Protein AF-A0A254RD33-F1 (afdb_monomer)

pLDDT: mean 81.49, std 17.94, range [27.72, 98.0]

Solvent-accessible surface area (backbone atoms only — not comparable to full-atom values): 22279 Å² total; per-residue (Å²): 136,83,88,78,89,81,85,91,84,86,86,86,83,88,79,93,74,94,70,92,76,57,73,68,61,56,49,50,78,75,61,57,87,72,81,90,84,69,73,64,36,56,72,50,73,48,68,37,83,91,79,68,49,72,39,46,26,22,42,51,71,84,28,42,30,43,20,42,52,40,64,72,91,48,95,61,43,39,35,51,93,74,35,70,74,38,25,78,76,37,15,28,26,38,31,85,77,51,78,80,68,40,50,94,86,38,35,66,28,40,58,67,55,54,49,43,41,42,60,64,61,38,84,45,26,6,31,32,34,18,14,69,54,67,37,40,93,93,60,44,19,71,23,59,41,56,38,35,46,46,27,50,10,42,33,28,69,45,56,71,72,62,42,70,77,70,64,80,62,51,50,54,49,40,28,46,21,48,28,11,50,97,38,57,92,52,13,24,86,90,42,60,40,48,60,20,50,28,32,39,41,36,40,36,31,67,34,92,58,63,50,52,48,36,34,34,42,46,26,36,51,38,72,84,75,72,79,81,62,46,66,41,89,35,91,50,47,48,71,54,68,59,40,66,48,100,83,72,53,28,24,38,36,37,37,32,59,52,70,36,45,47,71,27,64,53,61,34,31,47,38,44,95,76,61,28,38,68,57,31,70,68,2,63,43,40,41,64,30,66,68,97,83,31,94,59,81,39,88,40,59,72,51,72,34,11,32,45,30,55,58,62,95,84,54,47,72,33,42,40,86,86,70,46,81,38,72,52,58,42,82,39,60,35,43,21,32,25,49,90,88,40,78,39,26,53,38,52,97,79,63,75,54,64,61,52,64,52,74,26,63,29,32,37,25,52,21,55,68,66,71,89,44,94,63,40,39,53,28,39,37,35,52,45,53,56,49,45,80,47,78,44,69,56,58,49,23,28,28,40,45,36,29,28,124

Mean predicted aligned error: 16.08 Å

Structure (mmCIF, N/CA/C/O backbone):
data_AF-A0A254RD33-F1
#
_entry.id   AF-A0A254RD33-F1
#
loop_
_atom_site.group_PDB
_atom_site.id
_atom_site.type_symbol
_atom_site.label_atom_id
_atom_site.label_alt_id
_atom_site.label_comp_id
_atom_site.label_asym_id
_atom_site.label_entity_id
_atom_site.label_seq_id
_atom_site.pdbx_PDB_ins_code
_atom_site.Cartn_x
_atom_site.Cartn_y
_atom_site.Cartn_z
_atom_site.occupancy
_atom_site.B_iso_or_equiv
_atom_site.auth_seq_id
_atom_site.auth_comp_id
_atom_site.auth_asym_id
_atom_site.auth_atom_id
_atom_site.pdbx_PDB_model_num
ATOM 1 N N . MET A 1 1 ? -88.851 -23.846 24.892 1.00 34.88 1 MET A N 1
ATOM 2 C CA . MET A 1 1 ? -87.735 -23.720 23.932 1.00 34.88 1 MET A CA 1
ATOM 3 C C . MET A 1 1 ? -87.098 -22.349 24.135 1.00 34.88 1 MET A C 1
ATOM 5 O O . MET A 1 1 ? -87.684 -21.355 2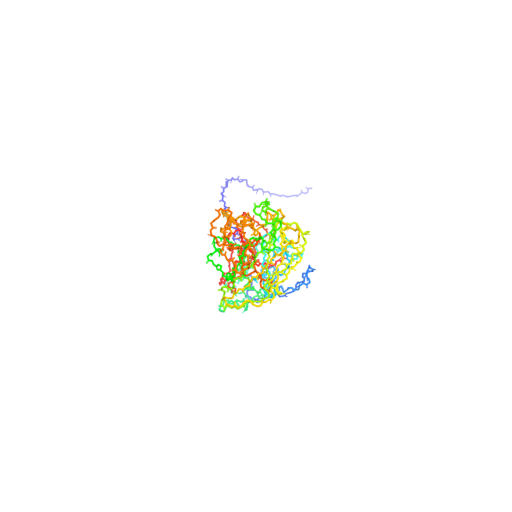3.751 1.00 34.88 1 MET A O 1
ATOM 9 N N . LYS A 1 2 ? -85.994 -22.363 24.894 1.00 33.84 2 LYS A N 1
ATOM 10 C CA . LYS A 1 2 ? -84.824 -21.463 24.978 1.00 33.84 2 LYS A CA 1
ATOM 11 C C . LYS A 1 2 ? -84.984 -19.938 24.725 1.00 33.84 2 LYS A C 1
ATOM 13 O O . LYS A 1 2 ? -84.890 -19.502 23.589 1.00 33.84 2 LYS A O 1
ATOM 18 N N . ASN A 1 3 ? -85.195 -19.186 25.823 1.00 33.19 3 ASN A N 1
ATOM 19 C CA . ASN A 1 3 ? -84.362 -18.105 26.422 1.00 33.19 3 ASN A CA 1
ATOM 20 C C . ASN A 1 3 ? -83.430 -17.282 25.501 1.00 33.19 3 ASN A C 1
ATOM 22 O O . ASN A 1 3 ? -82.730 -17.886 24.703 1.00 33.19 3 ASN A O 1
ATOM 26 N N . PHE A 1 4 ? -83.186 -15.970 25.648 1.00 30.83 4 PHE A N 1
ATOM 27 C CA . PHE A 1 4 ? -83.646 -14.837 26.488 1.00 30.83 4 PHE A CA 1
ATOM 28 C C . PHE A 1 4 ? -82.821 -13.610 25.991 1.00 30.83 4 PHE A C 1
ATOM 30 O O . PHE A 1 4 ? -81.642 -13.825 25.745 1.00 30.83 4 PHE A O 1
ATOM 37 N N . PHE A 1 5 ? -83.405 -12.393 25.913 1.00 29.58 5 PHE A N 1
ATOM 38 C CA . PHE A 1 5 ? -82.791 -11.029 26.013 1.00 29.58 5 PHE A CA 1
ATOM 39 C C . PHE A 1 5 ? -81.563 -10.663 25.127 1.00 29.58 5 PHE A C 1
ATOM 41 O O . PHE A 1 5 ? -80.679 -11.464 24.904 1.00 29.58 5 PHE A O 1
ATOM 48 N N . GLY A 1 6 ? -81.332 -9.449 24.619 1.00 28.16 6 GLY A N 1
ATOM 49 C CA . GLY A 1 6 ? -81.941 -8.128 24.741 1.00 28.16 6 GLY A CA 1
ATOM 50 C C . GLY A 1 6 ? -80.913 -7.053 24.302 1.00 28.16 6 GLY A C 1
ATOM 51 O O . GLY A 1 6 ? -79.747 -7.161 24.647 1.00 28.16 6 GLY A O 1
ATOM 52 N N . VAL A 1 7 ? -81.398 -6.028 23.585 1.00 30.14 7 VAL A N 1
ATOM 53 C CA . VAL A 1 7 ? -81.014 -4.589 23.614 1.00 30.14 7 VAL A CA 1
ATOM 54 C C . VAL A 1 7 ? -79.687 -4.063 22.988 1.00 30.14 7 VAL A C 1
ATOM 56 O O . VAL A 1 7 ? -78.618 -4.153 23.571 1.00 30.14 7 VAL A O 1
ATOM 59 N N . ILE A 1 8 ? -79.870 -3.395 21.828 1.00 42.25 8 ILE A N 1
ATOM 60 C CA . ILE A 1 8 ? -79.448 -2.045 21.334 1.00 42.25 8 ILE A CA 1
ATOM 61 C C . ILE A 1 8 ? -78.026 -1.507 21.609 1.00 42.25 8 ILE A C 1
ATOM 63 O O . ILE A 1 8 ? -77.730 -1.183 22.751 1.00 42.25 8 ILE A O 1
ATOM 67 N N . VAL A 1 9 ? -77.293 -1.133 20.536 1.00 27.72 9 VAL A N 1
ATOM 68 C CA . VAL A 1 9 ? -76.448 0.091 20.468 1.00 27.72 9 VAL A CA 1
ATOM 69 C C . VAL A 1 9 ? -76.473 0.715 19.054 1.00 27.72 9 VAL A C 1
ATOM 71 O O . VAL A 1 9 ? -76.490 0.017 18.043 1.00 27.72 9 VAL A O 1
ATOM 74 N N . SER A 1 10 ? -76.520 2.052 19.042 1.00 31.80 10 SER A N 1
ATOM 75 C CA . SER A 1 10 ? -76.594 3.016 17.933 1.00 31.80 10 SER A CA 1
ATOM 76 C C . SER A 1 10 ? -75.353 3.051 17.029 1.00 31.80 10 SER A C 1
ATOM 78 O O . SER A 1 10 ? -74.231 2.958 17.516 1.00 31.80 10 SER A O 1
ATOM 80 N N . PHE A 1 11 ? -75.572 3.278 15.727 1.00 29.19 11 PHE A N 1
ATOM 81 C CA . PHE A 1 11 ? -74.536 3.443 14.702 1.00 29.19 11 PHE A CA 1
ATOM 82 C C . PHE A 1 11 ? -74.011 4.884 14.593 1.00 29.19 11 PHE A C 1
ATOM 84 O O . PHE A 1 11 ? -74.718 5.864 14.821 1.00 29.19 11 PHE A O 1
ATOM 91 N N . SER A 1 12 ? -72.738 4.931 14.230 1.00 30.97 12 SER A N 1
ATOM 92 C CA . SER A 1 12 ? -71.755 6.007 14.214 1.00 30.97 12 SER A CA 1
ATOM 93 C C . SER A 1 12 ? -71.928 7.018 13.072 1.00 30.97 12 SER A C 1
ATOM 95 O O . SER A 1 12 ? -72.406 6.671 11.994 1.00 30.97 12 SER A O 1
ATOM 97 N N . VAL A 1 13 ? -71.412 8.238 13.267 1.00 31.20 13 VAL A N 1
ATOM 98 C CA . VAL A 1 13 ? -71.012 9.149 12.178 1.00 31.20 13 VAL A CA 1
ATOM 99 C C . VAL A 1 13 ? -69.511 9.411 12.286 1.00 31.20 13 VAL A C 1
ATOM 101 O O . VAL A 1 13 ? -68.978 9.632 13.370 1.00 31.20 13 VAL A O 1
ATOM 104 N N . ALA A 1 14 ? -68.863 9.314 11.131 1.00 37.47 14 ALA A N 1
ATOM 105 C CA . ALA A 1 14 ? -67.435 9.413 10.881 1.00 37.47 14 ALA A CA 1
ATOM 106 C C . ALA A 1 14 ? -66.870 10.837 11.021 1.00 37.47 14 ALA A C 1
ATOM 108 O O . ALA A 1 14 ? -67.583 11.806 10.780 1.00 37.47 14 ALA A O 1
ATOM 109 N N . ALA A 1 15 ? -65.561 10.942 11.260 1.00 34.09 15 ALA A N 1
ATOM 110 C CA . ALA A 1 15 ? -64.616 11.549 10.314 1.00 34.09 15 ALA A CA 1
ATOM 111 C C . ALA A 1 15 ? -63.181 11.450 10.851 1.00 34.09 15 ALA A C 1
ATOM 113 O O . ALA A 1 15 ? -62.928 11.662 12.034 1.00 34.09 15 ALA A O 1
ATOM 114 N N . LEU A 1 16 ? -62.268 11.120 9.937 1.00 42.22 16 LEU A N 1
ATOM 115 C CA . LEU A 1 16 ? -60.825 11.047 10.120 1.00 42.22 16 LEU A CA 1
ATOM 116 C C . LEU A 1 16 ? -60.246 12.365 10.657 1.00 42.22 16 LEU A C 1
ATOM 118 O O . LEU A 1 16 ? -60.433 13.419 10.050 1.00 42.22 16 LEU A O 1
ATOM 122 N N . LEU A 1 17 ? -59.428 12.256 11.702 1.00 34.03 17 LEU A N 1
ATOM 123 C CA . LEU A 1 17 ? -58.319 13.166 11.964 1.00 34.03 17 LEU A CA 1
ATOM 124 C C . LEU A 1 17 ? -57.027 12.355 11.867 1.00 34.03 17 LEU A C 1
ATOM 126 O O . LEU A 1 17 ? -56.884 11.304 12.486 1.00 34.03 17 LEU A O 1
ATOM 130 N N . CYS A 1 18 ? -56.130 12.851 11.023 1.00 43.12 18 CYS A N 1
ATOM 131 C CA . CYS A 1 18 ? -54.754 12.411 10.892 1.00 43.12 18 CYS A CA 1
ATOM 132 C C . CYS A 1 18 ? -54.064 12.568 12.253 1.00 43.12 18 CYS A C 1
ATOM 134 O O . CYS A 1 18 ? -54.053 13.671 12.800 1.00 43.12 18 CYS A O 1
ATOM 136 N N . ALA A 1 19 ? -53.508 11.490 12.794 1.00 32.50 19 ALA A N 1
ATOM 137 C CA . ALA A 1 19 ? -52.642 11.556 13.956 1.00 32.50 19 ALA A CA 1
ATOM 138 C C . ALA A 1 19 ? -51.370 10.767 13.642 1.00 32.50 19 ALA A C 1
ATOM 140 O O . ALA A 1 19 ? -51.397 9.544 13.526 1.00 32.50 19 ALA A O 1
ATOM 141 N N . CYS A 1 20 ? -50.257 11.486 13.497 1.00 39.28 20 CYS A N 1
ATOM 142 C CA . CYS A 1 20 ? -48.948 10.941 13.822 1.00 39.28 20 CYS A CA 1
ATOM 143 C C . CYS A 1 20 ? -48.961 10.665 15.330 1.00 39.28 20 CYS A C 1
ATOM 145 O O . CYS A 1 20 ? -48.651 11.549 16.122 1.00 39.28 20 CYS A O 1
ATOM 147 N N . THR A 1 21 ? -49.411 9.484 15.741 1.00 41.34 21 THR A N 1
ATOM 148 C CA . THR A 1 21 ? -49.223 9.009 17.114 1.00 41.34 21 THR A CA 1
ATOM 149 C C . THR A 1 21 ? -47.872 8.321 17.195 1.00 41.34 21 THR A C 1
ATOM 151 O O . THR A 1 21 ? -47.724 7.157 16.832 1.00 41.34 21 THR A O 1
ATOM 154 N N . ASP A 1 22 ? -46.900 9.153 17.555 1.00 52.78 22 ASP A N 1
ATOM 155 C CA . ASP A 1 22 ? -45.779 8.919 18.461 1.00 52.78 22 ASP A CA 1
ATOM 156 C C . ASP A 1 22 ? -45.310 7.466 18.649 1.00 52.78 22 ASP A C 1
ATOM 158 O O . ASP A 1 22 ? -45.779 6.721 19.510 1.00 52.78 22 ASP A O 1
ATOM 162 N N . TYR A 1 23 ? -44.299 7.092 17.866 1.00 47.59 23 TYR A N 1
ATOM 163 C CA . TYR A 1 23 ? -43.481 5.902 18.107 1.00 47.59 23 TYR A CA 1
ATOM 164 C C . TYR A 1 23 ? -42.809 5.949 19.494 1.00 47.59 23 TYR A C 1
ATOM 166 O O . TYR A 1 23 ? -42.624 4.908 20.116 1.00 47.59 23 TYR A O 1
ATOM 174 N N . ALA A 1 24 ? -42.523 7.149 20.018 1.00 45.50 24 ALA A N 1
ATOM 175 C CA . ALA A 1 24 ? -41.897 7.339 21.327 1.00 45.50 24 ALA A CA 1
ATOM 176 C C . ALA A 1 24 ? -42.781 6.856 22.488 1.00 45.50 24 ALA A C 1
ATOM 178 O O . ALA A 1 24 ? -42.284 6.254 23.435 1.00 45.50 24 ALA A O 1
ATOM 179 N N . GLN A 1 25 ? -44.099 7.037 22.385 1.00 47.44 25 GLN A N 1
ATOM 180 C CA . GLN A 1 25 ? -45.030 6.664 23.452 1.00 47.44 25 GLN A CA 1
ATOM 181 C C . GLN A 1 25 ? -45.261 5.148 23.519 1.00 47.44 25 GLN A C 1
ATOM 183 O O . GLN A 1 25 ? -45.540 4.600 24.579 1.00 47.44 25 GLN A O 1
ATOM 188 N N . LYS A 1 26 ? -45.064 4.446 22.396 1.00 45.53 26 LYS A N 1
ATOM 189 C CA . LYS A 1 26 ? -45.133 2.982 22.349 1.00 45.53 26 LYS A CA 1
ATOM 190 C C . LYS A 1 26 ? -43.928 2.314 23.029 1.00 45.53 26 LYS A C 1
ATOM 192 O O . LYS A 1 26 ? -44.077 1.218 23.552 1.00 45.53 26 LYS A O 1
ATOM 197 N N . ILE A 1 27 ? -42.766 2.975 23.049 1.00 52.69 27 ILE A N 1
ATOM 198 C CA . ILE A 1 27 ? -41.553 2.468 23.712 1.00 52.69 27 ILE A CA 1
ATOM 199 C C . ILE A 1 27 ? -41.631 2.643 25.236 1.00 52.69 27 ILE A C 1
ATOM 201 O O . ILE A 1 27 ? -41.219 1.743 25.963 1.00 52.69 27 ILE A O 1
ATOM 205 N N . GLU A 1 28 ? -42.215 3.738 25.737 1.00 48.47 28 GLU A N 1
ATOM 206 C CA . GLU A 1 28 ? -42.419 3.925 27.186 1.00 48.47 28 GLU A CA 1
ATOM 207 C C . GLU A 1 28 ? -43.369 2.881 27.795 1.00 48.47 28 GLU A C 1
ATOM 209 O O . GLU A 1 28 ? -43.114 2.391 28.895 1.00 48.47 28 GLU A O 1
ATOM 214 N N . ASP A 1 29 ? -44.436 2.511 27.081 1.00 48.19 29 ASP A N 1
ATOM 215 C CA . ASP A 1 29 ? -45.430 1.549 27.578 1.00 48.19 29 ASP A CA 1
ATOM 216 C C . ASP A 1 29 ? -44.938 0.085 27.529 1.00 48.19 29 ASP A C 1
ATOM 218 O O . ASP A 1 29 ? -45.442 -0.753 28.279 1.00 48.19 29 ASP A O 1
ATOM 222 N N . GLU A 1 30 ? -43.958 -0.237 26.673 1.00 47.97 30 GLU A N 1
ATOM 223 C CA . GLU A 1 30 ? -43.395 -1.592 26.516 1.00 47.97 30 GLU A CA 1
ATOM 224 C C . GLU A 1 30 ? -42.120 -1.811 27.364 1.00 47.97 30 GLU A C 1
ATOM 226 O O . GLU A 1 30 ? -41.852 -2.940 27.771 1.00 47.97 30 GLU A O 1
ATOM 231 N N . TYR A 1 31 ? -41.391 -0.738 27.716 1.00 51.66 31 TYR A N 1
ATOM 232 C CA . TYR A 1 31 ? -40.096 -0.780 28.425 1.00 51.66 31 TYR A CA 1
ATOM 233 C C . TYR A 1 31 ? -40.005 0.182 29.629 1.00 51.66 31 TYR A C 1
ATOM 235 O O . TYR A 1 31 ? -38.936 0.724 29.931 1.00 51.66 31 TYR A O 1
ATOM 243 N N . GLY A 1 32 ? -41.122 0.424 30.324 1.00 42.19 32 GLY A N 1
ATOM 244 C CA . GLY A 1 32 ? -41.153 1.215 31.562 1.00 42.19 32 GLY A CA 1
ATOM 245 C C . GLY A 1 32 ? -40.134 0.724 32.610 1.00 42.19 32 GLY A C 1
ATOM 246 O O . GLY A 1 32 ? -39.765 -0.451 32.609 1.00 42.19 32 GLY A O 1
ATOM 247 N N . PRO A 1 33 ? -39.647 1.604 33.507 1.00 41.59 33 PRO A N 1
ATOM 248 C CA . PRO A 1 33 ? -38.387 1.394 34.208 1.00 41.59 33 PRO A CA 1
ATOM 249 C C . PRO A 1 33 ? -38.507 0.264 35.231 1.00 41.59 33 PRO A C 1
ATOM 251 O O . PRO A 1 33 ? -39.115 0.434 36.292 1.00 41.59 33 PRO A O 1
ATOM 254 N N . GLU A 1 34 ? -37.895 -0.880 34.931 1.00 44.19 34 GLU A N 1
ATOM 255 C CA . GLU A 1 34 ? -37.570 -1.855 35.962 1.00 44.19 34 GLU A CA 1
ATOM 256 C C . GLU A 1 34 ? -36.457 -1.303 36.865 1.00 44.19 34 GLU A C 1
ATOM 258 O O . GLU A 1 34 ? -35.506 -0.648 36.436 1.00 44.19 34 GLU A O 1
ATOM 263 N N . ASP A 1 35 ? -36.667 -1.533 38.156 1.00 40.09 35 ASP A N 1
ATOM 264 C CA . ASP A 1 35 ? -35.850 -1.181 39.311 1.00 40.09 35 ASP A CA 1
ATOM 265 C C . ASP A 1 35 ? -34.332 -1.207 39.034 1.00 40.09 35 ASP A C 1
ATOM 267 O O . ASP A 1 35 ? -33.722 -2.249 38.800 1.00 40.09 35 ASP A O 1
ATOM 271 N N . SER A 1 36 ? -33.707 -0.028 39.097 1.00 45.06 36 SER A N 1
ATOM 272 C CA . SER A 1 36 ? -32.294 0.231 38.803 1.00 45.06 36 SER A CA 1
ATOM 273 C C . SER A 1 36 ? -31.328 -0.232 39.907 1.00 45.06 36 SER A C 1
ATOM 275 O O . SER A 1 36 ? -30.368 0.474 40.232 1.00 45.06 36 SER A O 1
ATOM 277 N N . SER A 1 37 ? -31.571 -1.393 40.510 1.00 38.56 37 SER A N 1
ATOM 278 C CA . SER A 1 37 ? -30.758 -1.962 41.591 1.00 38.56 37 SER A CA 1
ATOM 279 C C . SER A 1 37 ? -30.092 -3.285 41.185 1.00 38.56 37 SER A C 1
ATOM 281 O O . SER A 1 37 ? -30.161 -4.292 41.879 1.00 38.56 37 SER A O 1
ATOM 283 N N . GLY A 1 38 ? -29.384 -3.261 40.054 1.00 45.62 38 GLY A N 1
ATOM 284 C CA . GLY A 1 38 ? -28.542 -4.365 39.584 1.00 45.62 38 GLY A CA 1
ATOM 285 C C . GLY A 1 38 ? -27.821 -3.996 38.293 1.00 45.62 38 GLY A C 1
ATOM 286 O O . GLY A 1 38 ? -28.172 -4.492 37.233 1.00 45.62 38 GLY A O 1
ATOM 287 N N . LYS A 1 39 ? -26.866 -3.060 38.356 1.00 52.91 39 LYS A N 1
ATOM 288 C CA . LYS A 1 39 ? -26.176 -2.515 37.171 1.00 52.91 39 LYS A CA 1
ATOM 289 C C . LYS A 1 39 ? -24.955 -3.326 36.717 1.00 52.91 39 LYS A C 1
ATOM 291 O O . LYS A 1 39 ? -24.089 -2.769 36.062 1.00 52.91 39 LYS A O 1
ATOM 296 N N . ASP A 1 40 ? -24.912 -4.620 37.016 1.00 58.00 40 ASP A N 1
ATOM 297 C CA . ASP A 1 40 ? -23.889 -5.511 36.469 1.00 58.00 40 ASP A CA 1
ATOM 298 C C . ASP A 1 40 ? -24.537 -6.296 35.322 1.00 58.00 40 ASP A C 1
ATOM 300 O O . ASP A 1 40 ? -25.514 -7.019 35.535 1.00 58.00 40 ASP A O 1
ATOM 304 N N . GLY A 1 41 ? -24.038 -6.135 34.095 1.00 62.19 41 GLY A N 1
ATOM 305 C CA . GLY A 1 41 ? -24.469 -6.971 32.976 1.00 62.19 41 GLY A CA 1
ATOM 306 C C . GLY A 1 41 ? -24.175 -8.446 33.268 1.00 62.19 41 GLY A C 1
ATOM 307 O O . GLY A 1 41 ? -23.123 -8.778 33.818 1.00 62.19 41 GLY A O 1
ATOM 308 N N . VAL A 1 42 ? -25.095 -9.350 32.919 1.00 72.25 42 VAL A N 1
ATOM 309 C CA . VAL A 1 42 ? -24.845 -10.792 33.073 1.00 72.25 42 VAL A CA 1
AT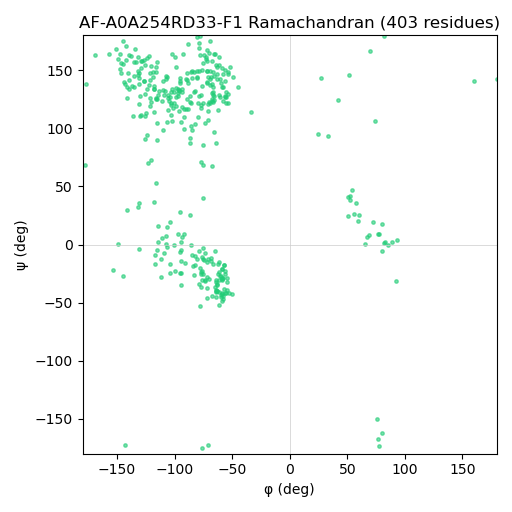OM 310 C C . VAL A 1 42 ? -23.807 -11.200 32.035 1.00 72.25 42 VAL A C 1
ATOM 312 O O . VAL A 1 42 ? -24.066 -11.094 30.835 1.00 72.25 42 VAL A O 1
ATOM 315 N N . SER A 1 43 ? -22.633 -11.629 32.499 1.00 82.69 43 SER A N 1
ATOM 316 C CA . SER A 1 43 ? -21.520 -12.021 31.639 1.00 82.69 43 SER A CA 1
ATOM 317 C C . SER A 1 43 ? -21.626 -13.474 31.176 1.00 82.69 43 SER A C 1
ATOM 319 O O . SER A 1 43 ? -22.052 -14.363 31.919 1.00 82.69 43 SER A O 1
ATOM 321 N N . GLY A 1 44 ? -21.214 -13.705 29.935 1.00 92.56 44 GLY A N 1
ATOM 322 C CA . GLY A 1 44 ? -21.141 -15.011 29.295 1.00 92.56 44 GLY A CA 1
ATOM 323 C C . GLY A 1 44 ? -19.920 -15.118 28.385 1.00 92.56 44 GLY A C 1
ATOM 324 O O . GLY A 1 44 ? -19.049 -14.245 28.370 1.00 92.56 44 GLY A O 1
ATOM 325 N N . GLU A 1 45 ? -19.852 -16.210 27.632 1.00 94.50 45 GLU A N 1
ATOM 326 C CA . GLU A 1 45 ? -18.841 -16.433 26.603 1.00 94.50 45 GLU A CA 1
ATOM 327 C C . GLU A 1 45 ? -19.489 -17.097 25.389 1.00 94.50 45 GLU A C 1
ATOM 329 O O . GLU A 1 45 ? -20.404 -17.914 25.519 1.00 94.50 45 GLU A O 1
ATOM 334 N N . MET A 1 46 ? -18.973 -16.784 24.205 1.00 95.12 46 MET A N 1
ATOM 335 C CA . MET A 1 46 ? -19.341 -17.422 22.948 1.00 95.12 46 MET A CA 1
ATOM 336 C C . MET A 1 46 ? -18.071 -17.819 22.195 1.00 95.12 46 MET A C 1
ATOM 338 O O . MET A 1 46 ? -17.113 -17.054 22.145 1.00 95.12 46 MET A O 1
ATOM 342 N N . THR A 1 47 ? -18.049 -19.007 21.591 1.00 95.50 47 THR A N 1
ATOM 343 C CA . THR A 1 47 ? -16.940 -19.448 20.728 1.00 95.50 47 THR A CA 1
ATOM 344 C C . THR A 1 47 ? -17.351 -19.380 19.267 1.00 95.50 47 THR A C 1
ATOM 346 O O . THR A 1 47 ? -18.352 -19.978 18.873 1.00 95.50 47 THR A O 1
ATOM 349 N N . ASP A 1 48 ? -16.584 -18.646 18.467 1.00 94.88 48 ASP A N 1
ATOM 350 C CA . ASP A 1 48 ? -16.754 -18.582 17.027 1.00 94.88 48 ASP A CA 1
ATOM 351 C C . ASP A 1 48 ? -16.105 -19.827 16.428 1.00 94.88 48 ASP A C 1
ATOM 353 O O . ASP A 1 48 ? -14.890 -20.009 16.459 1.00 94.88 48 ASP A O 1
ATOM 357 N N . TYR A 1 49 ? -16.921 -20.740 15.910 1.00 93.00 49 TYR A N 1
ATOM 358 C CA . TYR A 1 49 ? -16.420 -21.991 15.344 1.00 93.00 49 TYR A CA 1
ATOM 359 C C . TYR A 1 49 ? -15.673 -21.804 14.020 1.00 93.00 49 TYR A C 1
ATOM 361 O O . TYR A 1 49 ? -15.011 -22.740 13.570 1.00 93.00 49 TYR A O 1
ATOM 369 N N . ARG A 1 50 ? -15.773 -20.626 13.392 1.00 93.56 50 ARG A N 1
ATOM 370 C CA . ARG A 1 50 ? -15.119 -20.336 12.111 1.00 93.56 50 ARG A CA 1
ATOM 371 C C . ARG A 1 50 ? -13.612 -20.150 12.275 1.00 93.56 50 ARG A C 1
ATOM 373 O O . ARG A 1 50 ? -12.871 -20.507 11.365 1.00 93.56 50 ARG A O 1
ATOM 380 N N . ASP A 1 51 ? -13.164 -19.636 13.420 1.00 91.44 51 ASP A N 1
ATOM 381 C CA . ASP A 1 51 ? -11.747 -19.387 13.726 1.00 91.44 51 ASP A CA 1
ATOM 382 C C . ASP A 1 51 ? -11.287 -19.937 15.094 1.00 91.44 51 ASP A C 1
ATOM 384 O O . ASP A 1 51 ? -10.099 -19.905 15.417 1.00 91.44 51 ASP A O 1
ATOM 388 N N . GLY A 1 52 ? -12.206 -20.498 15.884 1.00 91.75 52 GLY A N 1
ATOM 389 C CA . GLY A 1 52 ? -11.941 -21.064 17.204 1.00 91.75 52 GLY A CA 1
ATOM 390 C C . GLY A 1 52 ? -11.783 -20.022 18.313 1.00 91.75 52 GLY A C 1
ATOM 391 O O . GLY A 1 52 ? -11.366 -20.385 19.417 1.00 91.75 52 GLY A O 1
ATOM 392 N N . ARG A 1 53 ? -12.081 -18.743 18.053 1.00 92.00 53 ARG A N 1
ATOM 393 C CA . ARG A 1 53 ? -11.899 -17.662 19.023 1.00 92.00 53 ARG A CA 1
ATOM 394 C C . ARG A 1 53 ? -13.082 -17.591 19.983 1.00 92.00 53 ARG A C 1
ATOM 396 O O . ARG A 1 53 ? -14.237 -17.602 19.571 1.00 92.00 53 ARG A O 1
ATOM 403 N N . THR A 1 54 ? -12.798 -17.500 21.279 1.00 95.88 54 THR A N 1
ATOM 404 C CA . THR A 1 54 ? -13.827 -17.263 22.300 1.00 95.88 54 THR A CA 1
ATOM 405 C C . THR A 1 54 ? -13.875 -15.781 22.640 1.00 95.88 54 THR A C 1
ATOM 407 O O . THR A 1 54 ? -12.841 -15.194 22.951 1.00 95.88 54 THR A O 1
ATOM 410 N N . TYR A 1 55 ? -15.071 -15.203 22.582 1.00 95.31 55 TYR A N 1
ATOM 411 C CA . TYR A 1 55 ? -15.376 -13.829 22.958 1.00 95.31 55 TYR A CA 1
ATOM 412 C C . TYR A 1 55 ? -16.216 -13.823 24.231 1.00 95.31 55 TYR A C 1
ATOM 414 O O . TYR A 1 55 ? -17.140 -14.627 24.380 1.00 95.31 55 TYR A O 1
ATOM 422 N N . ARG A 1 56 ? -15.947 -12.881 25.130 1.00 96.00 56 ARG A N 1
ATOM 423 C CA . ARG A 1 56 ? -16.857 -12.571 26.235 1.00 96.00 56 ARG A CA 1
ATOM 424 C C . ARG A 1 56 ? -18.147 -11.959 25.696 1.00 96.00 56 ARG A C 1
ATOM 426 O O . ARG A 1 56 ? -18.129 -11.221 24.709 1.00 96.00 56 ARG A O 1
ATOM 433 N N . THR A 1 57 ? -19.253 -12.213 26.384 1.00 96.69 57 THR A N 1
ATOM 434 C CA . THR A 1 57 ? -20.566 -11.632 26.086 1.00 96.69 57 THR A CA 1
ATOM 435 C C . THR A 1 57 ? -21.165 -10.961 27.315 1.00 96.69 57 THR A C 1
ATOM 437 O O . THR A 1 57 ? -20.764 -11.235 28.450 1.00 96.69 57 THR A O 1
ATOM 440 N N . VAL A 1 58 ? -22.112 -10.053 27.089 1.00 96.31 58 VAL A N 1
ATOM 441 C CA . VAL A 1 58 ? -22.869 -9.370 28.138 1.00 96.31 58 VAL A CA 1
ATOM 442 C C . VAL A 1 58 ? -24.325 -9.197 27.716 1.00 96.31 58 VAL A C 1
ATOM 444 O O . VAL A 1 58 ? -24.605 -8.799 26.590 1.00 96.31 58 VAL A O 1
ATOM 447 N N . THR A 1 59 ? -25.267 -9.477 28.618 1.00 95.31 59 THR A N 1
ATOM 448 C CA . THR A 1 59 ? -26.692 -9.200 28.372 1.00 95.31 59 THR A CA 1
ATOM 449 C C . THR A 1 59 ? -27.062 -7.795 28.846 1.00 95.31 59 THR A C 1
ATOM 451 O O . THR A 1 59 ? -26.982 -7.516 30.043 1.00 95.31 59 THR A O 1
ATOM 454 N N . LEU A 1 60 ? -27.479 -6.921 27.924 1.00 94.00 60 LEU A N 1
ATOM 455 C CA . LEU A 1 60 ? -27.852 -5.522 28.180 1.00 94.00 60 LEU A C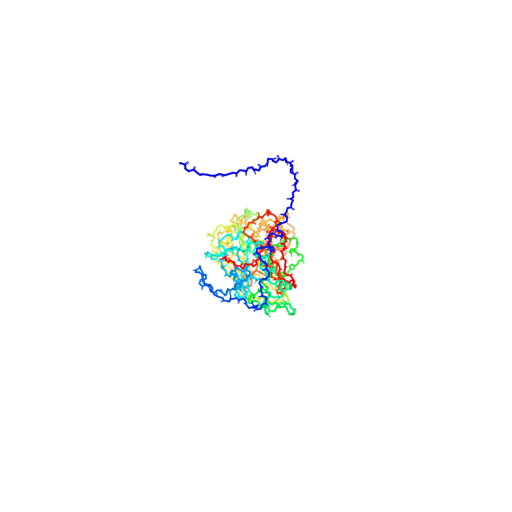A 1
ATOM 456 C C . LEU A 1 60 ? -29.093 -5.154 27.362 1.00 94.00 60 LEU A C 1
ATOM 458 O O . LEU A 1 60 ? -29.171 -5.467 26.178 1.00 94.00 60 LEU A O 1
ATOM 462 N N . GLY A 1 61 ? -30.074 -4.491 27.983 1.00 88.75 61 GLY A N 1
ATOM 463 C CA . GLY A 1 61 ? -31.298 -4.074 27.283 1.00 88.75 61 GLY A CA 1
ATOM 464 C C . GLY A 1 61 ? -32.111 -5.228 26.679 1.00 88.75 61 GLY A C 1
ATOM 465 O O . GLY A 1 61 ? -32.820 -5.021 25.702 1.00 88.75 61 GLY A O 1
ATOM 466 N N . GLY A 1 62 ? -31.988 -6.440 27.232 1.00 90.38 62 GLY A N 1
ATOM 467 C CA . GLY A 1 62 ? -32.655 -7.644 26.726 1.00 90.38 62 GLY A CA 1
ATOM 468 C C . GLY A 1 62 ? -31.946 -8.345 25.564 1.00 90.38 62 GLY A C 1
ATOM 469 O O . GLY A 1 62 ? -32.467 -9.347 25.099 1.00 90.38 62 GLY A O 1
ATOM 470 N N . GLN A 1 63 ? -30.780 -7.859 25.131 1.00 95.31 63 GLN A N 1
ATOM 471 C CA . GLN A 1 63 ? -29.988 -8.431 24.037 1.00 95.31 63 GLN A CA 1
ATOM 472 C C . GLN A 1 63 ? -28.644 -8.944 24.554 1.00 95.31 63 GLN A C 1
ATOM 474 O O . GLN A 1 63 ? -28.071 -8.375 25.490 1.00 95.31 63 GLN A O 1
ATOM 479 N N . GLU A 1 64 ? -28.122 -10.000 23.938 1.00 96.94 64 GLU A N 1
ATOM 480 C CA . GLU A 1 64 ? -26.789 -10.528 24.216 1.00 96.94 64 GLU A CA 1
ATOM 481 C C . GLU A 1 64 ? -25.770 -9.888 23.260 1.00 96.94 64 GLU A C 1
ATOM 483 O O . GLU A 1 64 ? -25.830 -10.069 22.048 1.00 96.94 64 GLU A O 1
ATOM 488 N N . TRP A 1 65 ? -24.816 -9.133 23.802 1.00 97.25 65 TRP A N 1
ATOM 489 C CA . TRP A 1 65 ? -23.786 -8.425 23.043 1.00 97.25 65 TRP A CA 1
ATOM 490 C C . TRP A 1 65 ? -22.428 -9.094 23.199 1.00 97.25 65 TRP A C 1
ATOM 492 O O . TRP A 1 65 ? -22.066 -9.524 24.296 1.00 97.25 65 TRP A O 1
ATOM 502 N N . MET A 1 66 ? -21.613 -9.087 22.144 1.00 96.94 66 MET A N 1
ATOM 503 C CA . MET A 1 66 ? -20.175 -9.291 22.313 1.00 96.94 66 MET A CA 1
ATOM 504 C C . MET A 1 66 ? -19.600 -8.168 23.188 1.00 96.94 66 MET A C 1
ATOM 506 O O . MET A 1 66 ? -19.787 -6.984 22.899 1.00 96.94 66 MET A O 1
ATOM 510 N N . ALA A 1 67 ? -18.864 -8.548 24.235 1.00 95.44 67 ALA A N 1
ATOM 511 C CA . ALA A 1 67 ? -18.103 -7.651 25.108 1.00 95.44 67 ALA A CA 1
ATOM 512 C C . ALA A 1 67 ? -16.698 -7.341 24.546 1.00 95.44 67 ALA A C 1
ATOM 514 O O . ALA A 1 67 ? -15.938 -6.555 25.111 1.00 95.44 67 ALA A O 1
ATOM 515 N N . GLU A 1 68 ? -16.356 -7.898 23.388 1.00 94.06 68 GLU A N 1
ATOM 516 C CA . GLU A 1 68 ? -15.102 -7.664 22.679 1.00 94.06 68 GLU A CA 1
ATOM 517 C C . GLU A 1 68 ? -15.376 -7.304 21.217 1.00 94.06 68 GLU A C 1
ATOM 519 O O . GLU A 1 68 ? -16.396 -7.693 20.651 1.00 94.06 68 GLU A O 1
ATOM 524 N N . ASN A 1 69 ? -14.473 -6.539 20.603 1.00 94.56 69 ASN A N 1
ATOM 525 C CA . ASN A 1 69 ? -14.575 -6.221 19.181 1.00 94.56 69 ASN A CA 1
ATOM 526 C C . ASN A 1 69 ? -14.363 -7.506 18.362 1.00 94.56 69 ASN A C 1
ATOM 528 O O . ASN A 1 69 ? -13.468 -8.304 18.663 1.00 94.56 69 ASN A O 1
ATOM 532 N N . LEU A 1 70 ? -15.162 -7.692 17.310 1.00 95.75 70 LEU A N 1
ATOM 533 C CA . LEU A 1 70 ? -15.056 -8.840 16.418 1.00 95.75 70 LEU A CA 1
ATOM 534 C C . LEU A 1 70 ? -13.655 -8.886 15.791 1.00 95.75 70 LEU A C 1
ATOM 536 O O . LEU A 1 70 ? -13.131 -7.881 15.308 1.00 95.75 70 LEU A O 1
ATOM 540 N N . ASN A 1 71 ? -13.057 -10.073 15.745 1.00 95.06 71 ASN A N 1
ATOM 541 C CA . ASN A 1 71 ? -11.710 -10.279 15.199 1.00 95.06 71 ASN A CA 1
ATOM 542 C C . ASN A 1 71 ? -11.659 -11.440 14.200 1.00 95.06 71 ASN A C 1
ATOM 544 O O . ASN A 1 71 ? -10.693 -12.197 14.166 1.00 95.06 71 ASN A O 1
ATOM 548 N N . TYR A 1 72 ? -12.729 -11.591 13.429 1.00 94.06 72 TYR A N 1
ATOM 549 C CA . TYR A 1 72 ? -12.830 -12.598 12.395 1.00 94.06 72 TYR A CA 1
ATOM 550 C C . TYR A 1 72 ? -12.086 -12.121 11.142 1.00 94.06 72 TYR A C 1
ATOM 552 O O . TYR A 1 72 ? -12.365 -11.050 10.603 1.00 94.06 72 TYR A O 1
ATOM 560 N N . ASN A 1 73 ? -11.104 -12.895 10.685 1.00 89.44 73 ASN A N 1
ATOM 561 C CA . ASN A 1 73 ? -10.309 -12.529 9.517 1.00 89.44 73 ASN A CA 1
ATOM 562 C C . ASN A 1 73 ? -11.092 -12.787 8.219 1.00 89.44 73 ASN A C 1
ATOM 564 O O . ASN A 1 73 ? -11.421 -13.927 7.893 1.00 89.44 73 ASN A O 1
ATOM 568 N N . THR A 1 74 ? -11.351 -11.717 7.470 1.00 78.25 74 THR A N 1
ATOM 569 C CA . THR A 1 74 ? -11.949 -11.736 6.129 1.00 78.25 74 THR A CA 1
ATOM 570 C C . THR A 1 74 ? -11.103 -10.908 5.156 1.00 78.25 74 THR A C 1
ATOM 572 O O . THR A 1 74 ? -10.412 -9.987 5.605 1.00 78.25 74 THR A O 1
ATOM 575 N N . PRO A 1 75 ? -11.197 -11.150 3.833 1.00 74.06 75 PRO A N 1
ATOM 576 C CA . PRO A 1 75 ? -10.502 -10.330 2.838 1.00 74.06 75 PRO A CA 1
ATOM 577 C C . PRO A 1 75 ? -10.799 -8.823 2.947 1.00 74.06 75 PRO A C 1
ATOM 579 O O . PRO A 1 75 ? -9.914 -8.016 2.710 1.00 74.06 75 PRO A O 1
ATOM 582 N N . ALA A 1 76 ? -12.013 -8.439 3.363 1.00 72.81 76 ALA A N 1
ATOM 583 C CA . ALA A 1 76 ? -12.441 -7.043 3.520 1.00 72.81 76 ALA A CA 1
ATOM 584 C C . ALA A 1 76 ? -12.280 -6.516 4.961 1.00 72.81 76 ALA A C 1
ATOM 586 O O . ALA A 1 76 ? -13.046 -5.662 5.418 1.00 72.81 76 ALA A O 1
ATOM 587 N N . SER A 1 77 ? -11.318 -7.054 5.714 1.00 81.50 77 SER A N 1
ATOM 588 C CA . SER A 1 77 ? -11.061 -6.623 7.087 1.00 81.50 77 SER A CA 1
ATOM 589 C C . SER A 1 77 ? -9.591 -6.350 7.342 1.00 81.50 77 SER A C 1
ATOM 591 O O . SER A 1 77 ? -8.709 -6.983 6.763 1.00 81.50 77 SER A O 1
ATOM 593 N N . LEU A 1 78 ? -9.335 -5.414 8.247 1.00 81.06 78 L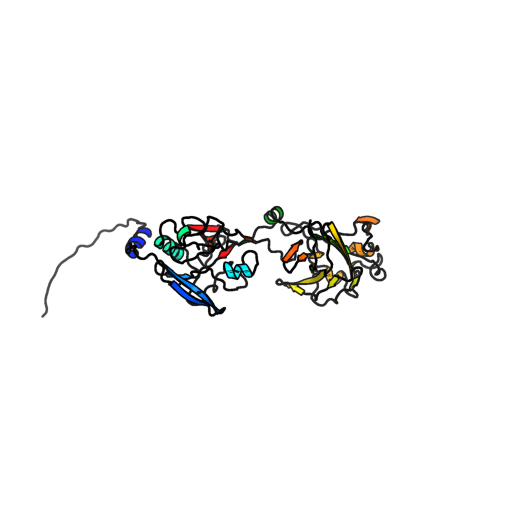EU A N 1
ATOM 594 C CA . LEU A 1 78 ? -8.031 -4.807 8.438 1.00 81.06 78 LEU A CA 1
ATOM 595 C C . LEU A 1 78 ? -7.639 -4.795 9.905 1.00 81.06 78 LEU A C 1
ATOM 597 O O . LEU A 1 78 ? -8.470 -4.589 10.793 1.00 81.06 78 LEU A O 1
ATOM 601 N N . CYS A 1 79 ? -6.342 -4.953 10.141 1.00 79.31 79 CYS A N 1
ATOM 602 C CA . CYS A 1 79 ? -5.756 -4.593 11.418 1.00 79.31 79 CYS A CA 1
ATOM 603 C C . CYS A 1 79 ? -5.524 -3.094 11.468 1.00 79.31 79 CYS A C 1
ATOM 605 O O . CYS A 1 79 ? -5.122 -2.464 10.489 1.00 79.31 79 CYS A O 1
ATOM 607 N N . PHE A 1 80 ? -5.730 -2.532 12.648 1.00 71.25 80 PHE A N 1
ATOM 608 C CA . PHE A 1 80 ? -5.356 -1.160 12.922 1.00 71.25 80 PHE A CA 1
ATOM 609 C C . PHE A 1 80 ? -3.862 -0.933 12.613 1.00 71.25 80 PHE A C 1
ATOM 611 O O . PHE A 1 80 ? -3.008 -1.697 13.078 1.00 71.25 80 PHE A O 1
ATOM 618 N N . VAL A 1 81 ? -3.571 0.090 11.797 1.00 64.44 81 VAL A N 1
ATOM 619 C CA . VAL A 1 81 ? -2.251 0.412 11.208 1.00 64.44 81 VAL A CA 1
ATOM 620 C C . VAL A 1 81 ? -1.549 -0.759 10.499 1.00 64.44 81 VAL A C 1
ATOM 622 O O . VAL A 1 81 ? -0.328 -0.765 10.387 1.00 64.44 81 VAL A O 1
ATOM 625 N N . TYR A 1 82 ? -2.311 -1.751 10.023 1.00 65.25 82 TYR A N 1
ATOM 626 C CA . TYR A 1 82 ? -1.812 -2.958 9.346 1.00 65.25 82 TYR A CA 1
ATOM 627 C C . TYR A 1 82 ? -0.849 -3.827 10.175 1.00 65.25 82 TYR A C 1
ATOM 629 O O . TYR A 1 82 ? -0.122 -4.652 9.627 1.00 65.25 82 TYR A O 1
ATOM 637 N N . LEU A 1 83 ? -0.860 -3.687 11.505 1.00 66.62 83 LEU A N 1
ATOM 638 C CA . LEU A 1 83 ? -0.047 -4.507 12.406 1.00 66.62 83 LEU A CA 1
ATOM 639 C C . LEU A 1 83 ? -0.896 -5.616 13.033 1.00 66.62 83 LEU A C 1
ATOM 641 O O . LEU A 1 83 ? -1.876 -5.342 13.731 1.00 66.62 83 LEU A O 1
ATOM 645 N N . GLU A 1 84 ? -0.508 -6.875 12.832 1.00 76.00 84 GLU A N 1
ATOM 646 C CA . GLU A 1 84 ? -1.254 -8.035 13.344 1.00 76.00 84 GLU A CA 1
ATOM 647 C C . GLU A 1 84 ? -1.352 -8.069 14.880 1.00 76.00 84 GLU A C 1
ATOM 649 O O . GLU A 1 84 ? -2.367 -8.498 15.444 1.00 76.00 84 GLU A O 1
ATOM 654 N N . GLU A 1 85 ? -0.356 -7.539 15.600 1.00 75.50 85 GLU A N 1
ATOM 655 C CA . GLU A 1 85 ? -0.454 -7.391 17.058 1.00 75.50 85 GLU A CA 1
ATOM 656 C C . GLU A 1 85 ? -1.645 -6.520 17.501 1.00 75.50 85 GLU A C 1
ATOM 658 O O . GLU A 1 85 ? -2.222 -6.738 18.575 1.00 75.50 85 GLU A O 1
ATOM 663 N N . ASN A 1 86 ? -2.070 -5.571 16.663 1.00 80.19 86 ASN A N 1
ATOM 664 C CA . ASN A 1 86 ? -3.180 -4.683 16.981 1.00 80.19 86 ASN A CA 1
ATOM 665 C C . ASN A 1 86 ? -4.527 -5.364 16.768 1.00 80.19 86 ASN A C 1
ATOM 667 O O . ASN A 1 86 ? -5.424 -5.154 17.579 1.00 80.19 86 ASN A O 1
ATOM 671 N N . CYS A 1 87 ? -4.658 -6.249 15.776 1.00 85.12 87 CYS A N 1
ATOM 672 C CA . CYS A 1 87 ? -5.841 -7.101 15.638 1.00 85.12 87 CYS A CA 1
ATOM 673 C C . CYS A 1 87 ? -6.098 -7.913 16.914 1.00 85.12 87 CYS A C 1
ATOM 675 O O . CYS A 1 87 ? -7.227 -8.026 17.394 1.00 85.12 87 CYS A O 1
ATOM 677 N N . SER A 1 88 ? -5.028 -8.439 17.516 1.00 85.81 88 SER A N 1
ATOM 678 C CA . SER A 1 88 ? -5.132 -9.213 18.753 1.00 85.81 88 SER A CA 1
ATOM 679 C C . SER A 1 88 ? -5.673 -8.393 19.928 1.00 85.81 88 SER A C 1
ATOM 681 O O . SER A 1 88 ? -6.405 -8.949 20.747 1.00 85.81 88 SER A O 1
ATOM 683 N N . SER A 1 89 ? -5.342 -7.099 19.982 1.00 84.12 89 SER A N 1
ATOM 684 C CA . SER A 1 89 ? -5.651 -6.199 21.103 1.00 84.12 89 SER A CA 1
ATOM 685 C C . SER A 1 89 ? -6.947 -5.401 20.920 1.00 84.12 89 SER A C 1
ATOM 687 O O . SER A 1 89 ? -7.654 -5.142 21.891 1.00 84.12 89 SER A O 1
ATOM 689 N N . TYR A 1 90 ? -7.264 -5.008 19.686 1.00 86.69 90 TYR A N 1
ATOM 690 C CA . TYR A 1 90 ? -8.345 -4.074 19.352 1.00 86.69 90 TYR A CA 1
ATOM 691 C C . TYR A 1 90 ? -9.452 -4.701 18.494 1.00 86.69 90 TYR A C 1
ATOM 693 O O . TYR A 1 90 ? -10.501 -4.083 18.310 1.00 86.69 90 TYR A O 1
ATOM 701 N N . GLY A 1 91 ? -9.251 -5.924 18.001 1.00 90.75 91 GLY A N 1
ATOM 702 C CA . GLY A 1 91 ? -10.095 -6.524 16.973 1.00 90.75 91 GLY A CA 1
ATOM 703 C C . GLY A 1 91 ? -9.780 -5.986 15.576 1.00 90.75 91 GLY A C 1
ATOM 704 O O . GLY A 1 91 ? -8.813 -5.249 15.372 1.00 90.75 91 GLY A O 1
ATOM 705 N N . ARG A 1 92 ? -10.609 -6.382 14.610 1.00 90.81 92 ARG A N 1
ATOM 706 C CA . ARG A 1 92 ? -10.498 -5.979 13.204 1.00 90.81 92 ARG A CA 1
ATOM 707 C C . ARG A 1 92 ? -11.462 -4.846 12.875 1.00 90.81 92 ARG A C 1
ATOM 709 O O . ARG A 1 92 ? -12.524 -4.718 13.484 1.00 90.81 92 ARG A O 1
ATOM 716 N N . LEU A 1 93 ? -11.090 -4.056 11.876 1.00 89.56 93 LEU A N 1
ATOM 717 C CA . LEU A 1 93 ? -11.981 -3.122 11.195 1.00 89.56 93 LEU A CA 1
ATOM 718 C C . LEU A 1 93 ? -12.534 -3.803 9.942 1.00 89.56 93 LEU A C 1
ATOM 720 O O . LEU A 1 93 ? -11.814 -4.556 9.291 1.00 89.56 93 LEU A O 1
ATOM 724 N N . TYR A 1 94 ? -13.791 -3.550 9.602 1.00 87.62 94 TYR A N 1
ATOM 725 C CA . TYR A 1 94 ? -14.490 -4.194 8.489 1.00 87.62 94 TYR A CA 1
ATOM 726 C C . TYR A 1 94 ? -15.025 -3.133 7.543 1.00 87.62 94 TYR A C 1
ATOM 728 O O . TYR A 1 94 ? -15.618 -2.152 7.997 1.00 87.62 94 TYR A O 1
ATOM 736 N N . GLY A 1 95 ? -14.808 -3.338 6.248 1.00 84.00 95 GLY A N 1
ATOM 737 C CA . GLY A 1 95 ? -15.422 -2.556 5.184 1.00 84.00 95 GLY A CA 1
ATOM 738 C C . GLY A 1 95 ? -16.714 -3.217 4.714 1.00 84.00 95 GLY A C 1
ATOM 739 O O . GLY A 1 95 ? -16.972 -4.388 4.993 1.00 84.00 95 GLY A O 1
ATOM 740 N N . TRP A 1 96 ? -17.540 -2.468 3.991 1.00 74.88 96 TRP A N 1
ATOM 741 C CA . TRP A 1 96 ? -18.730 -3.031 3.356 1.00 74.88 96 TRP A CA 1
ATOM 742 C C . TRP A 1 96 ? -18.335 -3.987 2.204 1.00 74.88 96 TRP A C 1
ATOM 744 O O . TRP A 1 96 ? -17.384 -3.681 1.484 1.00 74.88 96 TRP A O 1
ATOM 754 N N . PRO A 1 97 ? -19.061 -5.099 1.956 1.00 79.12 97 PRO A N 1
ATOM 755 C CA . PRO A 1 97 ? -20.257 -5.582 2.653 1.00 79.12 97 PRO A CA 1
ATOM 756 C C . PRO A 1 97 ? -19.954 -6.328 3.958 1.00 79.12 97 PRO A C 1
ATOM 758 O O . PRO A 1 97 ? -18.953 -7.024 4.082 1.00 79.12 97 PRO A O 1
ATOM 761 N N . LEU A 1 98 ? -20.881 -6.233 4.917 1.00 82.38 98 LEU A N 1
ATOM 762 C CA . LEU A 1 98 ? -20.764 -6.865 6.240 1.00 82.38 98 LEU A CA 1
ATOM 763 C C . LEU A 1 98 ? -21.498 -8.210 6.344 1.00 82.38 98 LEU A C 1
ATOM 765 O O . LEU A 1 98 ? -21.666 -8.759 7.435 1.00 82.38 98 LEU A O 1
ATOM 769 N N . ASP A 1 99 ? -21.985 -8.738 5.226 1.00 82.44 99 ASP A N 1
ATOM 770 C CA . ASP A 1 99 ? -22.738 -9.985 5.225 1.00 82.44 99 ASP A CA 1
ATOM 771 C C . ASP A 1 99 ? -21.841 -11.161 5.631 1.00 82.44 99 ASP A C 1
ATOM 773 O O . ASP A 1 99 ? -20.770 -11.386 5.070 1.00 82.44 99 ASP A O 1
ATOM 777 N N . GLY A 1 100 ? -22.294 -11.931 6.623 1.00 85.75 100 GLY A N 1
ATOM 778 C CA . GLY A 1 100 ? -21.601 -13.137 7.083 1.00 85.75 100 GLY A CA 1
ATOM 779 C C . GLY A 1 100 ? -20.371 -12.898 7.965 1.00 85.75 100 GLY A C 1
ATOM 780 O O . GLY A 1 100 ? -19.663 -13.858 8.266 1.00 85.75 100 GLY A O 1
ATOM 781 N N . ILE A 1 101 ? -20.104 -11.665 8.416 1.00 91.31 101 ILE A N 1
ATOM 782 C CA . ILE A 1 101 ? -18.962 -11.409 9.313 1.00 91.31 101 ILE A CA 1
ATOM 783 C C . ILE A 1 101 ? -19.230 -11.863 10.750 1.00 91.31 101 ILE A C 1
ATOM 785 O O . ILE A 1 101 ? -18.306 -12.316 11.420 1.00 91.31 101 ILE A O 1
ATOM 789 N N . CYS A 1 102 ? -20.480 -11.833 11.214 1.00 95.19 102 CYS A N 1
ATOM 790 C CA . CYS A 1 102 ? -20.858 -12.335 12.536 1.00 95.19 102 CYS A CA 1
ATOM 791 C C . CYS A 1 102 ? -21.075 -13.861 12.535 1.00 95.19 102 CYS A C 1
ATOM 793 O O . CYS A 1 102 ? -21.479 -14.402 11.503 1.00 95.19 102 CYS A O 1
ATOM 795 N N . PRO A 1 103 ? -20.787 -14.563 13.651 1.00 95.62 103 PRO A N 1
ATOM 796 C CA . PRO A 1 103 ? -20.994 -16.009 13.757 1.00 95.62 103 PRO A CA 1
ATOM 797 C C . PRO A 1 103 ? -22.464 -16.407 13.591 1.00 95.62 103 PRO A C 1
ATOM 799 O O . PRO A 1 103 ? -23.359 -15.597 13.816 1.00 95.62 103 PRO A O 1
ATOM 802 N N . ASP A 1 104 ? -22.729 -17.677 13.283 1.00 93.25 104 ASP A N 1
ATOM 803 C CA . ASP A 1 104 ? -24.100 -18.189 13.185 1.00 93.25 104 ASP A CA 1
ATOM 804 C C . ASP A 1 104 ? -24.909 -17.900 14.465 1.00 93.25 104 ASP A C 1
ATOM 806 O O . ASP A 1 104 ? -24.481 -18.202 15.582 1.00 93.25 104 ASP A O 1
ATOM 810 N N . GLY A 1 105 ? -26.104 -17.329 14.292 1.00 93.62 105 GLY A N 1
ATOM 811 C CA . GLY A 1 105 ? -26.974 -16.909 15.396 1.00 93.62 105 GLY A CA 1
ATOM 812 C C . GLY A 1 105 ? -26.632 -15.543 16.000 1.00 93.62 105 GLY A C 1
ATOM 813 O O . GLY A 1 105 ? -27.319 -15.128 16.926 1.00 93.62 105 GLY A O 1
ATOM 814 N N . TRP A 1 106 ? -25.616 -14.860 15.476 1.00 96.50 106 TRP A N 1
ATOM 815 C CA . TRP A 1 106 ? -25.255 -13.483 15.796 1.00 96.50 106 TRP A CA 1
ATOM 816 C C . TRP A 1 106 ? -25.311 -12.625 14.530 1.00 96.50 106 TRP A C 1
ATOM 818 O O . TRP A 1 106 ? -25.089 -13.113 13.420 1.00 96.50 106 TRP A O 1
ATOM 828 N N . HIS A 1 107 ? -25.541 -11.326 14.679 1.00 94.56 107 HIS A N 1
ATOM 829 C CA . HIS A 1 107 ? -25.601 -10.400 13.548 1.00 94.56 107 HIS A CA 1
ATOM 830 C C . HIS A 1 107 ? -24.928 -9.067 13.852 1.00 94.56 107 HIS A C 1
ATOM 832 O O . HIS A 1 107 ? -24.632 -8.731 14.999 1.00 94.56 107 HIS A O 1
ATOM 838 N N . VAL A 1 108 ? -24.640 -8.317 12.786 1.00 94.19 108 VAL A N 1
ATOM 839 C CA . VAL A 1 108 ? -24.203 -6.924 12.905 1.00 94.19 108 VAL A CA 1
ATOM 840 C C . VAL A 1 108 ? -25.379 -6.129 13.472 1.00 94.19 108 VAL A C 1
ATOM 842 O O . VAL A 1 108 ? -26.449 -6.183 12.860 1.00 94.19 108 VAL A O 1
ATOM 845 N N . PRO A 1 109 ? -25.216 -5.409 14.594 1.00 93.56 109 PRO A N 1
ATOM 846 C CA . PRO A 1 109 ? -26.322 -4.715 15.232 1.00 93.56 109 PRO A CA 1
ATOM 847 C C . PRO A 1 109 ? -26.920 -3.682 14.295 1.00 93.56 109 PRO A C 1
ATOM 849 O O . PRO A 1 109 ? -26.189 -2.997 13.586 1.00 93.56 109 PRO A O 1
ATOM 852 N N . SER A 1 110 ? -28.236 -3.553 14.343 1.00 90.50 110 SER A N 1
ATOM 853 C CA . SER A 1 110 ? -29.010 -2.485 13.733 1.00 90.50 110 SER A CA 1
ATOM 854 C C . SER A 1 110 ? -28.869 -1.169 14.515 1.00 90.50 110 SER A C 1
ATOM 856 O O . SER A 1 110 ? -28.527 -1.145 15.702 1.00 90.50 110 SER A O 1
ATOM 858 N N . GLU A 1 111 ? -29.226 -0.046 13.889 1.00 88.62 111 GLU A N 1
ATOM 859 C CA . GLU A 1 111 ? -29.360 1.238 14.586 1.00 88.62 111 GLU A CA 1
ATOM 860 C C . GLU A 1 111 ? -30.322 1.133 15.782 1.00 88.62 111 GLU A C 1
ATOM 862 O O . GLU A 1 111 ? -30.067 1.703 16.843 1.00 88.62 111 GLU A O 1
ATOM 867 N N . ALA A 1 112 ? -31.420 0.389 15.627 1.00 89.94 112 ALA A N 1
ATOM 868 C CA . ALA A 1 112 ? -32.419 0.215 16.675 1.00 89.94 112 ALA A CA 1
ATOM 869 C C . ALA A 1 112 ? -31.848 -0.518 17.899 1.00 89.94 112 ALA A C 1
ATOM 871 O O . ALA A 1 112 ? -32.131 -0.126 19.029 1.00 89.94 112 ALA A O 1
ATOM 872 N N . GLU A 1 113 ? -31.011 -1.532 17.693 1.00 94.06 113 GLU A N 1
ATOM 873 C CA . GLU A 1 113 ? -30.365 -2.285 18.775 1.00 94.06 113 GLU A CA 1
ATOM 874 C C . GLU A 1 113 ? -29.359 -1.423 19.536 1.00 94.06 113 GLU A C 1
ATOM 876 O O . GLU A 1 113 ? -29.413 -1.353 20.766 1.00 94.06 113 GLU A O 1
ATOM 881 N N . TRP A 1 114 ? -28.530 -0.653 18.825 1.00 93.81 114 TRP A N 1
ATOM 882 C CA . TRP A 1 114 ? -27.652 0.333 19.459 1.00 93.81 114 TRP A CA 1
ATOM 883 C C . TRP A 1 114 ? -28.432 1.376 20.267 1.00 93.81 114 TRP A C 1
ATOM 885 O O . TRP A 1 114 ? -28.054 1.702 21.393 1.00 93.81 114 TRP A O 1
ATOM 895 N N . ARG A 1 115 ? -29.552 1.884 19.737 1.00 92.00 115 ARG A N 1
ATOM 896 C CA . ARG A 1 115 ? -30.405 2.837 20.465 1.00 92.00 115 ARG A CA 1
ATOM 897 C C . ARG A 1 115 ? -31.023 2.222 21.719 1.00 92.00 115 ARG A C 1
ATOM 899 O O . ARG A 1 115 ? -31.041 2.891 22.751 1.00 92.00 115 ARG A O 1
ATOM 906 N N . THR A 1 116 ? -31.480 0.973 21.655 1.00 92.81 116 THR A N 1
ATOM 907 C CA . THR A 1 116 ? -31.986 0.230 22.820 1.00 92.81 116 THR A CA 1
ATOM 908 C C . THR A 1 116 ? -30.906 0.087 23.888 1.00 92.81 116 THR A C 1
ATOM 910 O O . THR A 1 116 ? -31.161 0.380 25.058 1.00 92.81 116 THR A O 1
ATOM 913 N N . LEU A 1 117 ? -29.679 -0.269 23.492 1.00 95.25 117 LEU A N 1
ATOM 914 C CA . LEU A 1 117 ? -28.536 -0.332 24.402 1.00 95.25 117 LEU A CA 1
ATOM 915 C C . LEU A 1 117 ? -28.262 1.027 25.063 1.00 95.25 117 LEU A C 1
ATOM 917 O O . LEU A 1 117 ? -28.126 1.107 26.284 1.00 95.25 117 LEU A O 1
ATOM 921 N N . PHE A 1 118 ? -28.212 2.112 24.287 1.00 94.81 118 PHE A N 1
ATOM 922 C CA . PHE A 1 118 ? -27.955 3.449 24.829 1.00 94.81 118 PHE A CA 1
ATOM 923 C C . PHE A 1 118 ? -29.053 3.907 25.791 1.00 94.81 118 PHE A C 1
ATOM 925 O O . PHE A 1 118 ? -28.741 4.478 26.836 1.00 94.81 118 PHE A O 1
ATOM 932 N N . TYR A 1 119 ? -30.318 3.618 25.477 1.00 93.62 119 TYR A N 1
ATOM 933 C CA . TYR A 1 119 ? -31.450 3.915 26.353 1.00 93.62 119 TYR A CA 1
ATOM 934 C C . TYR A 1 119 ? -31.372 3.134 27.670 1.00 93.62 119 TYR A C 1
ATOM 936 O O . TYR A 1 119 ? -31.523 3.723 28.739 1.00 93.62 119 TYR A O 1
ATOM 944 N N . TYR A 1 120 ? -31.061 1.835 27.605 1.00 94.62 120 TYR A N 1
ATOM 945 C CA . TYR A 1 120 ? -30.874 0.989 28.786 1.00 94.62 120 TYR A CA 1
ATOM 946 C C . TYR A 1 120 ? -29.760 1.513 29.707 1.00 94.62 120 TYR A C 1
ATOM 948 O O . TYR A 1 120 ? -29.899 1.542 30.930 1.00 94.62 120 TYR A O 1
ATOM 956 N N . VAL A 1 121 ? -28.649 1.965 29.122 1.00 95.38 121 VAL A N 1
ATOM 957 C CA . VAL A 1 121 ? -27.498 2.490 29.868 1.00 95.38 121 VAL A CA 1
ATOM 958 C C . VAL A 1 121 ? -27.787 3.861 30.500 1.00 95.38 121 VAL A C 1
ATOM 960 O O . VAL 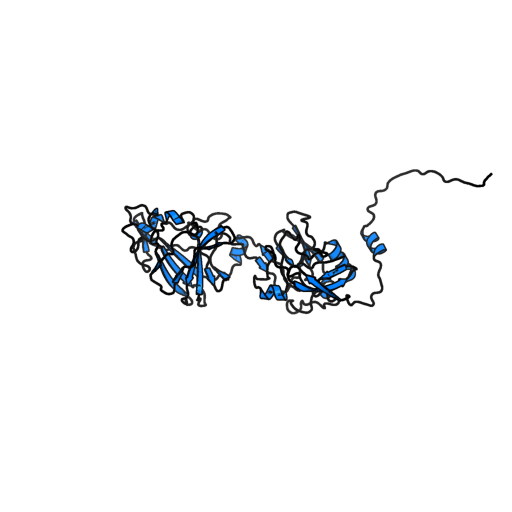A 1 121 ? -27.329 4.134 31.624 1.00 95.38 121 VAL A O 1
ATOM 963 N N . GLY A 1 122 ? -28.540 4.706 29.790 1.00 94.19 122 GLY A N 1
ATOM 964 C CA . GLY A 1 122 ? -28.909 6.065 30.184 1.00 94.19 122 GLY A CA 1
ATOM 965 C C . GLY A 1 122 ? -27.771 7.079 30.027 1.00 94.19 122 GLY A C 1
ATOM 966 O O . GLY A 1 122 ? -26.900 6.936 29.170 1.00 94.19 122 GLY A O 1
ATOM 967 N N . ASP A 1 123 ? -27.766 8.113 30.874 1.00 93.75 123 ASP A N 1
ATOM 968 C CA . ASP A 1 123 ? -26.786 9.208 30.814 1.00 93.75 123 ASP A CA 1
ATOM 969 C C . ASP A 1 123 ? -25.335 8.715 30.829 1.00 93.75 123 ASP A C 1
ATOM 971 O O . ASP A 1 123 ? -24.997 7.752 31.528 1.00 93.75 123 ASP A O 1
ATOM 975 N N . ASN A 1 124 ? -24.453 9.431 30.131 1.00 94.12 124 ASN A N 1
ATOM 976 C CA . ASN A 1 124 ? -23.032 9.098 30.001 1.00 94.12 124 ASN A CA 1
ATOM 977 C C . ASN A 1 124 ? -22.791 7.694 29.419 1.00 94.12 124 ASN A C 1
ATOM 979 O O . ASN A 1 124 ? -21.867 6.987 29.834 1.00 94.12 124 ASN A O 1
ATOM 983 N N . SER A 1 125 ? -23.648 7.268 28.490 1.00 94.94 125 SER A N 1
ATOM 984 C CA . SER A 1 125 ? -23.601 5.927 27.911 1.00 94.94 125 SER A CA 1
ATOM 985 C C . SER A 1 125 ? -22.267 5.583 27.261 1.00 94.94 125 SER A C 1
ATOM 987 O O . SER A 1 125 ? -21.782 4.470 27.451 1.00 94.94 125 SER A O 1
ATOM 989 N N . GLY A 1 126 ? -21.623 6.535 26.587 1.00 92.50 126 GLY A N 1
ATOM 990 C CA . GLY A 1 126 ? -20.291 6.341 26.022 1.00 92.50 126 GLY A CA 1
ATOM 991 C C . GLY A 1 126 ? -19.271 6.034 27.116 1.00 92.50 126 GLY A C 1
ATOM 992 O O . GLY A 1 126 ? -18.625 4.990 27.084 1.00 92.50 126 GLY A O 1
ATOM 993 N N . THR A 1 127 ? -19.189 6.862 28.163 1.00 94.25 127 THR A N 1
ATOM 994 C CA . THR A 1 127 ? -18.271 6.627 29.295 1.00 94.25 127 THR A CA 1
ATOM 995 C C . THR A 1 127 ? -18.484 5.265 29.956 1.00 94.25 127 THR A C 1
ATOM 997 O O . THR A 1 127 ? -17.507 4.588 30.272 1.00 94.25 127 THR A O 1
ATOM 1000 N N . LYS A 1 128 ? -19.737 4.840 30.142 1.00 96.25 128 LYS A N 1
ATOM 1001 C CA . LYS A 1 128 ? -20.064 3.585 30.838 1.00 96.25 128 LYS A CA 1
ATOM 1002 C C . LYS A 1 128 ? -19.844 2.324 30.002 1.00 96.25 128 LYS A C 1
ATOM 1004 O O . LYS A 1 128 ? -19.689 1.253 30.576 1.00 96.25 128 LYS A O 1
ATOM 1009 N N . LEU A 1 129 ? -19.863 2.435 28.673 1.00 95.50 129 LEU A N 1
ATOM 1010 C CA . LEU A 1 129 ? -19.677 1.307 27.751 1.00 95.50 129 LEU A CA 1
ATOM 1011 C C . LEU A 1 129 ? -18.220 1.144 27.290 1.00 95.50 129 LEU A C 1
ATOM 1013 O O . LEU A 1 129 ? -17.808 0.048 26.906 1.00 95.50 129 LEU A O 1
ATOM 1017 N N . LYS A 1 130 ? -17.431 2.224 27.316 1.00 94.25 130 LYS A N 1
ATOM 1018 C CA . LYS A 1 130 ? -15.999 2.205 26.995 1.00 94.25 130 LYS A CA 1
ATOM 1019 C C . LYS A 1 130 ? -15.207 1.340 27.976 1.00 94.25 130 LYS A C 1
ATOM 1021 O O . LYS A 1 130 ? -15.448 1.373 29.180 1.00 94.25 130 LYS A O 1
ATOM 1026 N N . SER A 1 131 ? -14.203 0.633 27.462 1.00 93.75 131 SER A N 1
ATOM 1027 C CA . SER A 1 131 ? -13.221 -0.084 28.276 1.00 93.75 131 SER A CA 1
ATOM 1028 C C . SER A 1 131 ? -12.425 0.864 29.180 1.00 93.75 131 SER A C 1
ATOM 1030 O O . SER A 1 131 ? -12.200 2.038 28.874 1.00 93.75 131 SER A O 1
ATOM 1032 N N . THR A 1 132 ? -11.918 0.322 30.285 1.00 93.69 132 THR A N 1
ATOM 1033 C CA . THR A 1 132 ? -11.068 1.059 31.238 1.00 93.69 132 THR A CA 1
ATOM 1034 C C . THR A 1 132 ? -9.635 1.287 30.735 1.00 93.69 132 THR A C 1
ATOM 1036 O O . THR A 1 132 ? -8.890 2.095 31.295 1.00 93.69 132 THR A O 1
ATOM 1039 N N . SER A 1 133 ? -9.228 0.607 29.661 1.00 89.50 133 SER A N 1
ATOM 1040 C CA . SER A 1 133 ? -7.901 0.710 29.040 1.00 89.50 133 SER A CA 1
ATOM 1041 C C . SER A 1 133 ? -7.987 0.638 27.510 1.00 89.50 133 SER A C 1
ATOM 1043 O O . SER A 1 133 ? -9.056 0.379 26.967 1.00 89.50 133 SER A O 1
ATOM 1045 N N . GLY A 1 134 ? -6.886 0.909 26.804 1.00 82.12 134 GLY A N 1
ATOM 1046 C CA . GLY A 1 134 ? -6.853 0.916 25.331 1.00 82.12 134 GLY A CA 1
ATOM 1047 C C . GLY A 1 134 ? -7.285 2.236 24.680 1.00 82.12 134 GLY A C 1
ATOM 1048 O O . GLY A 1 134 ? -7.227 2.353 23.462 1.00 82.12 134 GLY A O 1
ATOM 1049 N N . TRP A 1 135 ? -7.659 3.231 25.486 1.00 87.75 135 TRP A N 1
ATOM 1050 C CA . TRP A 1 135 ? -7.966 4.601 25.071 1.00 87.75 135 TRP A CA 1
ATOM 1051 C C . TRP A 1 135 ? -6.779 5.534 25.329 1.00 87.75 135 TRP A C 1
ATOM 1053 O O . TRP A 1 135 ? -5.903 5.233 26.148 1.00 87.75 135 TRP A O 1
ATOM 1063 N N . LYS A 1 136 ? -6.756 6.700 24.672 1.00 82.94 136 LYS A N 1
ATOM 1064 C CA . LYS A 1 136 ? -5.815 7.773 24.997 1.00 82.94 136 LYS A CA 1
ATOM 1065 C C . LYS A 1 136 ? -5.955 8.163 26.466 1.00 82.94 136 LYS A C 1
ATOM 1067 O O . LYS A 1 136 ? -7.016 8.050 27.086 1.00 82.94 136 LYS A O 1
ATOM 1072 N N . VAL A 1 137 ? -4.841 8.622 27.031 1.00 80.12 137 VAL A N 1
ATOM 1073 C CA . VAL A 1 137 ? -4.748 8.995 28.444 1.00 80.12 137 VAL A CA 1
ATOM 1074 C C . VAL A 1 137 ? -5.840 10.009 28.788 1.00 80.12 137 VAL A C 1
ATOM 1076 O O . VAL A 1 137 ? -5.903 11.081 28.195 1.00 80.12 137 VAL A O 1
ATOM 1079 N N . GLY A 1 138 ? -6.685 9.665 29.763 1.00 84.06 138 GLY A N 1
ATOM 1080 C CA . GLY A 1 138 ? -7.798 10.507 30.213 1.00 84.06 138 GLY A CA 1
ATOM 1081 C C . GLY A 1 138 ? -9.121 10.311 29.464 1.00 84.06 138 GLY A C 1
ATOM 1082 O O . GLY A 1 138 ? -10.078 10.999 29.798 1.00 84.06 138 GLY A O 1
ATOM 1083 N N . MET A 1 139 ? -9.198 9.385 28.500 1.00 86.75 139 MET A N 1
ATOM 1084 C CA . MET A 1 139 ? -10.408 9.138 27.692 1.00 86.75 139 MET A CA 1
ATOM 1085 C C . MET A 1 139 ? -11.046 7.757 27.893 1.00 86.75 139 MET A C 1
ATOM 1087 O O . MET A 1 139 ? -12.120 7.502 27.336 1.00 86.75 139 MET A O 1
ATOM 1091 N N . SER A 1 140 ? -10.413 6.889 28.691 1.00 91.12 140 SER A N 1
ATOM 1092 C CA . SER A 1 140 ? -10.968 5.591 29.084 1.00 91.12 140 SER A CA 1
ATOM 1093 C C . SER A 1 140 ? -12.357 5.724 29.706 1.00 91.12 140 SER A C 1
ATOM 1095 O O . SER A 1 140 ? -12.664 6.708 30.382 1.00 91.12 140 SER A O 1
ATOM 1097 N N . GLY A 1 141 ? -13.176 4.696 29.505 1.00 93.12 141 GLY A N 1
ATOM 1098 C CA . GLY A 1 141 ? -14.459 4.557 30.175 1.00 93.12 141 GLY A CA 1
ATOM 1099 C C . GLY A 1 141 ? -14.351 4.009 31.587 1.00 93.12 141 GLY A C 1
ATOM 1100 O O . GLY A 1 141 ? -13.272 3.662 32.075 1.00 93.12 141 GLY A O 1
ATOM 1101 N N . SER A 1 142 ? -15.508 3.909 32.230 1.00 94.75 142 SER A N 1
ATOM 1102 C CA . SER A 1 142 ? -15.667 3.225 33.510 1.00 94.75 142 SER A CA 1
ATOM 1103 C C . SER A 1 142 ? -16.032 1.747 33.353 1.00 94.75 142 SER A C 1
ATOM 1105 O O . SER A 1 142 ? -15.833 0.989 34.298 1.00 94.75 142 SER A O 1
ATOM 1107 N N . ASP A 1 143 ? -16.484 1.337 32.161 1.00 94.75 143 ASP A N 1
ATOM 1108 C CA . ASP A 1 143 ? -16.918 -0.028 31.836 1.00 94.75 143 ASP A CA 1
ATOM 1109 C C . ASP A 1 143 ? -17.934 -0.607 32.840 1.00 94.75 143 ASP A C 1
ATOM 1111 O O . ASP A 1 143 ? -17.858 -1.775 33.220 1.00 94.75 143 ASP A O 1
ATOM 1115 N N . ASP A 1 144 ? -18.886 0.220 33.290 1.00 94.81 144 ASP A N 1
ATOM 1116 C CA . ASP A 1 144 ? -19.840 -0.108 34.364 1.00 94.81 144 ASP A CA 1
ATOM 1117 C C . ASP A 1 144 ? -20.616 -1.405 34.097 1.00 94.81 144 ASP A C 1
ATOM 1119 O O . ASP A 1 144 ? -21.024 -2.086 35.030 1.00 94.81 144 ASP A O 1
ATOM 1123 N N . TYR A 1 145 ? -20.827 -1.739 32.822 1.00 93.56 145 TYR A N 1
ATOM 1124 C CA . TYR A 1 145 ? -21.641 -2.876 32.404 1.00 93.56 145 TYR A CA 1
ATOM 1125 C C . TYR A 1 145 ? -20.821 -4.054 31.867 1.00 93.56 145 TYR A C 1
ATOM 1127 O O . TYR A 1 145 ? -21.408 -5.069 31.512 1.00 93.56 145 TYR A O 1
ATOM 1135 N N . GLY A 1 146 ? -19.490 -3.946 31.780 1.00 92.88 146 GLY A N 1
ATOM 1136 C CA . GLY A 1 146 ? -18.637 -4.987 31.195 1.00 92.88 146 GLY A CA 1
ATOM 1137 C C . GLY A 1 146 ? -18.741 -5.103 29.670 1.00 92.88 146 GLY A C 1
ATOM 1138 O O . GLY A 1 146 ? -18.384 -6.141 29.113 1.00 92.88 146 GLY A O 1
ATOM 1139 N N . PHE A 1 147 ? -19.233 -4.058 28.994 1.00 94.44 147 PHE A N 1
ATOM 1140 C CA . PHE A 1 147 ? -19.274 -3.992 27.532 1.00 94.44 147 PHE A CA 1
ATOM 1141 C C . PHE A 1 147 ? -17.867 -3.845 26.944 1.00 94.44 147 PHE A C 1
ATOM 1143 O O . PHE A 1 147 ? -17.610 -4.343 25.860 1.00 94.44 147 PHE A O 1
ATOM 1150 N N . SER A 1 148 ? -16.931 -3.216 27.654 1.00 94.00 148 SER A N 1
ATOM 1151 C CA . SER A 1 148 ? -15.505 -3.132 27.325 1.00 94.00 148 SER A CA 1
ATOM 1152 C C . SER A 1 148 ? -15.192 -2.629 25.901 1.00 94.00 148 SER A C 1
ATOM 1154 O O . SER A 1 148 ? -14.294 -3.164 25.246 1.00 94.00 148 SER A O 1
ATOM 1156 N N . ALA A 1 149 ? -15.893 -1.607 25.390 1.00 92.69 149 ALA A N 1
ATOM 1157 C CA . ALA A 1 149 ? -15.631 -1.066 24.049 1.00 92.69 149 ALA A CA 1
ATOM 1158 C C . ALA A 1 149 ? -14.212 -0.480 23.923 1.00 92.69 149 ALA A C 1
ATOM 1160 O O . ALA A 1 149 ? -13.882 0.513 24.576 1.00 92.69 149 ALA A O 1
ATOM 1161 N N . MET A 1 150 ? -13.391 -1.085 23.058 1.00 90.75 150 MET A N 1
ATOM 1162 C CA . MET A 1 150 ? -12.009 -0.675 22.784 1.00 90.75 150 MET A CA 1
ATOM 1163 C C . MET A 1 150 ? -11.950 0.348 21.646 1.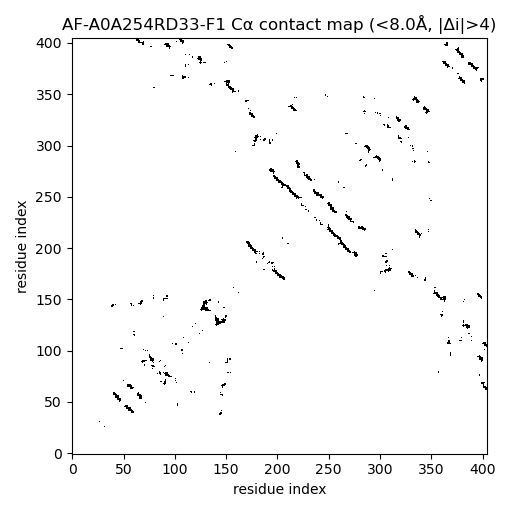00 90.75 150 MET A C 1
ATOM 1165 O O . MET A 1 150 ? -12.653 0.199 20.644 1.00 90.75 150 MET A O 1
ATOM 1169 N N . ALA A 1 151 ? -11.062 1.341 21.769 1.00 86.81 151 ALA A N 1
ATOM 1170 C CA . ALA A 1 151 ? -10.817 2.367 20.752 1.00 86.81 151 ALA A CA 1
ATOM 1171 C C . ALA A 1 151 ? -9.961 1.849 19.587 1.00 86.81 151 ALA A C 1
ATOM 1173 O O . ALA A 1 151 ? -8.792 2.206 19.441 1.00 86.81 151 ALA A O 1
ATOM 1174 N N . ALA A 1 152 ? -10.552 0.990 18.763 1.00 78.94 152 ALA A N 1
ATOM 1175 C CA . ALA A 1 152 ? -9.921 0.459 17.556 1.00 78.94 152 ALA A CA 1
ATOM 1176 C C . ALA A 1 152 ? -9.830 1.484 16.407 1.00 78.94 152 ALA A C 1
ATOM 1178 O O . ALA A 1 152 ? -9.185 1.212 15.397 1.00 78.94 152 ALA A O 1
ATOM 1179 N N . GLY A 1 153 ? -10.442 2.664 16.566 1.00 78.62 153 GLY A N 1
ATOM 1180 C CA . GLY A 1 153 ? -10.448 3.711 15.555 1.00 78.62 153 GLY A CA 1
ATOM 1181 C C . GLY A 1 153 ? -11.409 3.438 14.399 1.00 78.62 153 GLY A C 1
ATOM 1182 O O . GLY A 1 153 ? -12.264 2.553 14.454 1.00 78.62 153 GLY A O 1
ATOM 1183 N N . ALA A 1 154 ? -11.244 4.235 13.353 1.00 79.62 154 ALA A N 1
ATOM 1184 C CA . ALA A 1 154 ? -11.806 4.033 12.026 1.00 79.62 154 ALA A CA 1
ATOM 1185 C C . ALA A 1 154 ? -10.654 4.085 11.017 1.00 79.62 154 ALA A C 1
ATOM 1187 O O . ALA A 1 154 ? -9.634 4.714 11.305 1.00 79.62 154 ALA A O 1
ATOM 1188 N N . ALA A 1 155 ? -10.818 3.434 9.870 1.00 75.38 155 ALA A N 1
ATOM 1189 C CA . ALA A 1 155 ? -9.940 3.581 8.715 1.00 75.38 155 ALA A CA 1
ATOM 1190 C C . ALA A 1 155 ? -10.750 4.176 7.562 1.00 75.38 155 ALA A C 1
ATOM 1192 O O . ALA A 1 155 ? -11.779 3.614 7.219 1.00 75.38 155 ALA A O 1
ATOM 1193 N N . SER A 1 156 ? -10.319 5.281 6.963 1.00 70.56 156 SER A N 1
ATOM 1194 C CA . SER A 1 156 ? -10.966 5.854 5.771 1.00 70.56 156 SER A CA 1
ATOM 1195 C C . SER A 1 156 ? -9.978 5.933 4.622 1.00 70.56 156 SER A C 1
ATOM 1197 O O . SER A 1 156 ? -8.821 6.294 4.851 1.00 70.56 156 SER A O 1
ATOM 1199 N N . TYR A 1 157 ? -10.434 5.664 3.401 1.00 60.03 157 TYR A N 1
ATOM 1200 C CA . TYR A 1 157 ? -9.650 5.983 2.211 1.00 60.03 157 TYR A CA 1
ATOM 1201 C C . TYR A 1 157 ? -9.534 7.507 2.102 1.00 60.03 157 TYR A C 1
ATOM 1203 O O . TYR A 1 157 ? -10.547 8.203 2.085 1.00 60.03 157 TYR A O 1
ATOM 1211 N N . VAL A 1 158 ? -8.312 8.042 2.068 1.00 56.88 158 VAL A N 1
ATOM 1212 C CA . VAL A 1 158 ? -8.091 9.433 1.637 1.00 56.88 158 VAL A CA 1
ATOM 1213 C C . VAL A 1 158 ? -7.864 9.464 0.135 1.00 56.88 158 VAL A C 1
ATOM 1215 O O . VAL A 1 158 ? -7.235 8.571 -0.418 1.00 56.88 158 VAL A O 1
ATOM 1218 N N . ASP A 1 159 ? -8.375 10.484 -0.544 1.00 56.69 159 ASP A N 1
ATOM 1219 C CA . ASP A 1 159 ? -8.056 10.695 -1.950 1.00 56.69 159 ASP A CA 1
ATOM 1220 C C . ASP A 1 159 ? -6.563 11.035 -2.140 1.00 56.69 159 ASP A C 1
ATOM 1222 O O . ASP A 1 159 ? -5.832 11.404 -1.211 1.00 56.69 159 ASP A O 1
ATOM 1226 N N . MET A 1 160 ? -6.112 10.911 -3.385 1.00 54.94 160 MET A N 1
ATOM 1227 C CA . MET A 1 160 ? -4.713 11.080 -3.751 1.00 54.94 160 MET A CA 1
ATOM 1228 C C . MET A 1 160 ? -4.157 12.488 -3.533 1.00 54.94 160 MET A C 1
ATOM 1230 O O . MET A 1 160 ? -2.965 12.639 -3.262 1.00 54.94 160 MET A O 1
ATOM 1234 N N . GLU A 1 161 ? -4.982 13.521 -3.643 1.00 56.81 161 GLU A N 1
ATOM 1235 C CA . GLU A 1 161 ? -4.540 14.899 -3.450 1.00 56.81 161 GLU A CA 1
ATOM 1236 C C . GLU A 1 161 ? -4.262 15.155 -1.964 1.00 56.81 161 GLU A C 1
ATOM 1238 O O . GLU A 1 161 ? -3.177 15.616 -1.606 1.00 56.81 161 GLU A O 1
ATOM 1243 N N . THR A 1 162 ? -5.172 14.715 -1.094 1.00 54.66 162 THR A N 1
ATOM 1244 C CA . THR A 1 162 ? -5.030 14.803 0.366 1.00 54.66 162 THR A CA 1
ATOM 1245 C C . THR A 1 162 ? -3.845 13.978 0.885 1.00 54.66 162 THR A C 1
ATOM 1247 O O . THR A 1 162 ? -3.088 14.434 1.748 1.00 54.66 162 THR A O 1
ATOM 1250 N N . TYR A 1 163 ? -3.626 12.776 0.339 1.00 56.38 163 TYR A N 1
ATOM 1251 C CA . TYR A 1 163 ? -2.462 11.957 0.683 1.00 56.38 163 TYR A CA 1
ATOM 1252 C C . TYR A 1 163 ? -1.138 12.687 0.404 1.00 56.38 163 TYR A C 1
ATOM 1254 O O . TYR A 1 163 ? -0.250 12.698 1.258 1.00 56.38 163 TYR A O 1
ATOM 1262 N N . ARG A 1 164 ? -1.005 13.348 -0.754 1.00 54.91 164 ARG A N 1
ATOM 1263 C CA . ARG A 1 164 ? 0.234 14.038 -1.162 1.00 54.91 164 ARG A CA 1
ATOM 1264 C C . ARG A 1 164 ? 0.655 15.150 -0.200 1.00 54.91 164 ARG A C 1
ATOM 1266 O O . ARG A 1 164 ? 1.847 15.431 -0.101 1.00 54.91 164 ARG A O 1
ATOM 1273 N N . GLU A 1 165 ? -0.285 15.761 0.514 1.00 53.66 165 GLU A N 1
ATOM 1274 C CA . GLU A 1 165 ? 0.004 16.812 1.496 1.00 53.66 165 GLU A CA 1
ATOM 1275 C C . GLU A 1 165 ? 0.413 16.268 2.875 1.00 53.66 165 GLU A C 1
ATOM 1277 O O . GLU A 1 165 ? 1.133 16.942 3.616 1.00 53.66 165 GLU A O 1
ATOM 1282 N N . LEU A 1 166 ? -0.026 15.054 3.224 1.00 53.38 166 LEU A N 1
ATOM 1283 C CA . LEU A 1 166 ? 0.162 14.449 4.550 1.00 53.38 166 LEU A CA 1
ATOM 1284 C C . LEU A 1 166 ? 1.256 13.376 4.597 1.00 53.38 166 LEU A C 1
ATOM 1286 O O . LEU A 1 166 ? 1.698 12.999 5.685 1.00 53.38 166 LEU A O 1
ATOM 1290 N N . ASN A 1 167 ? 1.669 12.860 3.442 1.00 56.62 167 ASN A N 1
ATOM 1291 C CA . ASN A 1 167 ? 2.554 11.712 3.349 1.00 56.62 167 ASN A CA 1
ATOM 1292 C C . ASN A 1 167 ? 3.970 11.986 3.891 1.00 56.62 167 ASN A C 1
ATOM 1294 O O . ASN A 1 167 ? 4.607 12.992 3.572 1.00 56.62 167 ASN A O 1
ATOM 1298 N N . THR A 1 168 ? 4.481 11.032 4.669 1.00 58.50 168 THR A N 1
ATOM 1299 C CA . THR A 1 168 ? 5.840 11.009 5.226 1.00 58.50 168 THR A CA 1
ATOM 1300 C C . THR A 1 168 ? 6.628 9.806 4.705 1.00 58.50 168 THR A C 1
ATOM 1302 O O . THR A 1 168 ? 7.359 9.185 5.480 1.00 58.50 168 THR A O 1
ATOM 1305 N N . ASP A 1 169 ? 6.433 9.420 3.437 1.00 68.44 169 ASP A N 1
ATOM 1306 C CA . ASP A 1 169 ? 7.256 8.382 2.809 1.00 68.44 169 ASP A CA 1
ATOM 1307 C C . ASP A 1 169 ? 8.739 8.690 3.036 1.00 68.44 169 ASP A C 1
ATOM 1309 O O . ASP A 1 169 ? 9.169 9.852 3.054 1.00 68.44 169 ASP A O 1
ATOM 1313 N N . ALA A 1 170 ? 9.517 7.626 3.221 1.00 69.44 170 ALA A N 1
ATOM 1314 C CA . ALA A 1 170 ? 10.955 7.747 3.290 1.00 69.44 170 ALA A CA 1
ATOM 1315 C C . ALA A 1 170 ? 11.447 8.390 1.990 1.00 69.44 170 ALA A C 1
ATOM 1317 O O . ALA A 1 170 ? 11.031 8.018 0.892 1.00 69.44 170 ALA A O 1
ATOM 1318 N N . LYS A 1 171 ? 12.362 9.346 2.108 1.00 84.19 171 LYS A N 1
ATOM 1319 C CA . LYS A 1 171 ? 12.983 10.028 0.971 1.00 84.19 171 LYS A CA 1
ATOM 1320 C C . LYS A 1 171 ? 14.010 9.113 0.308 1.00 84.19 171 LYS A C 1
ATOM 1322 O O . LYS A 1 171 ? 15.214 9.334 0.416 1.00 84.19 171 LYS A O 1
ATOM 1327 N N . ILE A 1 172 ? 13.526 8.054 -0.328 1.00 88.75 172 ILE A N 1
ATOM 1328 C CA . ILE A 1 172 ? 14.315 7.134 -1.139 1.00 88.75 172 ILE A CA 1
ATOM 1329 C C . ILE A 1 172 ? 14.003 7.418 -2.601 1.00 88.75 172 ILE A C 1
ATOM 1331 O O . ILE A 1 172 ? 12.873 7.219 -3.041 1.00 88.75 172 ILE A O 1
ATOM 1335 N N . ASP A 1 173 ? 15.011 7.862 -3.344 1.00 94.81 173 ASP A N 1
ATOM 1336 C CA . ASP A 1 173 ? 14.887 8.080 -4.781 1.00 94.81 173 ASP A CA 1
ATOM 1337 C C . ASP A 1 173 ? 15.355 6.826 -5.517 1.00 94.81 173 ASP A C 1
ATOM 1339 O O . ASP A 1 173 ? 16.429 6.299 -5.219 1.00 94.81 173 ASP A O 1
ATOM 1343 N N . VAL A 1 174 ? 14.577 6.379 -6.501 1.00 97.62 174 VAL A N 1
ATOM 1344 C CA . VAL A 1 174 ? 14.968 5.333 -7.451 1.00 97.62 174 VAL A CA 1
ATOM 1345 C C . VAL A 1 174 ? 15.126 5.990 -8.814 1.00 97.62 174 VAL A C 1
ATOM 1347 O O . VAL A 1 174 ? 14.207 6.641 -9.298 1.00 97.62 174 VAL A O 1
ATOM 1350 N N . LEU A 1 175 ? 16.299 5.861 -9.427 1.00 97.94 175 LEU A N 1
ATOM 1351 C CA . LEU A 1 175 ? 16.577 6.399 -10.749 1.00 97.94 175 LEU A CA 1
ATOM 1352 C C . LEU A 1 175 ? 16.903 5.273 -11.721 1.00 97.94 175 LEU A C 1
ATOM 1354 O O . LEU A 1 175 ? 17.699 4.386 -11.411 1.00 97.94 175 LEU A O 1
ATOM 1358 N N . ILE A 1 176 ? 16.333 5.355 -12.919 1.00 97.94 176 ILE A N 1
ATOM 1359 C CA . ILE A 1 176 ? 16.490 4.365 -13.981 1.00 97.94 176 ILE A CA 1
ATOM 1360 C C . ILE A 1 176 ? 17.159 5.005 -15.191 1.00 97.94 176 ILE A C 1
ATOM 1362 O O . ILE A 1 176 ? 16.777 6.086 -15.642 1.00 97.94 176 ILE A O 1
ATOM 1366 N N . LYS A 1 177 ? 18.152 4.306 -15.736 1.00 97.56 177 LYS A N 1
ATOM 1367 C CA . LYS A 1 177 ? 18.832 4.656 -16.982 1.00 97.56 177 LYS A CA 1
ATOM 1368 C C . LYS A 1 177 ? 18.761 3.469 -17.944 1.00 97.56 177 LYS A C 1
ATOM 1370 O O . LYS A 1 177 ? 19.382 2.440 -17.666 1.00 97.56 177 LYS A O 1
ATOM 1375 N N . PRO A 1 178 ? 18.048 3.574 -19.076 1.00 96.69 178 PRO A N 1
ATOM 1376 C CA . PRO A 1 178 ? 18.112 2.555 -20.116 1.00 96.69 178 PRO A CA 1
ATOM 1377 C C . PRO A 1 178 ? 19.486 2.642 -20.813 1.00 96.69 178 PRO A C 1
ATOM 1379 O O . PRO A 1 178 ? 20.008 3.739 -21.002 1.00 96.69 178 PRO A O 1
ATOM 1382 N N . THR A 1 179 ? 20.142 1.521 -21.133 1.00 95.81 179 THR A N 1
ATOM 1383 C CA . THR A 1 179 ? 21.558 1.564 -21.550 1.00 95.81 179 THR A CA 1
ATOM 1384 C C . THR A 1 179 ? 21.969 0.516 -22.587 1.00 95.81 179 THR A C 1
ATOM 1386 O O . THR A 1 179 ? 21.507 -0.624 -22.589 1.00 95.81 179 THR A O 1
ATOM 1389 N N . ALA A 1 180 ? 22.917 0.912 -23.439 1.00 94.94 180 ALA A N 1
ATOM 1390 C CA . ALA A 1 180 ? 23.681 0.060 -24.348 1.00 94.94 180 ALA A CA 1
ATOM 1391 C C . ALA A 1 180 ? 25.031 -0.405 -23.764 1.00 94.94 180 ALA A C 1
ATOM 1393 O O . ALA A 1 180 ? 25.807 -1.072 -24.459 1.00 94.94 180 ALA A O 1
ATOM 1394 N N . TYR A 1 181 ? 25.358 -0.039 -22.518 1.00 94.06 181 TYR A N 1
ATOM 1395 C CA . TYR A 1 181 ? 26.656 -0.320 -21.908 1.00 94.06 181 TYR A CA 1
ATOM 1396 C C . TYR A 1 181 ? 26.988 -1.817 -21.945 1.00 94.06 181 TYR A C 1
ATOM 1398 O O . TYR A 1 181 ? 26.251 -2.667 -21.439 1.00 94.06 181 TYR A O 1
ATOM 1406 N N . GLN A 1 182 ? 28.124 -2.141 -22.571 1.00 90.06 182 GLN A N 1
ATOM 1407 C CA . GLN A 1 182 ? 28.586 -3.516 -22.805 1.00 90.06 182 GLN A CA 1
ATOM 1408 C C . GLN A 1 182 ? 27.572 -4.407 -23.560 1.00 90.06 182 GLN A C 1
ATOM 1410 O O . GLN A 1 182 ? 27.578 -5.631 -23.409 1.00 90.06 182 GLN A O 1
ATOM 1415 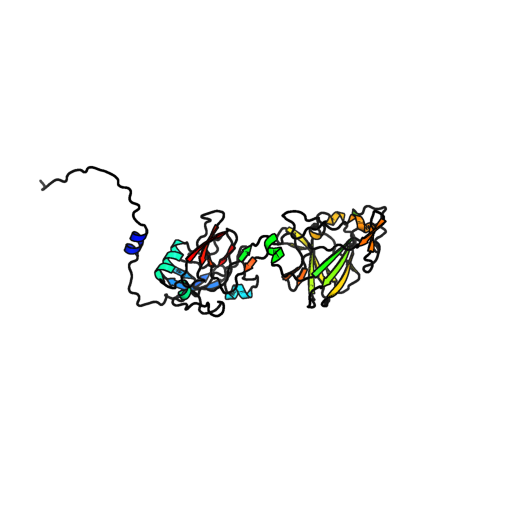N N . ASN A 1 183 ? 26.692 -3.812 -24.372 1.00 84.94 183 ASN A N 1
ATOM 1416 C CA . ASN A 1 183 ? 25.717 -4.517 -25.212 1.00 84.94 183 ASN A CA 1
ATOM 1417 C C . ASN A 1 183 ? 25.545 -3.858 -26.595 1.00 84.94 183 ASN A C 1
ATOM 1419 O O . ASN A 1 183 ? 24.494 -3.938 -27.229 1.00 84.94 183 ASN A O 1
ATOM 1423 N N . THR A 1 184 ? 26.601 -3.212 -27.093 1.00 76.12 184 THR A N 1
ATOM 1424 C CA . THR A 1 184 ? 26.554 -2.425 -28.332 1.00 76.12 184 THR A CA 1
ATOM 1425 C C . THR A 1 184 ? 26.365 -3.257 -29.596 1.00 76.12 184 THR A C 1
ATOM 1427 O O . THR A 1 184 ? 26.098 -2.690 -30.644 1.00 76.12 184 THR A O 1
ATOM 1430 N N . ASP A 1 185 ? 26.494 -4.585 -29.544 1.00 79.38 185 ASP A N 1
ATOM 1431 C CA . ASP A 1 185 ? 26.274 -5.443 -30.717 1.00 79.38 185 ASP A CA 1
ATOM 1432 C C . ASP A 1 185 ? 24.783 -5.562 -31.073 1.00 79.38 185 ASP A C 1
ATOM 1434 O O . ASP A 1 185 ? 24.443 -5.708 -32.246 1.00 79.38 185 ASP A O 1
ATOM 1438 N N . ARG A 1 186 ? 23.899 -5.480 -30.067 1.00 80.88 186 ARG A N 1
ATOM 1439 C CA . ARG A 1 186 ? 22.434 -5.566 -30.215 1.00 80.88 186 ARG A CA 1
ATOM 1440 C C . ARG A 1 186 ? 21.721 -4.249 -29.914 1.00 80.88 186 ARG A C 1
ATOM 1442 O O . ARG A 1 186 ? 20.673 -3.990 -30.486 1.00 80.88 186 ARG A O 1
ATOM 1449 N N . CYS A 1 187 ? 22.310 -3.412 -29.064 1.00 90.00 187 CYS A N 1
ATOM 1450 C CA . CYS A 1 187 ? 21.771 -2.121 -28.658 1.00 90.00 187 CYS A CA 1
ATOM 1451 C C . CYS A 1 187 ? 22.691 -0.995 -29.153 1.00 90.00 187 CYS A C 1
ATOM 1453 O O . CYS A 1 187 ? 23.659 -0.632 -28.492 1.00 90.00 187 CYS A O 1
ATOM 1455 N N . ASN A 1 188 ? 22.446 -0.480 -30.359 1.00 85.94 188 ASN A N 1
ATOM 1456 C CA . ASN A 1 188 ? 23.199 0.634 -30.952 1.00 85.94 188 ASN A CA 1
ATOM 1457 C C . ASN A 1 188 ? 22.315 1.445 -31.906 1.00 85.94 188 ASN A C 1
ATOM 1459 O O . ASN A 1 188 ? 21.231 0.998 -32.268 1.00 85.94 188 ASN A O 1
ATOM 1463 N N . GLU A 1 189 ? 22.786 2.623 -32.322 1.00 80.69 189 GLU A N 1
ATOM 1464 C CA . GLU A 1 189 ? 22.034 3.575 -33.160 1.00 80.69 189 GLU A CA 1
ATOM 1465 C C . GLU A 1 189 ? 21.546 3.006 -34.511 1.00 80.69 189 GLU A C 1
ATOM 1467 O O . GLU A 1 189 ? 20.653 3.575 -35.137 1.00 80.69 189 GLU A O 1
ATOM 1472 N N . TYR A 1 190 ? 22.119 1.888 -34.973 1.00 81.50 190 TYR A N 1
ATOM 1473 C CA . TYR A 1 190 ? 21.756 1.224 -36.230 1.00 81.50 190 TYR A CA 1
ATOM 1474 C C . TYR A 1 190 ? 20.735 0.096 -36.053 1.00 81.50 190 TYR A C 1
ATOM 1476 O O . TYR A 1 190 ? 20.173 -0.371 -37.046 1.00 81.50 190 TYR A O 1
ATOM 1484 N N . HIS A 1 191 ? 20.517 -0.357 -34.819 1.00 76.56 191 HIS A N 1
ATOM 1485 C CA . HIS A 1 191 ? 19.492 -1.331 -34.460 1.00 76.56 191 HIS A CA 1
ATOM 1486 C C . HIS A 1 191 ? 18.309 -0.614 -33.827 1.00 76.56 191 HIS A C 1
ATOM 1488 O O . HIS A 1 191 ? 18.377 0.560 -33.456 1.00 76.56 191 HIS A O 1
ATOM 1494 N N . ALA A 1 192 ? 17.181 -1.305 -33.748 1.00 84.94 192 ALA A N 1
ATOM 1495 C CA . ALA A 1 192 ? 16.032 -0.700 -33.128 1.00 84.94 192 ALA A CA 1
ATOM 1496 C C . ALA A 1 192 ? 16.189 -0.706 -31.608 1.00 84.94 192 ALA A C 1
ATOM 1498 O O . ALA A 1 192 ? 16.572 -1.710 -31.017 1.00 84.94 192 ALA A O 1
ATOM 1499 N N . TRP A 1 193 ? 15.852 0.413 -30.969 1.00 91.81 193 TRP A N 1
ATOM 1500 C CA . TRP A 1 193 ? 15.960 0.558 -29.517 1.00 91.81 193 TRP A CA 1
ATOM 1501 C C . TRP A 1 193 ? 15.179 -0.516 -28.747 1.00 91.81 193 TRP A C 1
ATOM 1503 O O . TRP A 1 193 ? 15.550 -0.844 -27.628 1.00 91.81 193 TRP A O 1
ATOM 1513 N N . TYR A 1 194 ? 14.135 -1.099 -29.344 1.00 91.81 194 TYR A N 1
ATOM 1514 C CA . TYR A 1 194 ? 13.364 -2.174 -28.724 1.00 91.81 194 TYR A CA 1
ATOM 1515 C C . TYR A 1 194 ? 14.155 -3.480 -28.545 1.00 91.81 194 TYR A C 1
ATOM 1517 O O . TYR A 1 194 ? 13.721 -4.308 -27.754 1.00 91.81 194 TYR A O 1
ATOM 1525 N N . ASP A 1 195 ? 15.295 -3.654 -29.232 1.00 90.94 195 ASP A N 1
ATOM 1526 C CA . ASP A 1 195 ? 16.202 -4.807 -29.092 1.00 90.94 195 ASP A CA 1
ATOM 1527 C C . ASP A 1 195 ? 17.203 -4.642 -27.928 1.00 90.94 195 ASP A C 1
ATOM 1529 O O . ASP A 1 195 ? 17.928 -5.577 -27.575 1.00 90.94 195 ASP A O 1
ATOM 1533 N N . CYS A 1 196 ? 17.267 -3.449 -27.329 1.00 93.62 196 CYS A N 1
ATOM 1534 C CA . CYS A 1 196 ? 17.970 -3.214 -26.071 1.00 93.62 196 CYS A CA 1
ATOM 1535 C C . CYS A 1 196 ? 17.228 -3.892 -24.912 1.00 93.62 196 CYS A C 1
ATOM 1537 O O . CYS A 1 196 ? 16.073 -4.272 -25.054 1.00 93.62 196 CYS A O 1
ATOM 1539 N N . GLY A 1 197 ? 17.873 -4.039 -23.755 1.00 92.38 197 GLY A N 1
ATOM 1540 C CA . GLY A 1 197 ? 17.252 -4.683 -22.588 1.00 92.38 197 GLY A CA 1
ATOM 1541 C C . GLY A 1 197 ? 17.817 -4.238 -21.244 1.00 92.38 197 GLY A C 1
ATOM 1542 O O . GLY A 1 197 ? 17.131 -4.338 -20.234 1.00 92.38 197 GLY A O 1
ATOM 1543 N N . ASP A 1 198 ? 19.040 -3.710 -21.220 1.00 94.88 198 ASP A N 1
ATOM 1544 C CA . ASP A 1 198 ? 19.776 -3.471 -19.981 1.00 94.88 198 ASP A CA 1
ATOM 1545 C C . ASP A 1 198 ? 19.400 -2.127 -19.338 1.00 94.88 198 ASP A C 1
ATOM 1547 O O . ASP A 1 198 ? 19.095 -1.148 -20.023 1.00 94.88 198 ASP A O 1
ATOM 1551 N N . PHE A 1 199 ? 19.468 -2.069 -18.010 1.00 96.31 199 PHE A N 1
ATOM 1552 C CA . PHE A 1 199 ? 19.226 -0.853 -17.233 1.00 96.31 199 PHE A CA 1
ATOM 1553 C C . PHE A 1 199 ? 20.343 -0.636 -16.219 1.00 96.31 199 PHE A C 1
ATOM 1555 O O . PHE A 1 199 ? 20.857 -1.599 -15.653 1.00 96.31 199 PHE A O 1
ATOM 1562 N N . PHE A 1 200 ? 20.668 0.619 -15.928 1.00 97.81 200 PHE A N 1
ATOM 1563 C CA . PHE A 1 200 ? 21.256 0.987 -14.645 1.00 97.81 200 PHE A CA 1
ATOM 1564 C C . PHE A 1 200 ? 20.158 1.457 -13.697 1.00 97.81 200 PHE A C 1
ATOM 1566 O O . PHE A 1 200 ? 19.257 2.195 -14.098 1.00 97.81 200 PHE A O 1
ATOM 1573 N N . VAL A 1 201 ? 20.265 1.036 -12.441 1.00 97.62 201 VAL A N 1
ATOM 1574 C CA . VAL A 1 201 ? 19.390 1.455 -11.347 1.00 97.62 201 VAL A CA 1
ATOM 1575 C C . VAL A 1 201 ? 20.253 2.104 -10.275 1.00 97.62 201 VAL A C 1
ATOM 1577 O O . VAL A 1 201 ? 21.185 1.477 -9.770 1.00 97.62 201 VAL A O 1
ATOM 1580 N N . GLU A 1 202 ? 19.955 3.356 -9.939 1.00 96.75 202 GLU A N 1
ATOM 1581 C CA . GLU A 1 202 ? 20.556 4.090 -8.823 1.00 96.75 202 GLU A CA 1
ATOM 1582 C C . GLU A 1 202 ? 19.507 4.291 -7.734 1.00 96.75 202 GLU A C 1
ATOM 1584 O O . GLU A 1 202 ? 18.386 4.704 -8.009 1.00 96.75 202 GLU A O 1
ATOM 1589 N N . ILE A 1 203 ? 19.873 4.010 -6.487 1.00 96.44 203 ILE A N 1
ATOM 1590 C CA . ILE A 1 203 ? 19.007 4.244 -5.332 1.00 96.44 203 ILE A CA 1
ATOM 1591 C C . ILE A 1 203 ? 19.724 5.179 -4.386 1.00 96.44 203 ILE A C 1
ATOM 1593 O O . ILE A 1 203 ? 20.855 4.903 -3.976 1.00 96.44 203 ILE A O 1
ATOM 1597 N N . VAL A 1 204 ? 19.061 6.274 -4.032 1.00 96.00 204 VAL A N 1
ATOM 1598 C CA . VAL A 1 204 ? 19.604 7.322 -3.170 1.00 96.00 204 VAL A CA 1
ATOM 1599 C C . VAL A 1 204 ? 18.793 7.380 -1.888 1.00 96.00 204 VAL A C 1
ATOM 1601 O O . VAL A 1 204 ? 17.577 7.546 -1.906 1.00 96.00 204 VAL A O 1
ATOM 1604 N N . ASN A 1 205 ? 19.482 7.263 -0.759 1.00 95.12 205 ASN A N 1
ATOM 1605 C CA . ASN A 1 205 ? 18.888 7.437 0.552 1.00 95.12 205 ASN A CA 1
ATOM 1606 C C . ASN A 1 205 ? 19.022 8.899 0.996 1.00 95.12 205 ASN A C 1
ATOM 1608 O O . ASN A 1 205 ? 20.069 9.296 1.509 1.00 95.12 205 ASN A O 1
ATOM 1612 N N . ASN A 1 206 ? 17.962 9.690 0.844 1.00 88.50 206 ASN A N 1
ATOM 1613 C CA . ASN A 1 206 ? 17.903 11.076 1.316 1.00 88.50 206 ASN A CA 1
ATOM 1614 C C . ASN A 1 206 ? 17.331 11.202 2.742 1.00 88.50 206 ASN A C 1
ATOM 1616 O O . ASN A 1 206 ? 17.067 12.316 3.206 1.00 88.50 206 ASN A O 1
ATOM 1620 N N . GLU A 1 207 ? 17.140 10.086 3.451 1.00 86.94 207 GLU A N 1
ATOM 1621 C CA . GLU A 1 207 ? 16.776 10.101 4.862 1.00 86.94 207 GLU A CA 1
ATOM 1622 C C . GLU A 1 207 ? 17.966 10.391 5.777 1.00 86.94 207 GLU A C 1
ATOM 1624 O O . GLU A 1 207 ? 19.141 10.252 5.433 1.00 86.94 207 GLU A O 1
ATOM 1629 N N . SER A 1 208 ? 17.634 10.767 7.011 1.00 84.88 208 SER A N 1
ATOM 1630 C CA . SER A 1 208 ? 18.616 10.955 8.087 1.00 84.88 208 SER A CA 1
ATOM 1631 C C . SER A 1 208 ? 19.132 9.642 8.693 1.00 84.88 208 SER A C 1
ATOM 1633 O O . SER A 1 208 ? 20.104 9.655 9.451 1.00 84.88 208 SER A O 1
ATOM 1635 N N . SER A 1 209 ? 18.497 8.513 8.364 1.00 86.62 209 SER A N 1
ATOM 1636 C CA . SER A 1 209 ? 18.822 7.175 8.867 1.00 86.62 209 SER A CA 1
ATOM 1637 C C . SER A 1 209 ? 19.293 6.262 7.737 1.00 86.62 209 SER A C 1
ATOM 1639 O O . SER A 1 209 ? 18.926 6.450 6.583 1.00 86.62 209 SER A O 1
ATOM 1641 N N . ALA A 1 210 ? 20.124 5.273 8.066 1.00 90.06 210 ALA A N 1
ATOM 1642 C CA . ALA A 1 210 ? 20.547 4.253 7.110 1.00 90.06 210 ALA A CA 1
ATOM 1643 C C . ALA A 1 210 ? 19.452 3.195 6.914 1.00 90.06 210 ALA A C 1
ATOM 1645 O O . ALA A 1 210 ? 18.746 2.862 7.867 1.00 90.06 210 ALA A O 1
ATOM 1646 N N . PHE A 1 211 ? 19.389 2.621 5.714 1.00 88.75 211 PHE A N 1
ATOM 1647 C CA . PHE A 1 211 ? 18.567 1.449 5.411 1.00 88.75 211 PHE A CA 1
ATOM 1648 C C . PHE A 1 211 ? 19.444 0.259 5.030 1.00 88.75 211 PHE A C 1
ATOM 1650 O O . PHE A 1 211 ? 20.595 0.415 4.622 1.00 88.75 211 PHE A O 1
ATOM 1657 N N . ASN A 1 212 ? 18.905 -0.939 5.182 1.00 88.50 212 ASN A N 1
ATOM 1658 C CA . ASN A 1 212 ? 19.498 -2.204 4.766 1.00 88.50 212 ASN A CA 1
ATOM 1659 C C . ASN A 1 212 ? 18.367 -3.167 4.403 1.00 88.50 212 ASN A C 1
ATOM 1661 O O . ASN A 1 212 ? 17.250 -2.979 4.875 1.00 88.50 212 ASN A O 1
ATOM 1665 N N . ASN A 1 213 ? 18.649 -4.204 3.616 1.00 89.38 213 ASN A N 1
ATOM 1666 C CA . ASN A 1 213 ? 17.641 -5.194 3.211 1.00 89.38 213 ASN A CA 1
ATOM 1667 C C . ASN A 1 213 ? 16.402 -4.546 2.569 1.00 89.38 213 ASN A C 1
ATOM 1669 O O . ASN A 1 213 ? 15.267 -4.844 2.947 1.00 89.38 213 ASN A O 1
ATOM 1673 N N . LEU A 1 214 ? 16.633 -3.616 1.642 1.00 92.56 214 LEU A N 1
ATOM 1674 C CA . LEU A 1 214 ? 15.548 -3.035 0.860 1.00 92.56 214 LEU A CA 1
ATOM 1675 C C . LEU A 1 214 ? 15.099 -4.020 -0.215 1.00 92.56 214 LEU A C 1
ATOM 1677 O O . LEU A 1 214 ? 15.899 -4.795 -0.739 1.00 92.56 214 LEU A O 1
ATOM 1681 N N . GLU A 1 215 ? 13.825 -3.950 -0.565 1.00 95.56 215 GLU A N 1
ATOM 1682 C CA . GLU A 1 215 ? 13.257 -4.673 -1.694 1.00 95.56 215 GLU A CA 1
ATOM 1683 C C . GLU A 1 215 ? 12.540 -3.691 -2.614 1.00 95.56 215 GLU A C 1
ATOM 1685 O O . GLU A 1 215 ? 11.738 -2.886 -2.155 1.00 95.56 215 GLU A O 1
ATOM 1690 N N . LEU A 1 216 ? 12.839 -3.730 -3.908 1.00 96.81 216 LEU A N 1
ATOM 1691 C CA . LEU A 1 216 ? 12.129 -2.956 -4.922 1.00 96.81 216 LEU A CA 1
ATOM 1692 C C . LEU A 1 216 ? 11.243 -3.895 -5.721 1.00 96.81 216 LEU A C 1
ATOM 1694 O O . LEU A 1 216 ? 11.650 -5.018 -6.025 1.00 96.81 216 LEU A O 1
ATOM 1698 N N . HIS A 1 217 ? 10.068 -3.425 -6.121 1.00 95.25 217 HIS A N 1
ATOM 1699 C CA . HIS A 1 217 ? 9.229 -4.147 -7.075 1.00 95.25 217 HIS A CA 1
ATOM 1700 C C . HIS A 1 217 ? 9.275 -3.428 -8.414 1.00 95.25 217 HIS A C 1
ATOM 1702 O O . HIS A 1 217 ? 8.692 -2.359 -8.572 1.00 95.25 217 HIS A O 1
ATOM 1708 N N . PHE A 1 218 ? 9.993 -3.999 -9.379 1.00 95.50 218 PHE A N 1
ATOM 1709 C CA . PHE A 1 218 ? 10.114 -3.408 -10.707 1.00 95.50 218 PHE A CA 1
ATOM 1710 C C . PHE A 1 218 ? 9.062 -4.011 -11.645 1.00 95.50 218 PHE A C 1
ATOM 1712 O O . PHE A 1 218 ? 9.179 -5.169 -12.058 1.00 95.50 218 PHE A O 1
ATOM 1719 N N . TYR A 1 219 ? 8.011 -3.251 -11.955 1.00 94.25 219 TYR A N 1
ATOM 1720 C CA . TYR A 1 219 ? 6.873 -3.725 -12.741 1.00 94.25 219 TYR A CA 1
ATOM 1721 C C . TYR A 1 219 ? 7.150 -3.576 -14.234 1.00 94.25 219 TYR A C 1
ATOM 1723 O O . TYR A 1 219 ? 7.041 -2.493 -14.809 1.00 94.25 219 TYR A O 1
ATOM 1731 N N . LEU A 1 220 ? 7.500 -4.693 -14.866 1.00 87.81 220 LEU A N 1
ATOM 1732 C CA . LEU A 1 220 ? 7.911 -4.741 -16.269 1.00 87.81 220 LEU A CA 1
ATOM 1733 C C . LEU A 1 220 ? 6.752 -5.064 -17.224 1.00 87.81 220 LEU A C 1
ATOM 1735 O O . LEU A 1 220 ? 6.955 -5.058 -18.429 1.00 87.81 220 LEU A O 1
ATOM 1739 N N . GLY A 1 221 ? 5.545 -5.362 -16.724 1.00 83.88 221 GLY A N 1
ATOM 1740 C CA . GLY A 1 221 ? 4.362 -5.625 -17.568 1.00 83.88 221 GLY A CA 1
ATOM 1741 C C . GLY A 1 221 ? 4.450 -6.915 -18.398 1.00 83.88 221 GLY A C 1
ATOM 1742 O O . GLY A 1 221 ? 3.585 -7.192 -19.228 1.00 83.88 221 GLY A O 1
ATOM 1743 N N . ALA A 1 222 ? 5.496 -7.712 -18.177 1.00 71.88 222 ALA A N 1
ATOM 1744 C CA . ALA A 1 222 ? 5.707 -9.010 -18.798 1.00 71.88 222 ALA A CA 1
ATOM 1745 C C . ALA A 1 222 ? 5.061 -10.120 -17.963 1.00 71.88 222 ALA A C 1
ATOM 1747 O O . ALA A 1 222 ? 5.057 -10.064 -16.737 1.00 71.88 222 ALA A O 1
ATOM 1748 N N . THR A 1 223 ? 4.575 -11.183 -18.606 1.00 72.19 223 THR A N 1
ATOM 1749 C CA . THR A 1 223 ? 4.120 -12.385 -17.885 1.00 72.19 223 THR A CA 1
ATOM 1750 C C . THR A 1 223 ? 5.282 -13.072 -17.141 1.00 72.19 223 THR A C 1
ATOM 1752 O O . THR A 1 223 ? 6.411 -12.966 -17.626 1.00 72.19 223 THR A O 1
ATOM 1755 N N . PRO A 1 224 ? 5.035 -13.840 -16.053 1.00 71.19 224 PRO A N 1
ATOM 1756 C CA . PRO A 1 224 ? 6.070 -14.513 -15.245 1.00 71.19 224 PRO A CA 1
ATOM 1757 C C . PRO A 1 224 ? 6.804 -15.653 -15.984 1.00 71.19 224 PRO A C 1
ATOM 1759 O O . PRO A 1 224 ? 6.630 -16.838 -15.699 1.00 71.19 224 PRO A O 1
ATOM 1762 N N . ALA A 1 225 ? 7.588 -15.313 -16.998 1.00 75.19 225 ALA A N 1
ATOM 1763 C CA . ALA A 1 225 ? 8.295 -16.259 -17.857 1.00 75.19 225 ALA A CA 1
ATOM 1764 C C . ALA A 1 225 ? 9.620 -15.710 -18.400 1.00 75.19 225 ALA A C 1
ATOM 1766 O O . ALA A 1 225 ? 10.299 -16.408 -19.158 1.00 75.19 225 ALA A O 1
ATOM 1767 N N . LEU A 1 226 ? 9.988 -14.478 -18.045 1.00 82.81 226 LEU A N 1
ATOM 1768 C CA . LEU A 1 226 ? 11.279 -13.932 -18.418 1.00 82.81 226 LEU A CA 1
ATOM 1769 C C . LEU A 1 226 ? 12.369 -14.638 -17.624 1.00 82.81 226 LEU A C 1
ATOM 1771 O O . LEU A 1 226 ? 12.207 -14.995 -16.455 1.00 82.81 226 LEU A O 1
ATOM 1775 N N . GLU A 1 227 ? 13.503 -14.846 -18.277 1.00 88.06 227 GLU A N 1
ATOM 1776 C CA . GLU A 1 227 ? 14.670 -15.353 -17.576 1.00 88.06 227 GLU A CA 1
ATOM 1777 C C . GLU A 1 227 ? 15.134 -14.355 -16.515 1.00 88.06 227 GLU A C 1
ATOM 1779 O O . GLU A 1 227 ? 14.975 -13.147 -16.653 1.00 88.06 227 GLU A O 1
ATOM 1784 N N . LYS A 1 228 ? 15.768 -14.854 -15.464 1.00 89.56 228 LYS A N 1
ATOM 1785 C CA . LYS A 1 228 ? 16.271 -14.002 -14.396 1.00 89.56 228 LYS A CA 1
ATOM 1786 C C . LYS A 1 228 ? 17.429 -13.121 -14.893 1.00 89.56 228 LYS A C 1
ATOM 1788 O O . LYS A 1 228 ? 18.376 -13.670 -15.467 1.00 89.56 228 LYS A O 1
ATOM 1793 N N . PRO A 1 229 ? 17.411 -11.799 -14.648 1.00 92.56 229 PRO A N 1
ATOM 1794 C CA . PRO A 1 229 ? 18.515 -10.941 -15.046 1.00 92.56 229 PRO A CA 1
ATOM 1795 C C . PRO A 1 229 ? 19.751 -11.168 -14.171 1.00 92.56 229 PRO A C 1
ATOM 1797 O O . PRO A 1 229 ? 19.709 -11.803 -13.113 1.00 92.56 229 PRO A O 1
ATOM 1800 N N . ILE A 1 230 ? 20.876 -10.626 -14.629 1.00 91.25 230 ILE A N 1
ATOM 1801 C CA . ILE A 1 230 ? 22.169 -10.686 -13.950 1.00 91.25 230 ILE A CA 1
ATOM 1802 C C . ILE A 1 230 ? 22.491 -9.302 -13.395 1.00 91.25 230 ILE A C 1
ATOM 1804 O O . ILE A 1 230 ? 22.387 -8.310 -14.114 1.00 91.25 230 ILE A O 1
ATOM 1808 N N . SER A 1 231 ? 22.902 -9.246 -12.127 1.00 90.62 231 SER A N 1
ATOM 1809 C CA . SER A 1 231 ? 23.351 -8.006 -11.495 1.00 90.62 231 SER A CA 1
ATOM 1810 C C . SER A 1 231 ? 24.835 -7.837 -11.786 1.00 90.62 231 SER A C 1
ATOM 1812 O O . SER A 1 231 ? 25.618 -8.762 -11.543 1.00 90.62 231 SER A O 1
ATOM 1814 N N . LEU A 1 232 ? 25.229 -6.678 -12.309 1.00 87.62 232 LEU A N 1
ATOM 1815 C CA . LEU A 1 232 ? 26.631 -6.279 -12.440 1.00 87.62 232 LEU A CA 1
ATOM 1816 C C . LEU A 1 232 ? 26.881 -5.008 -11.622 1.00 87.62 232 LEU A C 1
ATOM 1818 O O . LEU A 1 232 ? 26.001 -4.165 -11.470 1.00 87.62 232 LEU A O 1
ATOM 1822 N N . GLY A 1 233 ? 28.096 -4.872 -11.094 1.00 79.50 233 GLY A N 1
ATOM 1823 C CA . GLY A 1 233 ? 28.513 -3.708 -10.304 1.00 79.50 233 GLY A CA 1
ATOM 1824 C C . GLY A 1 233 ? 28.300 -3.857 -8.796 1.00 79.50 233 GLY A C 1
ATOM 1825 O O . GLY A 1 233 ? 29.146 -3.384 -8.046 1.00 79.50 233 GLY A O 1
ATOM 1826 N N . GLU A 1 234 ? 27.277 -4.597 -8.347 1.00 82.75 234 GLU A N 1
ATOM 1827 C CA . GLU A 1 234 ? 26.982 -4.747 -6.914 1.00 82.75 234 GLU A CA 1
ATOM 1828 C C . GLU A 1 234 ? 26.646 -6.199 -6.503 1.00 82.75 234 GLU A C 1
ATOM 1830 O O . GLU A 1 234 ? 25.578 -6.715 -6.847 1.00 82.75 234 GLU A O 1
ATOM 1835 N N . PRO A 1 235 ? 27.522 -6.882 -5.737 1.00 80.56 235 PRO A N 1
ATOM 1836 C CA . PRO A 1 235 ? 27.333 -8.285 -5.360 1.00 80.56 235 PRO A CA 1
ATOM 1837 C C . PRO A 1 235 ? 26.258 -8.517 -4.289 1.00 80.56 235 PRO A C 1
ATOM 1839 O O . PRO A 1 235 ? 25.906 -9.667 -4.041 1.00 80.56 235 PRO A O 1
ATOM 1842 N N . GLN A 1 236 ? 25.782 -7.472 -3.606 1.00 88.81 236 GLN A N 1
ATOM 1843 C CA . GLN A 1 236 ? 24.704 -7.563 -2.608 1.00 88.81 236 GLN A CA 1
ATOM 1844 C C . GLN A 1 236 ? 23.313 -7.289 -3.196 1.00 88.81 236 GLN A C 1
ATOM 1846 O O . GLN A 1 236 ? 22.335 -7.210 -2.450 1.00 88.81 236 GLN A O 1
ATOM 1851 N N . VAL A 1 237 ? 23.226 -7.149 -4.521 1.00 94.38 237 VAL A N 1
ATOM 1852 C CA . VAL A 1 237 ? 21.963 -7.055 -5.248 1.00 94.38 237 VAL A CA 1
ATOM 1853 C C . VAL A 1 237 ? 21.626 -8.414 -5.839 1.00 94.38 237 VAL A C 1
ATOM 1855 O O . VAL A 1 237 ? 22.423 -9.012 -6.567 1.00 94.38 237 VAL A O 1
ATOM 1858 N N . SER A 1 238 ? 20.424 -8.891 -5.544 1.00 94.94 238 SER A N 1
ATOM 1859 C CA . SER A 1 238 ? 19.888 -10.123 -6.108 1.00 94.94 238 SER A CA 1
ATOM 1860 C C . SER A 1 238 ? 18.470 -9.913 -6.619 1.00 94.94 238 SER A C 1
ATOM 1862 O O . SER A 1 238 ? 17.791 -8.957 -6.258 1.00 94.94 238 SER A O 1
ATOM 1864 N N . PHE A 1 239 ? 18.024 -10.814 -7.487 1.00 95.19 239 PHE A N 1
ATOM 1865 C CA . PHE A 1 239 ? 16.676 -10.777 -8.037 1.00 95.19 239 PHE A CA 1
ATOM 1866 C C . PHE A 1 239 ? 15.842 -11.902 -7.433 1.00 95.19 239 PHE A C 1
ATOM 1868 O O . PHE A 1 239 ? 16.343 -13.012 -7.226 1.00 95.19 239 PHE A O 1
ATOM 1875 N N . GLY A 1 240 ? 14.573 -11.631 -7.163 1.00 92.00 240 GLY A N 1
ATOM 1876 C CA . GLY A 1 240 ? 13.580 -12.642 -6.826 1.00 92.00 240 GLY A CA 1
ATOM 1877 C C . GLY A 1 240 ? 13.111 -13.405 -8.064 1.00 92.00 240 GLY A C 1
ATOM 1878 O O . GLY A 1 240 ? 13.630 -13.227 -9.169 1.00 92.00 240 GLY A O 1
ATOM 1879 N N . GLU A 1 241 ? 12.130 -14.279 -7.872 1.00 91.12 241 GLU A N 1
ATOM 1880 C CA . GLU A 1 241 ? 11.351 -14.814 -8.988 1.00 91.12 241 GLU A CA 1
ATOM 1881 C C . GLU A 1 241 ? 10.285 -13.791 -9.382 1.00 91.12 241 GLU A C 1
ATOM 1883 O O . GLU A 1 241 ? 9.733 -13.104 -8.517 1.00 91.12 241 GLU A O 1
ATOM 1888 N N . GLN A 1 242 ? 9.995 -13.683 -10.680 1.00 90.62 242 GLN A N 1
ATOM 1889 C CA . GLN A 1 242 ? 8.914 -12.818 -11.141 1.00 90.62 242 GLN A CA 1
ATOM 1890 C C . GLN A 1 242 ? 7.609 -13.211 -10.451 1.00 90.62 242 GLN A C 1
ATOM 1892 O O . GLN A 1 242 ? 7.219 -14.381 -10.457 1.00 90.62 242 GLN A O 1
ATOM 1897 N N . THR A 1 243 ? 6.963 -12.226 -9.840 1.00 88.81 243 THR A N 1
ATOM 1898 C CA . THR A 1 243 ? 5.814 -12.428 -8.963 1.00 88.81 243 THR A CA 1
ATOM 1899 C C . THR A 1 243 ? 4.638 -11.631 -9.498 1.00 88.81 243 THR A C 1
ATOM 1901 O O . THR A 1 243 ? 4.801 -10.498 -9.941 1.00 88.81 243 THR A O 1
ATOM 1904 N N . VAL A 1 244 ? 3.463 -12.255 -9.488 1.00 85.88 244 VAL A N 1
ATOM 1905 C CA . VAL A 1 244 ? 2.197 -11.583 -9.777 1.00 85.88 244 VAL A CA 1
ATOM 1906 C C . VAL A 1 244 ? 1.661 -11.057 -8.456 1.00 85.88 244 VAL A C 1
ATOM 1908 O O . VAL A 1 244 ? 1.553 -11.828 -7.499 1.00 85.88 244 VAL A O 1
ATOM 1911 N N . ASP A 1 245 ? 1.374 -9.763 -8.396 1.00 78.94 245 ASP A N 1
ATOM 1912 C CA . ASP A 1 245 ? 0.741 -9.148 -7.241 1.00 78.94 245 ASP A CA 1
ATOM 1913 C C . ASP A 1 245 ? -0.721 -9.605 -7.093 1.00 78.94 245 ASP A C 1
ATOM 1915 O O . ASP A 1 245 ? -1.273 -10.353 -7.906 1.00 78.94 245 ASP A O 1
ATOM 1919 N N . GLU A 1 246 ? -1.362 -9.178 -6.012 1.00 70.88 246 GLU A N 1
ATOM 1920 C CA . GLU A 1 246 ? -2.741 -9.556 -5.687 1.00 70.88 246 GLU A CA 1
ATOM 1921 C C . GLU A 1 246 ? -3.779 -9.123 -6.736 1.00 70.88 246 GLU A C 1
ATOM 1923 O O . GLU A 1 246 ? -4.887 -9.660 -6.773 1.00 70.88 246 GLU A O 1
ATOM 1928 N N . ASN A 1 247 ? -3.399 -8.217 -7.632 1.00 69.31 247 ASN A N 1
ATOM 1929 C CA . ASN A 1 247 ? -4.260 -7.630 -8.642 1.00 69.31 247 ASN A CA 1
ATOM 1930 C C . ASN A 1 247 ? -3.902 -8.077 -10.070 1.00 69.31 247 ASN A C 1
ATOM 1932 O O . ASN A 1 247 ? -4.516 -7.630 -11.041 1.00 69.31 247 ASN A O 1
ATOM 1936 N N . GLY A 1 248 ? -2.959 -9.010 -10.214 1.00 77.69 248 GLY A N 1
ATOM 1937 C CA . GLY A 1 248 ? -2.620 -9.613 -11.497 1.00 77.69 248 GLY A CA 1
ATOM 1938 C C . GLY A 1 248 ? -1.476 -8.934 -12.251 1.00 77.69 248 GLY A C 1
ATOM 1939 O O . GLY A 1 248 ? -1.166 -9.379 -13.358 1.00 77.69 248 GLY A O 1
ATOM 1940 N N . GLU A 1 249 ? -0.830 -7.916 -11.680 1.00 84.19 249 GLU A N 1
ATOM 1941 C CA . GLU A 1 249 ? 0.319 -7.245 -12.294 1.00 84.19 249 GLU A CA 1
ATOM 1942 C C . GLU A 1 249 ? 1.625 -7.931 -11.904 1.00 84.19 249 GLU A C 1
ATOM 1944 O O . GLU A 1 249 ? 1.827 -8.365 -10.772 1.00 84.19 249 GLU A O 1
ATOM 1949 N N . CYS A 1 250 ? 2.537 -8.068 -12.865 1.00 89.94 250 CYS A N 1
ATOM 1950 C CA . CYS A 1 250 ? 3.778 -8.803 -12.658 1.00 89.94 250 CYS A CA 1
ATOM 1951 C C . CYS A 1 250 ? 4.953 -7.858 -12.402 1.00 89.94 250 CYS A C 1
ATOM 1953 O O . CYS A 1 250 ? 5.229 -6.953 -13.197 1.00 89.94 250 CYS A O 1
ATOM 1955 N N . TYR A 1 251 ? 5.721 -8.148 -11.354 1.00 92.56 251 TYR A N 1
ATOM 1956 C CA . TYR A 1 251 ? 6.947 -7.435 -11.021 1.00 92.56 251 TYR A CA 1
ATOM 1957 C C . TYR A 1 251 ? 8.137 -8.372 -10.819 1.00 92.56 251 TYR A C 1
ATOM 1959 O O . TYR A 1 251 ? 8.002 -9.567 -10.542 1.00 92.56 251 TYR A O 1
ATOM 1967 N N . LEU A 1 252 ? 9.332 -7.807 -10.970 1.00 94.69 252 LEU A N 1
ATOM 1968 C CA . LEU A 1 252 ? 10.591 -8.416 -10.571 1.00 94.69 252 LEU A CA 1
ATOM 1969 C C . LEU A 1 252 ? 10.978 -7.882 -9.182 1.00 94.69 252 LEU A C 1
ATOM 1971 O O . LEU A 1 252 ? 11.259 -6.685 -9.068 1.00 94.69 252 LEU A O 1
ATOM 1975 N N . PRO A 1 253 ? 11.028 -8.727 -8.136 1.00 95.50 253 PRO A N 1
ATOM 1976 C CA . PRO A 1 253 ? 11.606 -8.328 -6.862 1.00 95.50 253 PRO A CA 1
ATOM 1977 C C . PRO A 1 253 ? 13.114 -8.105 -7.027 1.00 95.50 253 PRO A C 1
ATOM 1979 O O . PRO A 1 253 ? 13.818 -8.961 -7.571 1.00 95.50 253 PRO A O 1
ATOM 1982 N N . ILE A 1 254 ? 13.622 -6.975 -6.547 1.00 97.06 254 ILE A N 1
ATOM 1983 C CA . ILE A 1 254 ? 15.054 -6.671 -6.493 1.00 97.06 254 ILE A CA 1
ATOM 1984 C C . ILE A 1 254 ? 15.432 -6.494 -5.028 1.00 97.06 254 ILE A C 1
ATOM 1986 O O . ILE A 1 254 ? 14.986 -5.550 -4.382 1.00 97.06 254 ILE A O 1
ATOM 1990 N N . HIS A 1 255 ? 16.258 -7.391 -4.503 1.00 96.25 255 HIS A N 1
ATOM 1991 C CA . HIS A 1 255 ? 16.695 -7.370 -3.113 1.00 96.25 255 HIS A CA 1
ATOM 1992 C C . HIS A 1 255 ? 18.064 -6.703 -2.994 1.00 96.25 255 HIS A C 1
ATOM 1994 O O . HIS A 1 255 ? 18.990 -7.029 -3.739 1.00 96.25 255 HIS A O 1
ATOM 2000 N N . ILE A 1 256 ? 18.193 -5.800 -2.025 1.00 95.12 256 ILE A N 1
ATOM 2001 C CA . ILE A 1 256 ? 19.397 -5.016 -1.750 1.00 95.12 256 ILE A CA 1
ATOM 2002 C C . ILE A 1 256 ? 19.793 -5.258 -0.300 1.00 95.12 256 ILE A C 1
ATOM 2004 O O . ILE A 1 256 ? 19.302 -4.608 0.624 1.00 95.12 256 ILE A O 1
ATOM 2008 N N . GLU A 1 257 ? 20.691 -6.214 -0.095 1.00 92.38 257 GLU A N 1
ATOM 2009 C CA . GLU A 1 257 ? 21.120 -6.633 1.245 1.00 92.38 257 GLU A CA 1
ATOM 2010 C C . GLU A 1 257 ? 22.110 -5.637 1.873 1.00 92.38 257 GLU A C 1
ATOM 2012 O O . GLU A 1 257 ? 22.209 -5.503 3.096 1.00 92.38 257 GLU A O 1
ATOM 2017 N N . SER A 1 258 ? 22.832 -4.889 1.038 1.00 88.38 258 SER A N 1
ATOM 2018 C CA . SER A 1 258 ? 23.793 -3.876 1.470 1.00 88.38 258 SER A CA 1
ATOM 2019 C C . SER A 1 258 ? 23.133 -2.739 2.248 1.00 88.38 258 SER A C 1
ATOM 2021 O O . SER A 1 258 ? 22.023 -2.303 1.941 1.00 88.38 258 SER A O 1
ATOM 2023 N N . SER A 1 259 ? 23.870 -2.185 3.210 1.00 91.62 259 SER A N 1
ATOM 2024 C CA . SER A 1 259 ? 23.444 -0.968 3.892 1.00 91.62 259 SER A CA 1
ATOM 2025 C C . SER A 1 259 ? 23.681 0.267 3.019 1.00 91.62 259 SER A C 1
ATOM 2027 O O . SER A 1 259 ? 24.800 0.490 2.558 1.00 91.62 259 SER A O 1
ATOM 2029 N N . ILE A 1 260 ? 22.649 1.096 2.854 1.00 94.00 260 ILE A N 1
ATOM 2030 C CA . ILE A 1 260 ? 22.730 2.415 2.226 1.00 94.00 260 ILE A CA 1
ATOM 2031 C C . ILE A 1 260 ? 22.725 3.461 3.353 1.00 94.00 260 ILE A C 1
ATOM 2033 O O . ILE A 1 260 ? 21.687 3.668 3.996 1.00 94.00 260 ILE A O 1
ATOM 2037 N N . PRO A 1 261 ? 23.867 4.109 3.655 1.00 94.69 261 PRO A N 1
ATOM 2038 C CA . PRO A 1 261 ? 23.943 5.083 4.739 1.00 94.69 261 PRO A CA 1
ATOM 2039 C C . PRO A 1 261 ? 23.067 6.308 4.450 1.00 94.69 261 PRO A C 1
ATOM 2041 O O . PRO A 1 261 ? 22.666 6.535 3.312 1.00 94.69 261 PRO A O 1
ATOM 2044 N N . ALA A 1 262 ? 22.788 7.112 5.477 1.00 94.06 262 ALA A N 1
ATOM 2045 C CA . ALA A 1 262 ? 22.105 8.396 5.315 1.00 94.06 262 ALA A CA 1
ATOM 2046 C C . ALA A 1 262 ? 22.867 9.300 4.325 1.00 94.06 262 ALA A C 1
ATOM 2048 O O . ALA A 1 262 ? 24.079 9.487 4.467 1.00 94.06 262 ALA A O 1
ATOM 2049 N N . GLY A 1 263 ? 22.174 9.834 3.317 1.00 91.44 263 GLY A N 1
ATOM 2050 C CA . GLY A 1 263 ? 22.777 10.575 2.200 1.00 91.44 263 GLY A CA 1
ATOM 2051 C C . GLY A 1 263 ? 23.613 9.714 1.240 1.00 91.44 263 GLY A C 1
ATOM 2052 O O . GLY A 1 263 ? 24.340 10.252 0.406 1.00 91.44 263 GLY A O 1
ATOM 2053 N N . GLY A 1 264 ? 23.585 8.391 1.402 1.00 95.31 264 GLY A N 1
ATOM 2054 C CA . GLY A 1 264 ? 24.311 7.427 0.586 1.00 95.31 264 GLY A CA 1
ATOM 2055 C C . GLY A 1 264 ? 23.528 6.985 -0.643 1.00 95.31 264 GLY A C 1
ATOM 2056 O O . GLY A 1 264 ? 22.346 7.282 -0.795 1.00 95.31 264 GLY A O 1
ATOM 2057 N N . ARG A 1 265 ? 24.198 6.225 -1.510 1.00 94.75 265 ARG A N 1
ATOM 2058 C CA . ARG A 1 265 ? 23.586 5.637 -2.700 1.00 94.75 265 ARG A CA 1
ATOM 2059 C C . ARG A 1 265 ? 24.197 4.296 -3.067 1.00 94.75 265 ARG A C 1
ATOM 2061 O O . ARG A 1 265 ? 25.320 3.999 -2.654 1.00 94.75 265 ARG A O 1
ATOM 2068 N N . ILE A 1 266 ? 23.490 3.556 -3.905 1.00 94.94 266 ILE A N 1
ATOM 2069 C CA . ILE A 1 266 ? 23.962 2.336 -4.555 1.00 94.94 266 ILE A CA 1
ATOM 2070 C C . ILE A 1 266 ? 23.571 2.363 -6.030 1.00 94.94 266 ILE A C 1
ATOM 2072 O O . ILE A 1 266 ? 22.523 2.910 -6.368 1.00 94.94 266 ILE A O 1
ATOM 2076 N N . VAL A 1 267 ? 24.416 1.812 -6.902 1.00 95.69 267 VAL A N 1
ATOM 2077 C CA . VAL A 1 267 ? 24.150 1.728 -8.343 1.00 95.69 267 VAL A CA 1
ATOM 2078 C C . VAL A 1 267 ? 24.507 0.334 -8.831 1.00 95.69 267 VAL A C 1
ATOM 2080 O O . VAL A 1 267 ? 25.555 -0.194 -8.465 1.00 95.69 267 VAL A O 1
ATOM 2083 N N . PHE A 1 268 ? 23.647 -0.261 -9.649 1.00 95.88 268 PHE A N 1
ATOM 2084 C CA . PHE A 1 268 ? 23.880 -1.575 -10.241 1.00 95.88 268 PHE A CA 1
ATOM 2085 C C . PHE A 1 268 ? 23.270 -1.663 -11.638 1.00 95.88 268 PHE A C 1
ATOM 2087 O O . PHE A 1 268 ? 22.341 -0.931 -11.980 1.00 95.88 268 PHE A O 1
ATOM 2094 N N . GLN A 1 269 ? 23.802 -2.572 -12.452 1.00 96.12 269 GLN A N 1
ATOM 2095 C CA . GLN A 1 269 ? 23.259 -2.876 -13.769 1.00 96.12 269 GLN A CA 1
ATOM 2096 C C . GLN A 1 269 ? 22.352 -4.102 -13.691 1.00 96.12 269 GLN A C 1
ATOM 2098 O O . GLN A 1 269 ? 22.769 -5.152 -13.201 1.00 96.12 269 GLN A O 1
ATOM 2103 N N . ILE A 1 270 ? 21.148 -3.992 -14.243 1.00 95.19 270 ILE A N 1
ATOM 2104 C CA . ILE A 1 270 ? 20.285 -5.125 -14.570 1.00 95.19 270 ILE A CA 1
ATOM 2105 C C . ILE A 1 270 ? 20.593 -5.515 -16.012 1.00 95.19 270 ILE A C 1
ATOM 2107 O O . ILE A 1 270 ? 20.277 -4.767 -16.939 1.00 95.19 270 ILE A O 1
ATOM 2111 N N . LYS A 1 271 ? 21.228 -6.674 -16.201 1.00 93.38 271 LYS A N 1
ATOM 2112 C CA . LYS A 1 271 ? 21.562 -7.199 -17.526 1.00 93.38 271 LYS A CA 1
ATOM 2113 C C . LYS A 1 271 ? 20.650 -8.357 -17.907 1.00 93.38 271 LYS A C 1
ATOM 2115 O O . LYS A 1 271 ? 20.592 -9.351 -17.180 1.00 93.38 271 LYS A O 1
ATOM 2120 N N . TRP A 1 272 ? 20.011 -8.263 -19.069 1.00 91.06 272 TRP A N 1
ATOM 2121 C CA . TRP A 1 272 ? 19.131 -9.306 -19.595 1.00 91.06 272 TRP A CA 1
ATOM 2122 C C . TRP A 1 272 ? 19.837 -10.095 -20.703 1.00 91.06 272 TRP A C 1
ATOM 2124 O O . TRP A 1 272 ? 20.257 -9.517 -21.708 1.00 91.06 272 TRP A O 1
ATOM 2134 N N . PRO A 1 273 ? 20.013 -11.419 -20.551 1.00 88.69 273 PRO A N 1
ATOM 2135 C CA . PRO A 1 273 ? 20.660 -12.223 -21.590 1.00 88.69 273 PRO A CA 1
ATOM 2136 C C . PRO A 1 273 ? 19.891 -12.279 -22.930 1.00 88.69 273 PRO A C 1
ATOM 2138 O O . PRO A 1 273 ? 20.505 -12.386 -24.000 1.00 88.69 273 PRO A O 1
ATOM 2141 N N . SER A 1 274 ? 18.561 -12.228 -22.882 1.00 88.19 274 SER A N 1
ATOM 2142 C CA . SER A 1 274 ? 17.651 -12.454 -24.008 1.00 88.19 274 SER A CA 1
ATOM 2143 C C . SER A 1 274 ? 16.385 -11.600 -23.987 1.00 88.19 274 SER A C 1
ATOM 2145 O O . SER A 1 274 ? 15.877 -11.326 -25.071 1.00 88.19 274 SER A O 1
ATOM 2147 N N . ALA A 1 275 ? 15.897 -11.169 -22.817 1.00 90.69 275 ALA A N 1
ATOM 2148 C CA . ALA A 1 275 ? 14.767 -10.243 -22.743 1.00 90.69 275 ALA A CA 1
ATOM 2149 C C . ALA A 1 275 ? 15.158 -8.852 -23.259 1.00 90.69 275 ALA A C 1
ATOM 2151 O O . ALA A 1 275 ? 16.310 -8.421 -23.145 1.00 90.69 275 ALA A O 1
ATOM 2152 N N . THR A 1 276 ? 14.182 -8.158 -23.825 1.00 92.62 276 THR A N 1
ATOM 2153 C CA . THR A 1 276 ? 14.356 -6.880 -24.508 1.00 92.62 276 THR A CA 1
ATOM 2154 C C . THR A 1 276 ? 13.288 -5.884 -24.073 1.00 92.62 276 THR A C 1
ATOM 2156 O O . THR A 1 276 ? 12.283 -6.240 -23.467 1.00 92.62 276 THR A O 1
ATOM 2159 N N . TYR A 1 277 ? 13.453 -4.617 -24.424 1.00 93.06 277 TYR A N 1
ATOM 2160 C CA . TYR A 1 277 ? 12.469 -3.574 -24.160 1.00 93.06 277 TYR A CA 1
ATOM 2161 C C . TYR A 1 277 ? 11.129 -3.832 -24.848 1.00 93.06 277 TYR A C 1
ATOM 2163 O O . TYR A 1 277 ? 10.103 -3.365 -24.356 1.00 93.06 277 TYR A O 1
ATOM 2171 N N . ALA A 1 278 ? 11.103 -4.613 -25.933 1.00 91.50 278 ALA A N 1
ATOM 2172 C CA . ALA A 1 278 ? 9.853 -5.089 -26.519 1.00 91.50 278 ALA A CA 1
ATOM 2173 C C . ALA A 1 278 ? 9.017 -5.922 -25.527 1.00 91.50 278 ALA A C 1
ATOM 2175 O O . ALA A 1 278 ? 7.788 -5.880 -25.587 1.00 91.50 278 ALA A O 1
ATOM 2176 N N . ASP A 1 279 ? 9.668 -6.630 -24.600 1.00 90.88 279 ASP A N 1
ATOM 2177 C CA . ASP A 1 279 ? 9.008 -7.424 -23.563 1.00 90.88 279 ASP A CA 1
ATOM 2178 C C . ASP A 1 279 ? 8.481 -6.555 -22.409 1.00 90.88 279 ASP A C 1
ATOM 2180 O O . ASP A 1 279 ? 7.583 -6.987 -21.690 1.00 90.88 279 ASP A O 1
ATOM 2184 N N . PHE A 1 280 ? 9.008 -5.333 -22.242 1.00 88.25 280 PHE A N 1
ATOM 2185 C CA . PHE A 1 280 ? 8.701 -4.457 -21.103 1.00 88.25 280 PHE A CA 1
ATOM 2186 C C . PHE A 1 280 ? 7.816 -3.251 -21.440 1.00 88.25 280 PHE A C 1
ATOM 2188 O O . PHE A 1 280 ? 7.535 -2.435 -20.568 1.00 88.25 280 PHE A O 1
ATOM 2195 N N . ILE A 1 281 ? 7.397 -3.092 -22.701 1.00 80.31 281 ILE A N 1
ATOM 2196 C CA . ILE A 1 281 ? 6.808 -1.839 -23.213 1.00 80.31 281 ILE A CA 1
ATOM 2197 C C . ILE A 1 281 ? 5.539 -1.380 -22.476 1.00 80.31 281 ILE A C 1
ATOM 2199 O O . ILE A 1 281 ? 5.203 -0.202 -22.519 1.00 80.31 281 ILE A O 1
ATOM 2203 N N . ASN A 1 282 ? 4.852 -2.295 -21.791 1.00 87.00 282 ASN A N 1
ATOM 2204 C CA . ASN A 1 282 ? 3.656 -2.003 -21.000 1.00 87.00 282 ASN A CA 1
ATOM 2205 C C . ASN A 1 282 ? 3.917 -2.052 -19.486 1.00 87.00 282 ASN A C 1
ATOM 2207 O O . ASN A 1 282 ? 2.977 -2.154 -18.703 1.00 87.00 282 ASN A O 1
ATOM 2211 N N . GLY A 1 283 ? 5.180 -2.044 -19.064 1.00 91.69 283 GLY A N 1
ATOM 2212 C CA . GLY A 1 283 ? 5.547 -2.110 -17.660 1.00 91.69 283 GLY A CA 1
ATOM 2213 C C . GLY A 1 283 ? 5.138 -0.859 -16.911 1.00 91.69 283 GLY A C 1
ATOM 2214 O O . GLY A 1 283 ? 5.538 0.239 -17.282 1.00 91.69 283 GLY A O 1
ATOM 2215 N N . TRP A 1 284 ? 4.377 -1.031 -15.833 1.00 93.62 284 TRP A N 1
ATOM 2216 C CA . TRP A 1 284 ? 3.919 0.061 -14.977 1.00 93.62 284 TRP A CA 1
ATOM 2217 C C . TRP A 1 284 ? 5.048 1.006 -14.546 1.00 93.62 284 TRP A C 1
ATOM 2219 O O . TRP A 1 284 ? 4.884 2.220 -14.618 1.00 93.62 284 TRP A O 1
ATOM 2229 N N . SER A 1 285 ? 6.210 0.464 -14.177 1.00 95.38 285 SER A N 1
ATOM 2230 C CA . SER A 1 285 ? 7.363 1.276 -13.778 1.00 95.38 285 SER A CA 1
ATOM 2231 C C . SER A 1 285 ? 8.028 2.010 -14.953 1.00 95.38 285 SER A C 1
ATOM 2233 O O . SER A 1 285 ? 8.813 2.915 -14.749 1.00 95.38 285 SER A O 1
ATOM 2235 N N . LEU A 1 286 ? 7.745 1.643 -16.203 1.00 95.00 286 LEU A N 1
ATOM 2236 C CA . LEU A 1 286 ? 8.356 2.267 -17.384 1.00 95.00 286 LEU A CA 1
ATOM 2237 C C . LEU A 1 286 ? 7.411 3.230 -18.110 1.00 95.00 286 LEU A C 1
ATOM 2239 O O . LEU A 1 286 ? 7.876 4.116 -18.829 1.00 95.00 286 LEU A O 1
ATOM 2243 N N . LEU A 1 287 ? 6.102 3.037 -17.952 1.00 94.19 287 LEU A N 1
ATOM 2244 C CA . LEU A 1 287 ? 5.067 3.798 -18.640 1.00 94.19 287 LEU A CA 1
ATOM 2245 C C . LEU A 1 287 ? 4.931 5.231 -18.116 1.00 94.19 287 LEU A C 1
ATOM 2247 O O . LEU A 1 287 ? 5.324 5.564 -17.002 1.00 94.19 287 LEU A O 1
ATOM 2251 N N . GLU A 1 288 ? 4.336 6.078 -18.951 1.00 95.00 288 GLU A N 1
ATOM 2252 C CA . GLU A 1 288 ? 3.919 7.429 -18.583 1.00 95.00 288 GLU A CA 1
ATOM 2253 C C . GLU A 1 288 ? 2.701 7.391 -17.640 1.00 95.00 288 GLU A C 1
ATOM 2255 O O . GLU A 1 288 ? 1.745 6.648 -17.869 1.00 95.00 288 GLU A O 1
ATOM 2260 N N . HIS A 1 289 ? 2.702 8.266 -16.628 1.00 91.50 289 HIS A N 1
ATOM 2261 C CA . HIS A 1 289 ? 1.591 8.474 -15.695 1.00 91.50 289 HIS A CA 1
ATOM 2262 C C . HIS A 1 289 ? 1.196 9.950 -15.653 1.00 91.50 289 HIS A C 1
ATOM 2264 O O . HIS A 1 289 ? 1.935 10.797 -15.137 1.00 91.50 289 HIS A O 1
ATOM 2270 N N . LYS A 1 290 ? 0.010 10.269 -16.187 1.00 89.00 290 LYS A N 1
ATOM 2271 C CA . LYS A 1 290 ? -0.524 11.639 -16.294 1.00 89.00 290 LYS A CA 1
ATOM 2272 C C . LYS A 1 290 ? -1.991 11.726 -15.877 1.00 89.00 290 LYS A C 1
ATOM 2274 O O . LYS A 1 290 ? -2.743 10.762 -15.991 1.00 89.00 290 LYS A O 1
ATOM 2279 N N . GLY A 1 291 ? -2.413 12.929 -15.487 1.00 80.56 291 GLY A N 1
ATOM 2280 C CA . GLY A 1 291 ? -3.812 13.245 -15.190 1.00 80.56 291 GLY A CA 1
ATOM 2281 C C . GLY A 1 291 ? -4.277 12.789 -13.805 1.00 80.56 291 GLY A C 1
ATOM 2282 O O . GLY A 1 291 ? -3.466 12.526 -12.924 1.00 80.56 291 GLY A O 1
ATOM 2283 N N . GLU A 1 292 ? -5.600 12.710 -13.622 1.00 62.97 292 GLU A N 1
ATOM 2284 C CA . GLU A 1 292 ? -6.258 12.477 -12.319 1.00 62.97 292 GLU A CA 1
ATOM 2285 C C . GLU A 1 292 ? -5.923 11.125 -11.662 1.00 62.97 292 GLU A C 1
ATOM 2287 O O . GLU A 1 292 ? -6.130 10.970 -10.464 1.00 62.97 292 GLU A O 1
ATOM 2292 N N . GLY A 1 293 ? -5.380 10.159 -12.411 1.00 65.75 293 GLY A N 1
ATOM 2293 C CA . GLY A 1 293 ? -4.953 8.857 -11.880 1.00 65.75 293 GLY A CA 1
ATOM 2294 C C . GLY A 1 293 ? -3.470 8.763 -11.507 1.00 65.75 293 GLY A C 1
ATOM 2295 O O . GLY A 1 293 ? -3.052 7.740 -10.976 1.00 65.75 293 GLY A O 1
ATOM 2296 N N . ALA A 1 294 ? -2.662 9.788 -11.794 1.00 74.44 294 ALA A N 1
ATOM 2297 C CA . ALA A 1 294 ? -1.225 9.752 -11.536 1.00 74.44 294 ALA A CA 1
ATOM 2298 C C . ALA A 1 294 ? -0.905 10.185 -10.096 1.00 74.44 294 ALA A C 1
ATOM 2300 O O . ALA A 1 294 ? -1.178 11.324 -9.705 1.00 74.44 294 ALA A O 1
ATOM 2301 N N . PHE A 1 295 ? -0.250 9.306 -9.328 1.00 74.19 295 PHE A N 1
ATOM 2302 C CA . PHE A 1 295 ? 0.236 9.615 -7.976 1.00 74.19 295 PHE A CA 1
ATOM 2303 C C . PHE A 1 295 ? 1.191 10.814 -7.995 1.00 74.19 295 PHE A C 1
ATOM 2305 O O . PHE A 1 295 ? 1.061 11.765 -7.222 1.00 74.19 295 PHE A O 1
ATOM 2312 N N . VAL A 1 296 ? 2.126 10.782 -8.942 1.00 81.44 296 VAL A N 1
ATOM 2313 C CA . VAL A 1 296 ? 3.042 11.864 -9.309 1.00 81.44 296 VAL A CA 1
ATOM 2314 C C . VAL A 1 296 ? 3.099 11.904 -10.832 1.00 81.44 296 VAL A C 1
ATOM 2316 O O . VAL A 1 296 ? 3.175 10.854 -11.463 1.00 81.44 296 VAL A O 1
ATOM 2319 N N . GLU A 1 297 ? 3.050 13.087 -11.447 1.00 88.00 297 GLU A N 1
ATOM 2320 C CA . GLU A 1 297 ? 3.230 13.155 -12.899 1.00 88.00 297 GLU A CA 1
ATOM 2321 C C . GLU A 1 297 ? 4.610 12.617 -13.278 1.00 88.00 297 GLU A C 1
ATOM 2323 O O . GLU A 1 297 ? 5.629 13.077 -12.765 1.00 88.00 297 GLU A O 1
ATOM 2328 N N . PHE A 1 298 ? 4.632 11.664 -14.201 1.00 93.12 298 PHE A N 1
ATOM 2329 C CA . PHE A 1 298 ? 5.845 11.005 -14.656 1.00 93.12 298 PHE A CA 1
ATOM 2330 C C . PHE A 1 298 ? 5.736 10.780 -16.159 1.00 93.12 298 PHE A C 1
ATOM 2332 O O . PHE A 1 298 ? 4.739 10.243 -16.626 1.00 93.12 298 PHE A O 1
ATOM 2339 N N . ASP A 1 299 ? 6.729 11.237 -16.921 1.00 94.81 299 ASP A N 1
ATOM 2340 C CA . ASP A 1 299 ? 6.756 11.098 -18.387 1.00 94.81 299 ASP A CA 1
ATOM 2341 C C . ASP A 1 299 ? 7.110 9.668 -18.846 1.00 94.81 299 ASP A C 1
ATOM 2343 O O . ASP A 1 299 ? 7.115 9.387 -20.043 1.00 94.81 299 ASP A O 1
ATOM 2347 N N . GLY A 1 300 ? 7.396 8.761 -17.905 1.00 95.06 300 GLY A N 1
ATOM 2348 C CA . GLY A 1 300 ? 7.905 7.424 -18.191 1.00 95.06 300 GLY A CA 1
ATOM 2349 C C . GLY A 1 300 ? 9.416 7.407 -18.430 1.00 95.06 300 GLY A C 1
ATOM 2350 O O . GLY A 1 300 ? 10.099 8.436 -18.403 1.00 95.06 300 GLY A O 1
ATOM 2351 N N . ILE A 1 301 ? 9.948 6.212 -18.682 1.00 96.75 301 ILE A N 1
ATOM 2352 C CA . ILE A 1 301 ? 11.346 6.017 -19.075 1.00 96.75 301 ILE A CA 1
ATOM 2353 C C . ILE A 1 301 ? 11.432 5.996 -20.603 1.00 96.75 301 ILE A C 1
ATOM 2355 O O . ILE A 1 301 ? 10.891 5.099 -21.250 1.00 96.75 301 ILE A O 1
ATOM 2359 N N . ASP A 1 302 ? 12.164 6.941 -21.202 1.00 95.44 302 ASP A N 1
ATOM 2360 C CA . ASP A 1 302 ? 12.393 6.947 -22.652 1.00 95.44 302 ASP A CA 1
ATOM 2361 C C . ASP A 1 302 ? 13.424 5.880 -23.060 1.00 95.44 302 ASP A C 1
ATOM 2363 O O . ASP A 1 302 ? 14.622 6.132 -23.225 1.00 95.44 302 ASP A O 1
ATOM 2367 N N . LEU A 1 303 ? 12.927 4.660 -23.257 1.00 95.25 303 LEU A N 1
ATOM 2368 C CA . LEU A 1 303 ? 13.707 3.501 -23.695 1.00 95.25 303 LEU A CA 1
ATOM 2369 C C . LEU A 1 303 ? 14.395 3.715 -25.053 1.00 95.25 303 LEU A C 1
ATOM 2371 O O . LEU A 1 303 ? 15.387 3.044 -25.350 1.00 95.25 303 LEU A O 1
ATOM 2375 N N . SER A 1 304 ? 13.922 4.664 -25.872 1.00 94.38 304 SER A N 1
ATOM 2376 C CA . SER A 1 304 ? 14.525 4.946 -27.177 1.00 94.38 304 SER A CA 1
ATOM 2377 C C . SER A 1 304 ? 15.917 5.577 -27.086 1.00 94.38 304 SER A C 1
ATOM 2379 O O . SER A 1 304 ? 16.660 5.563 -28.071 1.00 94.38 304 SER A O 1
ATOM 2381 N N . GLN A 1 305 ? 16.304 6.067 -25.902 1.00 95.75 305 GLN A N 1
ATOM 2382 C CA . GLN A 1 305 ? 17.621 6.657 -25.661 1.00 95.75 305 GLN A CA 1
ATOM 2383 C C . GLN A 1 305 ? 18.723 5.629 -25.383 1.00 95.75 305 GLN A C 1
ATOM 2385 O O . GLN A 1 305 ? 19.900 5.950 -25.550 1.00 95.75 305 GLN A O 1
ATOM 2390 N N . ALA A 1 306 ? 18.384 4.386 -25.025 1.00 96.12 306 ALA A N 1
ATOM 2391 C CA . ALA A 1 306 ? 19.377 3.378 -24.639 1.00 96.12 306 ALA A CA 1
ATOM 2392 C C . ALA A 1 306 ? 20.518 3.164 -25.640 1.00 96.12 306 ALA A C 1
ATOM 2394 O O . ALA A 1 306 ? 21.661 3.092 -25.192 1.00 96.12 306 ALA A O 1
ATOM 2395 N N . PRO A 1 307 ? 20.275 3.123 -26.970 1.00 96.31 307 PRO A N 1
ATOM 2396 C CA . PRO A 1 307 ? 21.346 2.992 -27.956 1.00 96.31 307 PRO A CA 1
ATOM 2397 C C . PRO A 1 307 ? 22.436 4.069 -27.882 1.00 96.31 307 PRO A C 1
ATOM 2399 O O . PRO A 1 307 ? 23.544 3.846 -28.369 1.00 96.31 307 PRO A O 1
ATOM 2402 N N . TYR A 1 308 ? 22.114 5.231 -27.312 1.00 95.00 308 TYR A N 1
ATOM 2403 C CA . TYR A 1 308 ? 22.997 6.391 -27.202 1.00 95.00 308 TYR A CA 1
ATOM 2404 C C . TYR A 1 308 ? 23.645 6.497 -25.813 1.00 95.00 308 TYR A C 1
ATOM 2406 O O . TYR A 1 308 ? 24.724 7.074 -25.677 1.00 95.00 308 TYR A O 1
ATOM 2414 N N . PHE A 1 309 ? 23.032 5.883 -24.797 1.00 96.38 309 PHE A N 1
ATOM 2415 C CA . PHE A 1 309 ? 23.545 5.824 -23.428 1.00 96.38 309 PHE A CA 1
ATOM 2416 C C . PHE A 1 309 ? 24.491 4.628 -23.264 1.00 96.38 309 PHE A C 1
ATOM 2418 O O . PHE A 1 309 ? 24.093 3.515 -22.905 1.00 96.38 309 PHE A O 1
ATOM 2425 N N . THR A 1 310 ? 25.764 4.859 -23.583 1.00 94.56 310 THR A N 1
ATOM 2426 C CA . THR A 1 310 ? 26.818 3.836 -23.714 1.00 94.56 310 THR A CA 1
ATOM 2427 C C . THR A 1 310 ? 27.849 3.876 -22.591 1.00 94.56 310 THR A C 1
ATOM 2429 O O . THR A 1 310 ? 28.701 2.990 -22.531 1.00 94.56 310 THR A O 1
ATOM 2432 N N . GLY A 1 311 ? 27.795 4.888 -21.726 1.00 94.88 311 GLY A N 1
ATOM 2433 C CA . GLY A 1 311 ? 28.652 5.035 -20.557 1.00 94.88 311 GLY A CA 1
ATOM 2434 C C . GLY A 1 311 ? 28.318 4.059 -19.430 1.00 94.88 311 GLY A C 1
ATOM 2435 O O . GLY A 1 311 ? 27.223 3.500 -19.370 1.00 94.88 311 GLY A O 1
ATOM 2436 N N . ASP A 1 312 ? 29.276 3.878 -18.522 1.00 94.94 312 ASP A N 1
ATOM 2437 C CA . ASP A 1 312 ? 29.123 3.049 -17.322 1.00 94.94 312 ASP A CA 1
ATOM 2438 C C . ASP A 1 312 ? 28.187 3.682 -16.268 1.00 94.94 312 ASP A C 1
ATOM 2440 O O . ASP A 1 312 ? 27.537 4.709 -16.508 1.00 94.94 312 ASP A O 1
ATOM 2444 N N . GLU A 1 313 ? 28.109 3.072 -15.082 1.00 93.00 313 GLU A N 1
ATOM 2445 C CA . GLU A 1 313 ? 27.256 3.524 -13.981 1.00 93.00 313 GLU A CA 1
ATOM 2446 C C . GLU A 1 313 ? 27.576 4.949 -13.498 1.00 93.00 313 GLU A C 1
ATOM 2448 O O . GLU A 1 313 ? 26.699 5.640 -12.979 1.00 93.00 313 GLU A O 1
ATOM 2453 N N . SER A 1 314 ? 28.820 5.408 -13.672 1.00 91.38 314 SER A N 1
ATOM 2454 C CA . SER A 1 314 ? 29.286 6.712 -13.194 1.00 91.38 314 SER A CA 1
ATOM 2455 C C . SER A 1 314 ? 28.952 7.855 -14.153 1.00 91.38 314 SER A C 1
ATOM 2457 O O . SER A 1 314 ? 28.946 9.027 -13.756 1.00 91.38 314 SER A O 1
ATOM 2459 N N . GLN A 1 315 ? 28.657 7.529 -15.414 1.00 94.31 315 GLN A N 1
ATOM 2460 C CA . GLN A 1 315 ? 28.399 8.512 -16.452 1.00 94.31 315 GLN A CA 1
ATOM 2461 C C . GLN A 1 315 ? 26.930 8.954 -16.438 1.00 94.31 315 GLN A C 1
ATOM 2463 O O . GLN A 1 315 ? 26.049 8.285 -16.978 1.00 94.31 315 GLN A O 1
ATOM 2468 N N . ARG A 1 316 ? 26.683 10.110 -15.810 1.00 94.38 316 ARG A N 1
ATOM 2469 C CA . ARG A 1 316 ? 25.357 10.749 -15.725 1.00 94.38 316 ARG A CA 1
ATOM 2470 C C . ARG A 1 316 ? 24.981 11.475 -17.011 1.00 94.38 316 ARG A C 1
ATOM 2472 O O . ARG A 1 316 ? 23.931 11.200 -17.575 1.00 94.38 316 ARG A O 1
ATOM 2479 N N . ASN A 1 317 ? 25.849 12.361 -17.493 1.00 97.00 317 ASN A N 1
ATOM 2480 C CA . ASN A 1 317 ? 25.573 13.135 -18.695 1.00 97.00 317 ASN A CA 1
ATOM 2481 C C . ASN A 1 317 ? 25.993 12.372 -19.952 1.00 97.00 317 ASN A C 1
ATOM 2483 O O . ASN A 1 317 ? 27.167 12.019 -20.111 1.00 97.00 317 ASN A O 1
ATOM 2487 N N . GLU A 1 318 ? 25.048 12.161 -20.860 1.00 97.00 318 GLU A N 1
ATOM 2488 C CA . GLU A 1 318 ? 25.280 11.493 -22.138 1.00 97.00 318 GLU A CA 1
ATOM 2489 C C . GLU A 1 318 ? 24.560 12.205 -23.277 1.00 97.00 318 GLU A C 1
ATOM 2491 O O . GLU A 1 318 ? 23.667 13.023 -23.061 1.00 97.00 318 GLU A O 1
ATOM 2496 N N . LEU A 1 319 ? 24.981 11.922 -24.509 1.00 96.44 319 LEU A N 1
ATOM 2497 C CA . LEU A 1 319 ? 24.301 12.443 -25.685 1.00 96.44 319 LEU A CA 1
ATOM 2498 C C . LEU A 1 319 ? 23.046 11.612 -25.940 1.00 96.44 319 LEU A C 1
ATOM 2500 O O . LEU A 1 319 ? 23.121 10.392 -26.028 1.00 96.44 319 LEU A O 1
ATOM 2504 N N . ASN A 1 320 ? 21.905 12.275 -26.075 1.00 93.94 320 ASN A N 1
ATOM 2505 C CA . ASN A 1 320 ? 20.664 11.636 -26.493 1.00 93.94 320 ASN A CA 1
ATOM 2506 C C . ASN A 1 320 ? 20.636 11.387 -28.013 1.00 93.94 320 ASN A C 1
ATOM 2508 O O . ASN A 1 320 ? 21.547 11.777 -28.749 1.00 93.94 320 ASN A O 1
ATOM 2512 N N . SER A 1 321 ? 19.544 10.800 -28.502 1.00 92.56 321 SER A N 1
ATOM 2513 C CA . SER A 1 321 ? 19.329 10.494 -29.925 1.00 92.56 321 SER A CA 1
ATOM 2514 C C . SER A 1 321 ? 19.407 11.702 -30.875 1.00 92.56 321 SER A C 1
ATOM 2516 O O . SER A 1 321 ? 19.587 11.547 -32.082 1.00 92.56 321 SER A O 1
ATOM 2518 N N . GLN A 1 322 ? 19.294 12.922 -30.345 1.00 93.50 322 GLN A N 1
ATOM 2519 C CA . GLN A 1 322 ? 19.377 14.184 -31.078 1.00 93.50 322 GLN A CA 1
ATOM 2520 C C . GLN A 1 322 ? 20.755 14.862 -30.946 1.00 93.50 322 GLN A C 1
ATOM 2522 O O . GLN A 1 322 ? 20.970 15.928 -31.528 1.00 93.50 322 GLN A O 1
ATOM 2527 N N . GLY A 1 323 ? 21.693 14.262 -30.207 1.00 93.75 323 GLY A N 1
ATOM 2528 C CA . GLY A 1 323 ? 23.043 14.782 -29.990 1.00 93.75 323 GLY A CA 1
ATOM 2529 C C . GLY A 1 323 ? 23.142 15.876 -28.922 1.00 93.75 323 GLY A C 1
ATOM 2530 O O . GLY A 1 323 ? 24.131 16.610 -28.904 1.00 93.75 323 GLY A O 1
ATOM 2531 N N . TYR A 1 324 ? 22.140 16.012 -28.050 1.00 96.38 324 TYR A N 1
ATOM 2532 C CA . TYR A 1 324 ? 22.179 16.926 -26.907 1.00 96.38 324 TYR A CA 1
ATOM 2533 C C . TYR A 1 324 ? 22.639 16.200 -25.647 1.00 96.38 324 TYR A C 1
ATOM 2535 O O . TYR A 1 324 ? 22.230 15.069 -25.401 1.00 96.38 324 TYR A O 1
ATOM 2543 N N . GLU A 1 325 ? 23.459 16.868 -24.838 1.00 97.44 325 GLU A N 1
ATOM 2544 C CA . GLU A 1 325 ? 23.849 16.374 -23.518 1.00 97.44 325 GLU A CA 1
ATOM 2545 C C . GLU A 1 325 ? 22.649 16.445 -22.559 1.00 97.44 325 GLU A C 1
ATOM 2547 O O . GLU A 1 325 ? 22.067 17.517 -22.368 1.00 97.44 325 GLU A O 1
ATOM 2552 N N . VAL A 1 326 ? 22.275 15.304 -21.979 1.00 96.69 326 VAL A N 1
ATOM 2553 C CA . VAL A 1 326 ? 21.159 15.142 -21.031 1.00 96.69 326 VAL A CA 1
ATOM 2554 C C . VAL A 1 326 ? 21.600 14.309 -19.826 1.00 96.69 326 VAL A C 1
ATOM 2556 O O . VAL A 1 326 ? 22.550 13.534 -19.942 1.00 96.69 326 VAL A O 1
ATOM 2559 N N . ASP A 1 327 ? 20.911 14.436 -18.684 1.00 96.69 327 ASP A N 1
ATOM 2560 C CA . ASP A 1 327 ? 21.040 13.440 -17.608 1.00 96.69 327 ASP A CA 1
ATOM 2561 C C . ASP A 1 327 ? 20.386 12.141 -18.096 1.00 96.69 327 ASP A C 1
ATOM 2563 O O . ASP A 1 327 ? 19.227 12.134 -18.509 1.00 96.69 327 ASP A O 1
ATOM 2567 N N . SER A 1 328 ? 21.161 11.063 -18.120 1.00 97.06 328 SER A N 1
ATOM 2568 C CA . SER A 1 328 ? 20.734 9.756 -18.629 1.00 97.06 328 SER A CA 1
ATOM 2569 C C . SER A 1 328 ? 19.904 8.963 -17.618 1.00 97.06 328 SER A C 1
ATOM 2571 O O . SER A 1 328 ? 19.273 7.976 -17.992 1.00 97.06 328 SER A O 1
ATOM 2573 N N . TYR A 1 329 ? 19.885 9.394 -16.353 1.00 98.00 329 TYR A N 1
ATOM 2574 C CA . TYR A 1 329 ? 19.060 8.812 -15.301 1.00 98.00 329 TYR A CA 1
ATOM 2575 C C . TYR A 1 329 ? 17.764 9.599 -15.127 1.00 98.00 329 TYR A C 1
ATOM 2577 O O . TYR A 1 329 ? 17.772 10.821 -14.985 1.00 98.00 329 TYR A O 1
ATOM 2585 N N . THR A 1 330 ? 16.652 8.876 -15.066 1.00 97.44 330 THR A N 1
ATOM 2586 C CA . THR A 1 330 ? 15.322 9.433 -14.815 1.00 97.44 330 THR A CA 1
ATOM 2587 C C . THR A 1 330 ? 14.859 9.012 -13.426 1.00 97.44 330 THR A C 1
ATOM 2589 O O . THR A 1 330 ? 14.909 7.827 -13.107 1.00 97.44 330 THR A O 1
ATOM 2592 N N . LEU A 1 331 ? 14.427 9.967 -12.595 1.00 96.38 331 LEU A N 1
ATOM 2593 C CA . LEU A 1 331 ? 13.794 9.677 -11.304 1.00 96.38 331 LEU A CA 1
ATOM 2594 C C . LEU A 1 331 ? 12.440 9.004 -11.543 1.00 96.38 331 LEU A C 1
ATOM 2596 O O . LEU A 1 331 ? 11.576 9.585 -12.199 1.00 96.38 331 LEU A O 1
ATOM 2600 N N . ASP A 1 332 ? 12.263 7.818 -10.977 1.00 96.00 332 ASP A N 1
ATOM 2601 C CA . ASP A 1 332 ? 11.095 6.973 -11.171 1.00 96.00 332 ASP A CA 1
ATOM 2602 C C . ASP A 1 332 ? 10.328 6.810 -9.847 1.00 96.00 332 ASP A C 1
ATOM 2604 O O . ASP A 1 332 ? 10.762 6.078 -8.951 1.00 96.00 332 ASP A O 1
ATOM 2608 N N . PRO A 1 333 ? 9.183 7.497 -9.682 1.00 92.00 333 PRO A N 1
ATOM 2609 C CA . PRO A 1 333 ? 8.356 7.343 -8.496 1.00 92.00 333 PRO A CA 1
ATOM 2610 C C . PRO A 1 333 ? 7.487 6.076 -8.534 1.00 92.00 333 PRO A C 1
ATOM 2612 O O . PRO A 1 333 ? 6.834 5.785 -7.538 1.00 92.00 333 PRO A O 1
ATOM 2615 N N . TYR A 1 334 ? 7.458 5.317 -9.632 1.00 93.19 334 TYR A N 1
ATOM 2616 C CA . TYR A 1 334 ? 6.582 4.160 -9.858 1.00 93.19 334 TYR A CA 1
ATOM 2617 C C . TYR A 1 334 ? 7.302 2.807 -9.707 1.00 93.19 334 TYR A C 1
ATOM 2619 O O . TYR A 1 334 ? 6.825 1.758 -10.155 1.00 93.19 334 TYR A O 1
ATOM 2627 N N . ILE A 1 335 ? 8.445 2.819 -9.019 1.00 95.31 335 ILE A N 1
ATOM 2628 C CA . ILE A 1 335 ? 9.106 1.628 -8.481 1.00 95.31 335 ILE A CA 1
ATOM 2629 C C . ILE A 1 335 ? 8.985 1.679 -6.955 1.00 95.31 335 ILE A C 1
ATOM 2631 O O . ILE A 1 335 ? 9.745 2.401 -6.303 1.00 95.31 335 ILE A O 1
ATOM 2635 N N . PRO A 1 336 ? 8.022 0.959 -6.353 1.00 92.31 336 PRO A N 1
ATOM 2636 C CA . PRO A 1 336 ? 7.866 0.969 -4.910 1.00 92.31 336 PRO A CA 1
ATOM 2637 C C . PRO A 1 336 ? 9.031 0.255 -4.215 1.00 92.31 336 PRO A C 1
ATOM 2639 O O . PRO A 1 336 ? 9.546 -0.766 -4.680 1.00 92.31 336 PRO A O 1
ATOM 2642 N N . VAL A 1 337 ? 9.422 0.817 -3.071 1.00 89.12 337 VAL A N 1
ATOM 2643 C CA . VAL A 1 337 ? 10.513 0.367 -2.206 1.00 89.12 337 VAL A CA 1
ATOM 2644 C C . VAL A 1 337 ? 9.927 -0.107 -0.883 1.00 89.12 337 VAL A C 1
ATOM 2646 O O . VAL A 1 337 ? 9.143 0.600 -0.248 1.00 89.12 337 VAL A O 1
ATOM 2649 N N . TYR A 1 338 ? 10.358 -1.277 -0.434 1.00 85.88 338 TYR A N 1
ATOM 2650 C CA . TYR A 1 338 ? 9.921 -1.936 0.784 1.00 85.88 338 TYR A CA 1
ATOM 2651 C C . TYR A 1 338 ? 11.092 -2.121 1.749 1.00 85.88 338 TYR A C 1
ATOM 2653 O O . TYR A 1 338 ? 12.222 -2.407 1.352 1.00 85.88 338 TYR A O 1
ATOM 2661 N N . TYR A 1 339 ? 10.801 -1.996 3.039 1.00 79.44 339 TYR A N 1
ATOM 2662 C CA . TYR A 1 339 ? 11.709 -2.291 4.138 1.00 79.44 339 TYR A CA 1
ATOM 2663 C C . TYR A 1 339 ? 10.983 -3.178 5.149 1.00 79.44 339 TYR A C 1
ATOM 2665 O O . TYR A 1 339 ? 9.933 -2.809 5.673 1.00 79.44 339 TYR A O 1
ATOM 2673 N N . ASN A 1 340 ? 11.524 -4.374 5.405 1.00 72.50 340 ASN A N 1
ATOM 2674 C CA . ASN A 1 340 ? 10.890 -5.407 6.239 1.00 72.50 340 ASN A CA 1
ATOM 2675 C C . ASN A 1 340 ? 9.440 -5.737 5.826 1.00 72.50 340 ASN A C 1
ATOM 2677 O O . ASN A 1 340 ? 8.579 -5.951 6.676 1.00 72.50 340 ASN A O 1
ATOM 2681 N N . GLY A 1 341 ? 9.170 -5.756 4.519 1.00 69.44 341 GLY A N 1
ATOM 2682 C CA . GLY A 1 341 ? 7.847 -6.055 3.963 1.00 69.44 341 GLY A CA 1
ATOM 2683 C C . GLY A 1 341 ? 6.857 -4.886 3.980 1.00 69.44 341 GLY A C 1
ATOM 2684 O O . GLY A 1 341 ? 5.788 -5.008 3.393 1.00 69.44 341 GLY A O 1
ATOM 2685 N N . ALA A 1 342 ? 7.201 -3.745 4.585 1.00 65.69 342 ALA A N 1
ATOM 2686 C CA . ALA A 1 342 ? 6.387 -2.533 4.532 1.00 65.69 342 ALA A CA 1
ATOM 2687 C C . ALA A 1 342 ? 6.882 -1.600 3.422 1.00 65.69 342 ALA A C 1
ATOM 2689 O O . ALA A 1 342 ? 8.079 -1.320 3.345 1.00 65.69 342 ALA A O 1
ATOM 2690 N N . ARG A 1 343 ? 5.975 -1.087 2.584 1.00 82.62 343 ARG A N 1
ATOM 2691 C CA . ARG A 1 343 ? 6.310 -0.070 1.578 1.00 82.62 343 ARG A CA 1
ATOM 2692 C C . ARG A 1 343 ? 6.703 1.230 2.279 1.00 82.62 343 ARG A C 1
ATOM 2694 O O . ARG A 1 343 ? 5.944 1.731 3.104 1.00 82.62 343 ARG A O 1
ATOM 2701 N N . ILE A 1 344 ? 7.853 1.786 1.922 1.00 73.38 344 ILE A N 1
ATOM 2702 C CA . ILE A 1 344 ? 8.376 3.032 2.492 1.00 73.38 344 ILE A CA 1
ATOM 2703 C C . ILE A 1 344 ? 8.526 4.162 1.468 1.00 73.38 344 ILE A C 1
ATOM 2705 O O . ILE A 1 344 ? 8.662 5.305 1.886 1.00 73.38 344 ILE A O 1
ATOM 2709 N N . ALA A 1 345 ? 8.521 3.865 0.164 1.00 83.69 345 ALA A N 1
ATOM 2710 C CA . ALA A 1 345 ? 8.586 4.856 -0.914 1.00 83.69 345 ALA A CA 1
ATOM 2711 C C . ALA A 1 345 ? 8.013 4.285 -2.224 1.00 83.69 345 ALA A C 1
ATOM 2713 O O . ALA A 1 345 ? 7.889 3.068 -2.359 1.00 83.69 345 ALA A O 1
ATOM 2714 N N . GLY A 1 346 ? 7.714 5.160 -3.188 1.00 87.00 346 GLY A N 1
ATOM 2715 C CA . GLY A 1 346 ? 7.297 4.816 -4.556 1.00 87.00 346 GLY A CA 1
ATOM 2716 C C . GLY A 1 346 ? 5.900 4.188 -4.680 1.00 87.00 346 GLY A C 1
ATOM 2717 O O . GLY A 1 346 ? 5.292 3.785 -3.692 1.00 87.00 346 GLY A O 1
ATOM 2718 N N . TYR A 1 347 ? 5.363 4.105 -5.896 1.00 86.19 347 TYR A N 1
ATOM 2719 C CA . TYR A 1 347 ? 3.971 3.726 -6.171 1.00 86.19 347 TYR A CA 1
ATOM 2720 C C . TYR A 1 347 ? 3.876 2.493 -7.076 1.00 86.19 347 TYR A C 1
ATOM 2722 O O . TYR A 1 347 ? 4.325 2.511 -8.220 1.00 86.19 347 TYR A O 1
ATOM 2730 N N . GLY A 1 348 ? 3.263 1.418 -6.575 1.00 87.56 348 GLY A N 1
ATOM 2731 C CA . GLY A 1 348 ? 2.903 0.256 -7.396 1.00 87.56 348 GLY A CA 1
ATOM 2732 C C . GLY A 1 348 ? 1.629 0.486 -8.230 1.00 87.56 348 GLY A C 1
ATOM 2733 O O . GLY A 1 348 ? 0.953 1.497 -8.024 1.00 87.56 348 GLY A O 1
ATOM 2734 N N . PRO A 1 349 ? 1.274 -0.453 -9.131 1.00 81.19 349 PRO A N 1
ATOM 2735 C CA . PRO A 1 349 ? 0.081 -0.379 -9.989 1.00 81.19 349 PRO A CA 1
ATOM 2736 C C . PRO A 1 349 ? -1.225 -0.267 -9.213 1.00 81.19 349 PRO A C 1
ATOM 2738 O O . PRO A 1 349 ? -2.176 0.368 -9.662 1.00 81.19 349 PRO A O 1
ATOM 2741 N N . TYR A 1 350 ? -1.239 -0.842 -8.016 1.00 70.06 350 TYR A N 1
ATOM 2742 C CA . TYR A 1 350 ? -2.354 -0.783 -7.089 1.00 70.06 350 TYR A CA 1
ATOM 2743 C C . TYR A 1 350 ? -1.862 -0.199 -5.783 1.00 70.06 350 TYR A C 1
ATOM 2745 O O . TYR A 1 350 ? -1.687 -0.877 -4.774 1.00 70.06 350 TYR A O 1
ATOM 2753 N N . TYR A 1 351 ? -1.562 1.092 -5.833 1.00 59.00 351 TYR A N 1
ATOM 2754 C CA . TYR A 1 351 ? -1.396 1.853 -4.617 1.00 59.00 351 TYR A CA 1
ATOM 2755 C C . TYR A 1 351 ? -2.777 2.277 -4.115 1.00 59.00 351 TYR A C 1
ATOM 2757 O O . TYR A 1 351 ? -3.404 3.184 -4.665 1.00 59.00 351 TYR A O 1
ATOM 2765 N N . GLU A 1 352 ? -3.257 1.597 -3.075 1.00 55.62 352 GLU A N 1
ATOM 2766 C CA . GLU A 1 352 ? -4.399 2.074 -2.307 1.00 55.62 352 GLU A CA 1
ATOM 2767 C C . GLU A 1 352 ? -3.922 3.221 -1.407 1.00 55.62 352 GLU A C 1
ATOM 2769 O O . GLU A 1 352 ? -2.984 3.033 -0.621 1.00 55.62 352 GLU A O 1
ATOM 2774 N N . PRO A 1 353 ? -4.506 4.425 -1.526 1.00 50.41 353 PRO A N 1
ATOM 2775 C CA . PRO A 1 353 ? -4.110 5.537 -0.684 1.00 50.41 353 PRO A CA 1
ATOM 2776 C C . PRO A 1 353 ? -4.286 5.172 0.792 1.00 50.41 353 PRO A C 1
ATOM 2778 O O . PRO A 1 353 ? -5.181 4.409 1.162 1.00 50.41 353 PRO A O 1
ATOM 2781 N N . ILE A 1 354 ? -3.394 5.714 1.627 1.00 51.28 354 ILE A N 1
ATOM 2782 C CA . ILE A 1 354 ? -3.326 5.429 3.064 1.00 51.28 354 ILE A CA 1
ATOM 2783 C C . ILE A 1 354 ? -4.713 5.446 3.702 1.00 51.28 354 ILE A C 1
ATOM 2785 O O . ILE A 1 354 ? -5.486 6.382 3.529 1.00 51.28 354 ILE A O 1
ATOM 2789 N N . LEU A 1 355 ? -4.982 4.451 4.541 1.00 54.44 355 LEU A N 1
ATOM 2790 C CA . LEU A 1 355 ? -6.097 4.517 5.466 1.00 54.44 355 LEU A CA 1
ATOM 2791 C C . LEU A 1 355 ? -5.733 5.424 6.644 1.00 54.44 355 LEU A C 1
ATOM 2793 O O . LEU A 1 355 ? -4.769 5.159 7.368 1.00 54.44 355 LEU A O 1
ATOM 2797 N N . PHE A 1 356 ? -6.487 6.505 6.852 1.00 54.91 356 PHE A N 1
ATOM 2798 C CA . PHE A 1 356 ? -6.312 7.318 8.055 1.00 54.91 356 PHE A CA 1
ATOM 2799 C C . PHE A 1 356 ? -6.831 6.543 9.264 1.00 54.91 356 PHE A C 1
ATOM 2801 O O . PHE A 1 356 ? -8.013 6.222 9.318 1.00 54.91 356 PHE A O 1
ATOM 2808 N N . PHE A 1 357 ? -5.970 6.290 10.251 1.00 54.91 357 PHE A N 1
ATOM 2809 C CA . PHE A 1 357 ? -6.365 5.690 11.522 1.00 54.91 357 PHE A CA 1
ATOM 2810 C C . PHE A 1 357 ? -6.437 6.764 12.613 1.00 54.91 357 PHE A C 1
ATOM 2812 O O . PHE A 1 357 ? -5.407 7.264 13.070 1.00 54.91 357 PHE A O 1
ATOM 2819 N N . SER A 1 358 ? -7.634 7.093 13.107 1.00 56.84 358 SER A N 1
ATOM 2820 C CA . SER A 1 358 ? -7.750 7.872 14.348 1.00 56.84 358 SER A CA 1
ATOM 2821 C C . SER A 1 358 ? -7.406 6.965 15.537 1.00 56.84 358 SER A C 1
ATOM 2823 O O . SER A 1 358 ? -8.189 6.090 15.914 1.00 56.84 358 SER A O 1
ATOM 2825 N N . THR A 1 35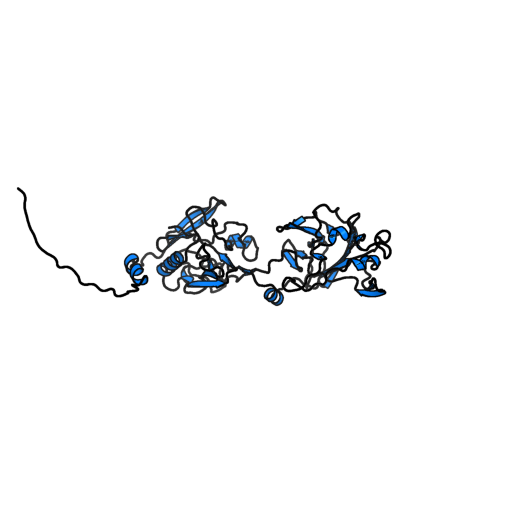9 ? -6.220 7.126 16.121 1.00 55.31 359 THR A N 1
ATOM 2826 C CA . THR A 1 359 ? -5.722 6.219 17.165 1.00 55.31 359 THR A CA 1
ATOM 2827 C C . THR A 1 359 ? -6.266 6.584 18.550 1.00 55.31 359 THR A C 1
ATOM 2829 O O . THR A 1 359 ? -6.216 7.743 18.956 1.00 55.31 359 THR A O 1
ATOM 2832 N N . GLY A 1 360 ? -6.785 5.604 19.299 1.00 58.16 360 GLY A N 1
ATOM 2833 C CA . GLY A 1 360 ? -7.040 5.701 20.747 1.00 58.16 360 GLY A CA 1
ATOM 2834 C C . GLY A 1 360 ? -8.105 6.703 21.225 1.00 58.16 360 GLY A C 1
ATOM 2835 O O . GLY A 1 360 ? -8.315 6.813 22.429 1.00 58.16 360 GLY A O 1
ATOM 2836 N N . GLU A 1 361 ? -8.773 7.438 20.340 1.00 66.12 361 GLU A N 1
ATOM 2837 C CA . GLU A 1 361 ? -9.820 8.416 20.704 1.00 66.12 361 GLU A CA 1
ATOM 2838 C C . GLU A 1 361 ? -11.213 7.995 20.255 1.00 66.12 361 GLU A C 1
ATOM 2840 O O . GLU A 1 361 ? -12.195 8.592 20.687 1.00 66.12 361 GLU A O 1
ATOM 2845 N N . PHE A 1 362 ? -11.304 6.975 19.402 1.00 75.56 362 PHE A N 1
ATOM 2846 C CA . PHE A 1 362 ? -12.515 6.682 18.657 1.00 75.56 362 PHE A CA 1
ATOM 2847 C C . PHE A 1 362 ? -12.901 5.210 18.783 1.00 75.56 362 PHE A C 1
ATOM 2849 O O . PHE A 1 362 ? -12.089 4.318 18.525 1.00 75.56 362 PHE A O 1
ATOM 2856 N N . ALA A 1 363 ? -14.151 4.962 19.169 1.00 81.75 363 ALA A N 1
ATOM 2857 C CA . ALA A 1 363 ? -14.784 3.655 19.060 1.00 81.75 363 ALA A CA 1
ATOM 2858 C C . ALA A 1 363 ? -16.085 3.833 18.287 1.00 81.75 363 ALA A C 1
ATOM 2860 O O . ALA A 1 363 ? -17.129 4.138 18.866 1.00 81.75 363 ALA A O 1
ATOM 2861 N N . ALA A 1 364 ? -15.962 3.678 16.971 1.00 87.19 364 ALA A N 1
ATOM 2862 C CA . ALA A 1 364 ? -17.079 3.639 16.053 1.00 87.19 364 ALA A CA 1
ATOM 2863 C C . ALA A 1 364 ? -17.369 2.203 15.633 1.00 87.19 364 ALA A C 1
ATOM 2865 O O . ALA A 1 364 ? -16.457 1.445 15.283 1.00 87.19 364 ALA A O 1
ATOM 2866 N N . PHE A 1 365 ? -18.649 1.850 15.658 1.00 90.19 365 PHE A N 1
ATOM 2867 C CA . PHE A 1 365 ? -19.120 0.516 15.320 1.00 90.19 365 PHE A CA 1
ATOM 2868 C C . PHE A 1 365 ? -20.202 0.565 14.259 1.00 90.19 365 PHE A C 1
ATOM 2870 O O . PHE A 1 365 ? -21.100 1.399 14.332 1.00 90.19 365 PHE A O 1
ATOM 2877 N N . TRP A 1 366 ? -20.170 -0.372 13.320 1.00 90.19 366 TRP A N 1
ATOM 2878 C CA . TRP A 1 366 ? -21.241 -0.512 12.338 1.00 90.19 366 TRP A CA 1
ATOM 2879 C C . TRP A 1 366 ? -22.621 -0.698 12.984 1.00 90.19 366 TRP A C 1
ATOM 2881 O O . TRP A 1 366 ? -22.765 -1.418 13.978 1.00 90.19 366 TRP A O 1
ATOM 2891 N N . THR A 1 367 ? -23.636 -0.065 12.385 1.00 85.25 367 THR A N 1
ATOM 2892 C CA . THR A 1 367 ? -25.042 -0.161 12.816 1.00 85.25 367 THR A CA 1
ATOM 2893 C C . THR A 1 367 ? -25.956 -0.851 11.804 1.00 85.25 367 THR A C 1
ATOM 2895 O O . THR A 1 367 ? -27.155 -0.889 12.041 1.00 85.25 367 THR A O 1
ATOM 2898 N N . SER A 1 368 ? -25.480 -1.361 10.661 1.00 77.69 368 SER A N 1
ATOM 2899 C CA . SER A 1 368 ? -26.266 -2.297 9.834 1.00 77.69 368 SER A CA 1
ATOM 2900 C C . SER A 1 368 ? -25.430 -2.945 8.727 1.00 77.69 368 SER A C 1
ATOM 2902 O O . SER A 1 368 ? -24.386 -2.416 8.350 1.00 77.69 368 SER A O 1
ATOM 2904 N N . SER A 1 369 ? -25.928 -4.045 8.146 1.00 60.62 369 SER A N 1
ATOM 2905 C CA . SER A 1 369 ? -25.390 -4.631 6.906 1.00 60.62 369 SER A CA 1
ATOM 2906 C C . SER A 1 369 ? -25.897 -3.955 5.619 1.00 60.62 369 SER A C 1
ATOM 2908 O O . SER A 1 369 ? -25.369 -4.213 4.535 1.00 60.62 369 SER A O 1
ATOM 2910 N N . ALA A 1 370 ? -26.899 -3.073 5.706 1.00 54.38 370 ALA A N 1
ATOM 2911 C CA . ALA A 1 370 ? -27.579 -2.503 4.548 1.00 54.38 370 ALA A CA 1
ATOM 2912 C C . ALA A 1 370 ? -27.178 -1.040 4.310 1.00 54.38 370 ALA A C 1
ATOM 2914 O O . ALA A 1 370 ? -27.313 -0.192 5.189 1.00 54.38 370 ALA A O 1
ATOM 2915 N N . LYS A 1 371 ? -26.777 -0.706 3.077 1.00 56.09 371 LYS A N 1
ATOM 2916 C CA . LYS A 1 371 ? -26.715 0.695 2.639 1.00 56.09 371 LYS A CA 1
ATOM 2917 C C . LYS A 1 371 ? -28.144 1.253 2.608 1.00 56.09 371 LYS A C 1
ATOM 2919 O O . LYS A 1 371 ? -28.874 1.022 1.647 1.00 56.09 371 LYS A O 1
ATOM 2924 N N . ILE A 1 372 ? -28.561 1.954 3.669 1.00 53.88 372 ILE A N 1
ATOM 2925 C CA . ILE A 1 372 ? -29.821 2.723 3.676 1.00 53.88 372 ILE A CA 1
ATOM 2926 C C . ILE A 1 372 ? -29.729 3.832 2.613 1.00 53.88 372 ILE A C 1
ATOM 2928 O O . ILE A 1 372 ? -30.700 4.084 1.900 1.00 53.88 372 ILE A O 1
ATOM 2932 N N . TYR A 1 373 ? -28.526 4.395 2.433 1.00 55.56 373 TYR A N 1
ATOM 2933 C CA . TYR A 1 373 ? -28.157 5.276 1.327 1.00 55.56 373 TYR A CA 1
ATOM 2934 C C . TYR A 1 373 ? -26.838 4.809 0.689 1.00 55.56 373 TYR A C 1
ATOM 2936 O O . TYR A 1 373 ? -25.957 4.325 1.400 1.00 55.56 373 TYR A O 1
ATOM 2944 N N . PRO A 1 374 ? -26.688 4.916 -0.644 1.00 55.03 374 PRO A N 1
ATOM 2945 C CA . PRO A 1 374 ? -25.510 4.420 -1.355 1.00 55.03 374 PRO A CA 1
ATOM 2946 C C . PRO A 1 374 ? -24.197 5.104 -0.932 1.00 55.03 374 PRO A C 1
ATOM 2948 O O . PRO A 1 374 ? -23.149 4.460 -1.010 1.00 55.03 374 PRO A O 1
ATOM 2951 N N . ASP A 1 375 ? -24.280 6.336 -0.420 1.00 59.84 375 ASP A N 1
ATOM 2952 C CA . ASP A 1 375 ? -23.138 7.230 -0.193 1.00 59.84 375 ASP A CA 1
ATOM 2953 C C . ASP A 1 375 ? -22.884 7.528 1.300 1.00 59.84 375 ASP A C 1
ATOM 2955 O O . ASP A 1 375 ? -22.166 8.473 1.630 1.00 59.84 375 ASP A O 1
ATOM 2959 N N . SER A 1 376 ? -23.462 6.741 2.222 1.00 66.81 376 SER A N 1
ATOM 2960 C CA . SER A 1 376 ? -23.314 6.996 3.663 1.00 66.81 376 SER A CA 1
ATOM 2961 C C . SER A 1 376 ? -23.129 5.737 4.509 1.00 66.81 376 SER A C 1
ATOM 2963 O O . SER A 1 376 ? -23.765 4.707 4.271 1.00 66.81 376 SER A O 1
ATOM 2965 N N . ILE A 1 377 ? -22.271 5.841 5.525 1.00 74.12 377 ILE A N 1
ATOM 2966 C CA . ILE A 1 377 ? -22.117 4.876 6.615 1.00 74.12 377 ILE A CA 1
ATOM 2967 C C . ILE A 1 377 ? -22.887 5.384 7.830 1.00 74.12 377 ILE A C 1
ATOM 2969 O O . ILE A 1 377 ? -22.747 6.539 8.227 1.00 74.12 377 ILE A O 1
ATOM 2973 N N . TYR A 1 378 ? -23.645 4.486 8.457 1.00 82.56 378 TYR A N 1
ATOM 2974 C CA . TYR A 1 378 ? -24.210 4.702 9.783 1.00 82.56 378 TYR A CA 1
ATOM 2975 C C . TYR A 1 378 ? -23.412 3.918 10.816 1.00 82.56 378 TYR A C 1
ATOM 2977 O O . TYR A 1 378 ? -23.152 2.720 10.644 1.00 82.56 378 TYR A O 1
ATOM 2985 N N . TYR A 1 379 ? -23.032 4.593 11.897 1.00 88.62 379 TYR A N 1
ATOM 2986 C CA . TYR A 1 379 ? -22.259 3.979 12.965 1.00 88.62 379 TYR A CA 1
ATOM 2987 C C . TYR A 1 379 ? -22.614 4.515 14.349 1.00 88.62 379 TYR A C 1
ATOM 2989 O O . TYR A 1 379 ? -23.116 5.624 14.517 1.00 88.62 379 TYR A O 1
ATOM 2997 N N . ALA A 1 380 ? -22.356 3.688 15.353 1.00 90.94 380 ALA A N 1
ATOM 2998 C CA . ALA A 1 380 ? -22.448 4.022 16.759 1.00 90.94 380 ALA A CA 1
ATOM 2999 C C . ALA A 1 380 ? -21.105 4.585 17.226 1.00 90.94 380 ALA A C 1
ATOM 3001 O O . ALA A 1 380 ? -20.112 3.863 17.207 1.00 90.94 380 ALA A O 1
ATOM 3002 N N . ASP A 1 381 ? -21.080 5.848 17.647 1.00 91.12 381 ASP A N 1
ATOM 3003 C CA . ASP A 1 381 ? -19.912 6.528 18.210 1.00 91.12 381 ASP A CA 1
ATOM 3004 C C . ASP A 1 381 ? -19.984 6.545 19.742 1.00 91.12 381 ASP A C 1
ATOM 3006 O O . ASP A 1 381 ? -20.910 7.110 20.333 1.00 91.12 381 ASP A O 1
ATOM 3010 N N . LEU A 1 382 ? -18.994 5.925 20.385 1.00 91.19 382 LEU A N 1
ATOM 3011 C CA . LEU A 1 382 ? -18.839 5.884 21.841 1.00 91.19 382 LEU A CA 1
ATOM 3012 C C . LEU A 1 382 ? -17.675 6.761 22.340 1.00 91.19 382 LEU A C 1
ATOM 3014 O O . LEU A 1 382 ? -17.325 6.695 23.518 1.00 91.19 382 LEU A O 1
ATOM 3018 N N . SER A 1 383 ? -17.044 7.562 21.474 1.00 87.06 383 SER A N 1
ATOM 3019 C CA . SER A 1 383 ? -15.898 8.409 21.839 1.00 87.06 383 SER A CA 1
ATOM 3020 C C . SER A 1 383 ? -16.254 9.442 22.916 1.00 87.06 383 SER A C 1
ATOM 3022 O O . SER A 1 383 ? -15.500 9.638 23.880 1.00 87.06 383 SER A O 1
ATOM 3024 N N . ASN A 1 384 ? -17.441 10.034 22.791 1.00 88.75 384 ASN A N 1
ATOM 3025 C CA . ASN A 1 384 ? -17.981 11.060 23.675 1.00 88.75 384 ASN A CA 1
ATOM 3026 C C . ASN A 1 384 ? -18.543 10.489 24.988 1.00 88.75 384 ASN A C 1
ATOM 3028 O O . ASN A 1 384 ? -18.715 9.283 25.152 1.00 88.75 384 ASN A O 1
ATOM 3032 N N . GLU A 1 385 ? -18.850 11.369 25.951 1.00 89.62 385 GLU A N 1
ATOM 3033 C CA . GLU A 1 385 ? -19.462 10.953 27.223 1.00 89.62 385 GLU A CA 1
ATOM 3034 C C . GLU A 1 385 ? -20.811 10.262 27.000 1.00 89.62 385 GLU A C 1
ATOM 3036 O O . GLU A 1 385 ? -21.075 9.219 27.593 1.00 89.62 385 GLU A O 1
ATOM 3041 N N . SER A 1 386 ? -21.643 10.812 26.114 1.00 93.12 386 SER A N 1
ATOM 3042 C CA . SER A 1 386 ? -22.8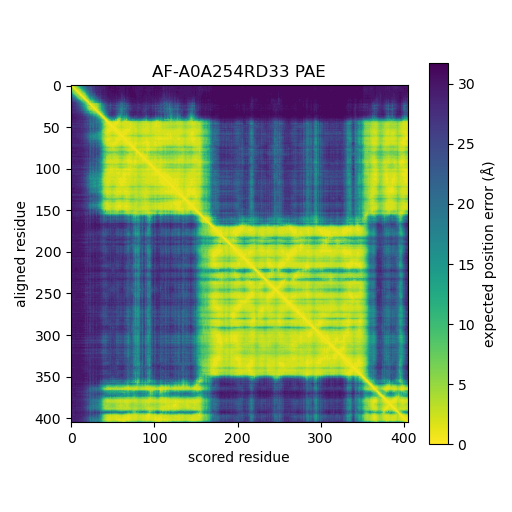99 10.202 25.673 1.00 93.12 386 SER A CA 1
ATOM 3043 C C . SER A 1 386 ? -22.719 9.614 24.281 1.00 93.12 386 SER A C 1
ATOM 3045 O O . SER A 1 386 ? -22.265 10.315 23.379 1.00 93.12 386 SER A O 1
ATOM 3047 N N . ALA A 1 387 ? -23.070 8.339 24.118 1.00 92.31 387 ALA A N 1
ATOM 3048 C CA . ALA A 1 387 ? -22.981 7.662 22.834 1.00 92.31 387 ALA A CA 1
ATOM 3049 C C . ALA A 1 387 ? -24.061 8.164 21.866 1.00 92.31 387 ALA A C 1
ATOM 3051 O O . ALA A 1 387 ? -25.163 8.542 22.280 1.00 92.31 387 ALA A O 1
ATOM 3052 N N . SER A 1 388 ? -23.752 8.146 20.573 1.00 91.06 388 SER A N 1
ATOM 3053 C CA . SER A 1 388 ? -24.641 8.635 19.519 1.00 91.06 388 SER A CA 1
ATOM 3054 C C . SER A 1 388 ? -24.565 7.778 18.264 1.00 91.06 388 SER A C 1
ATOM 3056 O O . SER A 1 388 ? -23.579 7.090 18.029 1.00 91.06 388 SER A O 1
ATOM 3058 N N . ILE A 1 389 ? -25.605 7.856 17.437 1.00 90.44 389 ILE A N 1
ATOM 3059 C CA . ILE A 1 389 ? -25.565 7.349 16.064 1.00 90.44 389 ILE A CA 1
ATOM 3060 C C . ILE A 1 389 ? -25.164 8.502 15.149 1.00 90.44 389 ILE A C 1
ATOM 3062 O O . ILE A 1 389 ? -25.745 9.586 15.250 1.00 90.44 389 ILE A O 1
ATOM 3066 N N . VAL A 1 390 ? -24.188 8.258 14.281 1.00 87.06 390 VAL A N 1
ATOM 3067 C CA . VAL A 1 390 ? -23.627 9.227 13.338 1.00 87.06 390 VAL A CA 1
ATOM 3068 C C . VAL A 1 390 ? -23.796 8.704 11.911 1.00 87.06 390 VAL A C 1
ATOM 3070 O O . VAL A 1 390 ? -23.781 7.495 11.679 1.00 87.06 390 VAL A O 1
ATOM 3073 N N . GLU A 1 391 ? -23.982 9.633 10.978 1.00 82.50 391 GLU A N 1
ATOM 3074 C CA . GLU A 1 391 ? -24.000 9.409 9.532 1.00 82.50 391 GLU A CA 1
ATOM 3075 C C . GLU A 1 391 ? -22.802 10.142 8.916 1.00 82.50 391 GLU A C 1
ATOM 3077 O O . GLU A 1 391 ? -22.605 11.325 9.203 1.00 82.50 391 GLU A O 1
ATOM 3082 N N . ASP A 1 392 ? -22.006 9.448 8.103 1.00 72.88 392 ASP A N 1
ATOM 3083 C CA . ASP A 1 392 ? -20.816 9.997 7.432 1.00 72.88 392 ASP A CA 1
ATOM 3084 C C . ASP A 1 392 ? -20.636 9.385 6.028 1.00 72.88 392 ASP A C 1
ATOM 3086 O O . ASP A 1 392 ? -21.403 8.501 5.646 1.00 72.88 392 ASP A O 1
ATOM 3090 N N . ALA A 1 393 ? -19.660 9.849 5.242 1.00 59.38 393 ALA A N 1
ATOM 3091 C CA . ALA A 1 393 ? -19.397 9.393 3.872 1.00 59.38 393 ALA A CA 1
ATOM 3092 C C . ALA A 1 393 ? -19.098 7.877 3.770 1.00 59.38 393 ALA A C 1
ATOM 3094 O O . ALA A 1 393 ? -18.611 7.254 4.712 1.00 59.38 393 ALA A O 1
ATOM 3095 N N . SER A 1 394 ? -19.406 7.275 2.612 1.00 62.84 394 SER A N 1
ATOM 3096 C CA . SER A 1 394 ? -19.524 5.817 2.399 1.00 62.84 394 SER A CA 1
ATOM 3097 C C . SER A 1 394 ? -18.267 4.955 2.561 1.00 62.84 394 SER A C 1
ATOM 3099 O O . SER A 1 394 ? -18.382 3.729 2.467 1.00 62.84 394 SER A O 1
ATOM 3101 N N . ASP A 1 395 ? -17.093 5.547 2.780 1.00 64.62 395 ASP A N 1
ATOM 3102 C CA . ASP A 1 395 ? -15.814 4.899 2.476 1.00 64.62 395 ASP A CA 1
ATOM 3103 C C . ASP A 1 395 ? -14.942 4.764 3.731 1.00 64.62 395 ASP A C 1
ATOM 3105 O O . ASP A 1 395 ? -13.939 5.456 3.925 1.00 64.62 395 ASP A O 1
ATOM 3109 N N . GLY A 1 396 ? -15.351 3.844 4.608 1.00 77.38 396 GLY A N 1
ATOM 3110 C CA . GLY A 1 396 ? -14.664 3.576 5.864 1.00 77.38 396 GLY A CA 1
ATOM 3111 C C . GLY A 1 396 ? -14.739 2.123 6.334 1.00 77.38 396 GLY A C 1
ATOM 3112 O O . GLY A 1 396 ? -15.698 1.397 6.076 1.00 77.38 396 GLY A O 1
ATOM 3113 N N . PHE A 1 397 ? -13.710 1.718 7.069 1.00 85.44 397 PHE A N 1
ATOM 3114 C CA . PHE A 1 397 ? -13.618 0.491 7.838 1.00 85.44 397 PHE A CA 1
ATOM 3115 C C . PHE A 1 397 ? -13.826 0.820 9.313 1.00 85.44 397 PHE A C 1
ATOM 3117 O O . PHE A 1 397 ? -13.065 1.592 9.904 1.00 85.44 397 PHE A O 1
ATOM 3124 N N . LEU A 1 398 ? -14.830 0.200 9.923 1.00 88.38 398 LEU A N 1
ATOM 3125 C CA . LEU A 1 398 ? -15.172 0.391 11.332 1.00 88.38 398 LEU A CA 1
ATOM 3126 C C . LEU A 1 398 ? -15.143 -0.933 12.083 1.00 88.38 398 LEU A C 1
ATOM 3128 O O . LEU A 1 398 ? -15.206 -2.013 11.490 1.00 88.38 398 LEU A O 1
ATOM 3132 N N . SER A 1 399 ? -15.075 -0.857 13.408 1.00 91.81 399 SER A N 1
ATOM 3133 C CA . SER A 1 399 ? -15.203 -2.049 14.239 1.00 91.81 399 SER A CA 1
ATOM 3134 C C . SER A 1 399 ? -16.609 -2.632 14.161 1.00 91.81 399 SER A C 1
ATOM 3136 O O . SER A 1 399 ? -17.589 -1.948 13.864 1.00 91.81 399 SER A O 1
ATOM 3138 N N . VAL A 1 400 ? -16.722 -3.915 14.481 1.00 93.75 400 VAL A N 1
ATOM 3139 C CA . VAL A 1 400 ? -18.009 -4.604 14.600 1.00 93.75 400 VAL A CA 1
ATOM 3140 C C . VAL A 1 400 ? -18.079 -5.268 15.963 1.00 93.75 400 VAL A C 1
ATOM 3142 O O . VAL A 1 400 ? -17.090 -5.814 16.451 1.00 93.75 400 VAL A O 1
ATOM 3145 N N . ARG A 1 401 ? -19.256 -5.224 16.580 1.00 94.31 401 ARG A N 1
ATOM 3146 C CA . ARG A 1 401 ? -19.603 -6.013 17.761 1.00 94.31 401 ARG A CA 1
ATOM 3147 C C . ARG A 1 401 ? -20.907 -6.701 17.479 1.00 94.31 401 ARG A C 1
ATOM 3149 O O . ARG A 1 401 ? -21.910 -6.018 17.348 1.00 94.31 401 ARG A O 1
ATOM 3156 N N . CYS A 1 402 ? -20.880 -8.015 17.340 1.00 96.56 402 CYS A N 1
ATOM 3157 C CA . CYS A 1 402 ? -22.094 -8.734 17.015 1.00 96.56 402 CYS A CA 1
ATOM 3158 C C . CYS A 1 402 ? -23.042 -8.754 18.216 1.00 96.56 402 CYS A C 1
ATOM 3160 O O . CYS A 1 402 ? -22.607 -8.763 19.373 1.00 96.56 402 CYS A O 1
ATOM 3162 N N . VAL A 1 403 ? -24.332 -8.783 17.915 1.00 96.50 403 VAL A N 1
ATOM 3163 C CA . VAL A 1 403 ? -25.421 -8.895 18.883 1.00 96.50 403 VAL A CA 1
ATOM 3164 C C . VAL A 1 403 ? -26.289 -10.098 18.530 1.00 96.50 403 VAL A C 1
ATOM 3166 O O . VAL A 1 403 ? -26.222 -10.623 17.414 1.00 96.50 403 VAL A O 1
ATOM 3169 N N . LYS A 1 404 ? -27.048 -10.566 19.510 1.00 94.75 404 LYS A N 1
ATOM 3170 C CA . LYS A 1 404 ? -27.995 -11.663 19.401 1.00 94.75 404 LYS A CA 1
ATOM 3171 C C . LYS A 1 404 ? -29.223 -11.358 20.262 1.00 94.75 404 LYS A C 1
ATOM 3173 O O . LYS A 1 404 ? -29.083 -10.878 21.389 1.00 94.75 404 LYS A O 1
ATOM 3178 N N . ASP A 1 405 ? -30.396 -11.658 19.710 1.00 87.44 405 ASP A N 1
ATOM 3179 C CA . ASP A 1 405 ? -31.704 -11.509 20.367 1.00 87.44 405 ASP A CA 1
ATOM 3180 C C . ASP A 1 405 ? -31.979 -12.570 21.446 1.00 87.44 405 ASP A C 1
ATOM 3182 O O . ASP A 1 405 ? -31.521 -13.736 21.300 1.00 87.44 405 ASP A O 1
#

Nearest PDB structures (foldseek):
  6ezt-assembly1_A  TM=5.709E-01  e=5.148E-03  Vibrio harveyi
  6ezs-assembly1_A  TM=5.384E-01  e=5.443E-03  Vibrio harveyi
  8qf8-assembly1_B  TM=5.202E-01  e=4.454E-01  Bacteroides thetaiotaomicron
  8j3y-assembly2_B  TM=5.421E-01  e=2.965E+00  Saccharophagus degradans 2-40
  7nxd-assembly1_A  TM=3.768E-01  e=3.315E+00  Homo sapiens

Radius of gyration: 31.59 Å; Cα contacts (8 Å, |Δi|>4): 895; chains: 1; bounding box: 117×41×78 Å

Sequence (405 aa):
MKNFFGVIVSFSVAALLCACTDYAQKIEDEYGPEDSSGKDGVSGEMTDYRDGRTYRTVTLGGQEWMAENLNYNTPASLCFVYLEENCSSYGRLYGWPLDGICPDGWHVPSEAEWRTLFYYVGDNSGTKLKSTSGWKVGMSGSDDYGFSAMAAGAASYVDMETYRELNTDAKIDVLIKPTAYQNTDRCNEYHAWYDCGDFFVEIVNNESSAFNNLELHFYLGATPALEKPISLGEPQVSFGEQTVDENGECYLPIHIESSIPAGGRIVFQIKWPSATYADFINGWSLLEHKGEGAFVEFDGIDLSQAPYFTGDESQRNELNSQGYEVDSYTLDPYIPVYYNGARIAGYGPYYEPILFFSTGEFAAFWTSSAKIYPDSIYYADLSNESASIVEDASDGFLSVRCVKD

Foldseek 3Di:
DDDDDDDDDDDDDDDDDDDPPDPPVVCCVVCPDDDPPPQAFDKDWDAFPVVRDIFIWTQFLNWIWGLAFAAQDDPQKAAQVNDPVRCVVHNIWGAPQPPPSDGPQWDFAAPVRLVSRLVRCDFLSLQCLAAQDQFPPPQGHPVSHSSHQHCRFKWFFDALVVLVVVDPFFPKWKKKFQACAVPLVQQAPVHFLQSGAKMKIKIWGQDQFKAFFKKKWFFQQADQPADAWDKPPDPQKDWDRWDQDPVGTTTIIITRGDIAGNRGMDMIMGHGPGHGSNRRVPGQQADADDDSPRSDGDRGQPSRQHNFHHDDRPDQWTQGPVGDTDGSIDTTLQIFMDGPNHTRGGHHPDDRRGTDGPGRQWAWEFNHSDCPDPFWGWTWTSSDSRIDIDIDGNGMTHITMIMHD

Secondary structure (DSSP, 8-state):
---------PPP----------HHHHHHHHS----S---S-EEEEEEETTTTEEEEEEEETTEEEESS------TTEEEGGG-HHHHHHH-EEEPSP-TT-SPTT-BPPPHHHHHHHHHHH-TTHHHHHB-SSSSPTT-----TTS--B----EEEEPPHHHHHHH-----EEEEEEEE-TT-TTTSSTTS-GGG--EEEEEEEE-SSS-B-SEEEEEE----TTSPPPEEES-TTEEE---EE-TTS-EEEEEEE-S-B-TT-EEEEEEE-SS--HHHHTT-TTTS-B-GGG-SS-B----GGGTTT--S-TT--EEE-TTS-EEES-EE-TTS-EEETTEEEES--TT----EEE--SS--EEE--SS-SSTTEEEEEE-SSSS-EEEEEES-EEEE---EE-